Protein AF-A0A5J4U8P9-F1 (afdb_monomer_lite)

Radius of gyration: 32.83 Å; chains: 1; bounding box: 71×59×120 Å

InterPro domains:
  IPR011050 Pectin lyase fold/virulence factor [SSF51126] (7-212)

Sequence (439 aa):
KSKLNIPVIYIQDENTNLELDSVTFSDINLSPADEPKGIIHIDVDYNELIISDCIFEDITIEGEGGSAIRIENDQENSFDATIEGTQFNNISSTGSESGQGGSAIYAEIREDCSLIIDDNCEFNDCVIESGNGGALYVDIDFTTQFEFKIKDATFRRCKALKHNSKDVPPSGFGGGILLIGTGDYDADSEQIDISGMKSDSNSADNGGNNIYIVMPQLEQFCQKDNGALIKGDYDDKESDMNDMEGISTDVASFNQLNPQEIQEEQKSLQYYWAVFASLKTAKVVIDFRNVDEPFIYQLVGNNMIAGINEFIWPPLDGTSEQIDVENVPGSDQIAAFSMKDKQILNYKQKQYGALISNDRRFFTGIDGIEGNVVQLEVEVIFDSEEEEGEDPGKETDQEQEQIIDEQQHSDSPIKSKFPWWIILVIVLIVVAVIITIGT

Structure (mmCIF, N/CA/C/O backbone):
data_AF-A0A5J4U8P9-F1
#
_entry.id   AF-A0A5J4U8P9-F1
#
loop_
_atom_site.group_PDB
_atom_site.id
_atom_site.type_symbol
_atom_site.label_atom_id
_atom_site.label_alt_id
_atom_site.label_comp_id
_atom_site.label_asym_id
_atom_site.label_entity_id
_atom_site.label_seq_id
_atom_site.pdbx_PDB_ins_code
_atom_site.Cartn_x
_atom_site.Cartn_y
_atom_site.Cartn_z
_atom_site.occupancy
_atom_site.B_iso_or_equiv
_atom_site.auth_seq_id
_atom_site.auth_comp_id
_atom_site.auth_asym_id
_atom_site.auth_atom_id
_atom_site.pdbx_PDB_model_num
ATOM 1 N N . LYS A 1 1 ? 30.895 -6.177 -10.860 1.00 63.16 1 LYS A N 1
ATOM 2 C CA . LYS A 1 1 ? 30.079 -6.261 -12.092 1.00 63.16 1 LYS A CA 1
ATOM 3 C C . LYS A 1 1 ? 30.299 -4.975 -12.895 1.00 63.16 1 LYS A C 1
ATOM 5 O O . LYS A 1 1 ? 30.850 -4.036 -12.323 1.00 63.16 1 LYS A O 1
ATOM 10 N N . SER A 1 2 ? 29.981 -4.939 -14.189 1.00 79.06 2 SER A N 1
ATOM 11 C CA . SER A 1 2 ? 29.911 -3.663 -14.925 1.00 79.06 2 SER A CA 1
ATOM 12 C C . SER A 1 2 ? 28.691 -2.880 -14.437 1.00 79.06 2 SER A C 1
ATOM 14 O O . SER A 1 2 ? 27.712 -3.518 -14.064 1.00 79.06 2 SER A O 1
ATOM 16 N N . LYS A 1 3 ? 28.743 -1.545 -14.437 1.00 90.44 3 LYS A N 1
ATOM 17 C CA . LYS A 1 3 ? 27.568 -0.700 -14.185 1.00 90.44 3 LYS A CA 1
ATOM 18 C C . LYS A 1 3 ? 27.050 -0.146 -15.511 1.00 90.44 3 LYS A C 1
ATOM 20 O O . LYS A 1 3 ? 27.858 0.251 -16.353 1.00 90.44 3 LYS A O 1
ATOM 25 N N . LEU A 1 4 ? 25.736 -0.153 -15.692 1.00 94.50 4 LEU A N 1
ATOM 26 C CA . LEU A 1 4 ? 25.037 0.608 -16.722 1.00 94.50 4 LEU A CA 1
ATOM 27 C C . LEU A 1 4 ? 24.681 1.978 -16.138 1.00 94.50 4 LEU A C 1
ATOM 29 O O . LEU A 1 4 ? 24.318 2.057 -14.972 1.00 94.50 4 LEU A O 1
ATOM 33 N N . ASN A 1 5 ? 24.746 3.038 -16.940 1.00 94.12 5 ASN A N 1
ATOM 34 C CA . ASN A 1 5 ? 24.317 4.384 -16.527 1.00 94.12 5 ASN A CA 1
ATOM 35 C C . ASN A 1 5 ? 23.062 4.846 -17.294 1.00 94.12 5 ASN A C 1
ATOM 37 O O . ASN A 1 5 ? 22.630 5.984 -17.150 1.00 94.12 5 ASN A O 1
ATOM 41 N N . ILE A 1 6 ? 22.528 3.979 -18.156 1.00 94.69 6 ILE A N 1
ATOM 42 C CA . ILE A 1 6 ? 21.370 4.209 -19.021 1.00 94.69 6 ILE A CA 1
ATOM 43 C C . ILE A 1 6 ? 20.465 2.967 -18.979 1.00 94.69 6 ILE A C 1
ATOM 45 O O . ILE A 1 6 ? 20.985 1.879 -18.701 1.00 94.69 6 ILE A O 1
ATOM 49 N N . PRO A 1 7 ? 19.160 3.105 -19.273 1.00 96.44 7 PRO A N 1
ATOM 50 C CA . PRO A 1 7 ? 18.234 1.979 -19.359 1.00 96.44 7 PRO A CA 1
ATOM 51 C C . PRO A 1 7 ? 18.669 0.918 -20.377 1.00 96.44 7 PRO A C 1
ATOM 53 O O . PRO A 1 7 ? 19.413 1.197 -21.322 1.00 96.44 7 PRO A O 1
ATOM 56 N N . VAL A 1 8 ? 18.166 -0.304 -20.200 1.00 96.88 8 VAL A N 1
ATOM 57 C CA . VAL A 1 8 ? 18.275 -1.383 -21.196 1.00 96.88 8 VAL A CA 1
ATOM 58 C C . VAL A 1 8 ? 17.236 -1.181 -22.301 1.00 96.88 8 VAL A C 1
ATOM 60 O O . VAL A 1 8 ? 17.541 -1.401 -23.472 1.00 96.88 8 VAL A O 1
ATOM 63 N N . ILE A 1 9 ? 16.039 -0.718 -21.929 1.00 96.06 9 ILE A N 1
ATOM 64 C CA . ILE A 1 9 ? 14.975 -0.278 -22.835 1.00 96.06 9 ILE A CA 1
ATOM 65 C C . ILE A 1 9 ? 14.564 1.139 -22.419 1.00 96.06 9 ILE A C 1
ATOM 67 O O . ILE A 1 9 ? 14.307 1.383 -21.241 1.00 96.06 9 ILE A O 1
ATOM 71 N N . TYR A 1 10 ? 14.523 2.062 -23.379 1.00 94.69 10 TYR A N 1
ATOM 72 C CA . TYR A 1 10 ? 14.059 3.440 -23.202 1.00 94.69 10 TYR A CA 1
ATOM 73 C C . TYR A 1 10 ? 13.025 3.751 -24.286 1.00 94.69 10 TYR A C 1
ATOM 75 O O . TYR A 1 10 ? 13.296 3.491 -25.461 1.00 94.69 10 TYR A O 1
ATOM 83 N N . ILE A 1 11 ? 11.864 4.273 -23.892 1.00 91.38 11 ILE A N 1
ATOM 84 C CA . ILE A 1 11 ? 10.749 4.644 -24.774 1.00 91.38 11 ILE A CA 1
ATOM 85 C C . ILE A 1 11 ? 10.358 6.092 -24.481 1.00 91.38 11 ILE A C 1
ATOM 87 O O . ILE A 1 11 ? 10.273 6.470 -23.317 1.00 91.38 11 ILE A O 1
ATOM 91 N N . GLN A 1 12 ? 10.154 6.867 -25.548 1.00 89.12 12 GLN A N 1
ATOM 92 C CA . GLN A 1 12 ? 9.750 8.282 -25.529 1.00 89.12 12 GLN A CA 1
ATOM 93 C C . GLN A 1 12 ? 8.957 8.688 -26.799 1.00 89.12 12 GLN A C 1
ATOM 95 O O . GLN A 1 12 ? 8.484 9.812 -26.895 1.00 89.12 12 GLN A O 1
ATOM 100 N N . ASP A 1 13 ? 8.836 7.813 -27.808 1.00 78.12 13 ASP A N 1
ATOM 101 C CA . ASP A 1 13 ? 8.159 8.146 -29.072 1.00 78.12 13 ASP A CA 1
ATOM 102 C C . ASP A 1 13 ? 6.634 7.931 -28.961 1.00 78.12 13 ASP A C 1
ATOM 104 O O . ASP A 1 13 ? 6.203 6.875 -28.491 1.00 78.12 13 ASP A O 1
ATOM 108 N N . GLU A 1 14 ? 5.844 8.880 -29.485 1.00 80.94 14 GLU A N 1
ATOM 109 C CA . GLU A 1 14 ? 4.375 8.808 -29.595 1.00 80.94 14 GLU A CA 1
ATOM 110 C C . GLU A 1 14 ? 3.859 7.443 -30.111 1.00 80.94 14 GLU A C 1
ATOM 112 O O . GLU A 1 14 ? 4.289 6.974 -31.171 1.00 80.94 14 GLU A O 1
ATOM 117 N N . ASN A 1 15 ? 2.815 6.889 -29.478 1.00 81.31 15 ASN A N 1
ATOM 118 C CA . ASN A 1 15 ? 2.110 5.671 -29.925 1.00 81.31 15 ASN A CA 1
ATOM 119 C C . ASN A 1 15 ? 3.004 4.411 -29.954 1.00 81.31 15 ASN A C 1
ATOM 121 O O . ASN A 1 15 ? 2.969 3.641 -30.924 1.00 81.31 15 ASN A O 1
ATOM 125 N N . THR A 1 16 ? 3.822 4.194 -28.915 1.00 84.31 16 THR A N 1
ATOM 126 C CA . THR A 1 16 ? 4.679 3.003 -28.807 1.00 84.31 16 THR A CA 1
ATOM 127 C C . THR A 1 16 ? 4.005 1.878 -28.019 1.00 84.31 16 THR A C 1
ATOM 129 O O . THR A 1 16 ? 3.640 2.042 -26.857 1.00 84.31 16 THR A O 1
ATOM 132 N N . ASN A 1 17 ? 3.948 0.684 -28.615 1.00 90.31 17 ASN A N 1
ATOM 133 C CA . ASN A 1 17 ? 3.533 -0.545 -27.935 1.00 90.31 17 ASN A CA 1
ATOM 134 C C . ASN A 1 17 ? 4.780 -1.392 -27.622 1.00 90.31 17 ASN A C 1
ATOM 136 O O . ASN A 1 17 ? 5.508 -1.785 -28.542 1.00 90.31 17 ASN A O 1
ATOM 140 N N . LEU A 1 18 ? 5.026 -1.688 -26.343 1.00 93.81 18 LEU A N 1
ATOM 141 C CA . LEU A 1 18 ? 6.058 -2.620 -25.886 1.00 93.81 18 LEU A CA 1
ATOM 142 C C . LEU A 1 18 ? 5.406 -3.875 -25.304 1.00 93.81 18 LEU A C 1
ATOM 144 O O . LEU A 1 18 ? 4.831 -3.834 -24.223 1.00 93.81 18 LEU A O 1
ATOM 148 N N . GLU A 1 19 ? 5.580 -5.000 -25.991 1.00 97.25 19 GLU A N 1
ATOM 149 C CA . GLU A 1 19 ? 5.179 -6.327 -25.521 1.00 97.25 19 GLU A CA 1
ATOM 150 C C . GLU A 1 19 ? 6.435 -7.138 -25.164 1.00 97.25 19 GLU A C 1
ATOM 152 O O . GLU A 1 19 ? 7.342 -7.300 -25.991 1.00 97.25 19 GLU A O 1
ATOM 157 N N . LEU A 1 20 ? 6.502 -7.634 -23.928 1.00 98.12 20 LEU A N 1
ATOM 158 C CA . LEU A 1 20 ? 7.545 -8.528 -23.431 1.00 98.12 20 LEU A CA 1
ATOM 159 C C . LEU A 1 20 ? 6.894 -9.808 -22.899 1.00 98.12 20 LEU A C 1
ATOM 161 O O . LEU A 1 20 ? 6.260 -9.794 -21.851 1.00 98.12 20 LEU A O 1
ATOM 165 N N . ASP A 1 21 ? 7.091 -10.913 -23.616 1.00 98.31 21 ASP A N 1
ATOM 166 C CA . ASP A 1 21 ? 6.661 -12.264 -23.235 1.00 98.31 21 ASP A CA 1
ATOM 167 C C . ASP A 1 21 ? 7.891 -13.100 -22.847 1.00 98.31 21 ASP A C 1
ATOM 169 O O . ASP A 1 21 ? 8.850 -13.211 -23.624 1.00 98.31 21 ASP A O 1
ATOM 173 N N . SER A 1 22 ? 7.865 -13.698 -21.651 1.00 98.31 22 SER A N 1
ATOM 174 C CA . SER A 1 22 ? 8.847 -14.688 -21.190 1.00 98.31 22 SER A CA 1
ATOM 175 C C . SER A 1 22 ? 10.307 -14.187 -21.183 1.00 98.31 22 SER A C 1
ATOM 177 O O . SER A 1 22 ? 11.252 -14.952 -21.417 1.00 98.31 22 SER A O 1
ATOM 179 N N . VAL A 1 23 ? 10.523 -12.888 -20.937 1.00 98.62 23 VAL A N 1
ATOM 180 C CA . VAL A 1 23 ? 11.850 -12.243 -20.949 1.00 98.62 23 VAL A CA 1
ATOM 181 C C . VAL A 1 23 ? 12.474 -12.225 -19.551 1.00 98.62 23 VAL A C 1
ATOM 183 O O . VAL A 1 23 ? 11.821 -11.895 -18.565 1.00 98.62 23 VAL A O 1
ATOM 186 N N . THR A 1 24 ? 13.774 -12.530 -19.459 1.00 98.62 24 THR A N 1
ATOM 187 C CA . THR A 1 24 ? 14.544 -12.434 -18.208 1.00 98.62 24 THR A CA 1
ATOM 188 C C . THR A 1 24 ? 15.542 -11.275 -18.240 1.00 98.62 24 THR A C 1
ATOM 190 O O . THR A 1 24 ? 16.434 -11.237 -19.091 1.00 98.62 24 THR A O 1
ATOM 193 N N . PHE A 1 25 ? 15.438 -10.375 -17.264 1.00 98.50 25 PHE A N 1
ATOM 194 C CA . PHE A 1 25 ? 16.406 -9.329 -16.946 1.00 98.50 25 PHE A CA 1
ATOM 195 C C . PHE A 1 25 ? 17.123 -9.712 -15.650 1.00 98.50 25 PHE A C 1
ATOM 197 O O . PHE A 1 25 ? 16.539 -9.606 -14.573 1.00 98.50 25 PHE A O 1
ATOM 204 N N . SER A 1 26 ? 18.378 -10.165 -15.738 1.00 98.06 26 SER A N 1
ATOM 205 C CA . SER A 1 26 ? 19.116 -10.645 -14.565 1.00 98.06 26 SER A CA 1
ATOM 206 C C . SER A 1 26 ? 20.532 -10.095 -14.416 1.00 98.06 26 SER A C 1
ATOM 208 O O . SER A 1 26 ? 21.174 -9.688 -15.389 1.00 98.06 26 SER A O 1
ATOM 210 N N . ASP A 1 27 ? 21.028 -10.098 -13.172 1.00 97.44 27 ASP A N 1
ATOM 211 C CA . ASP A 1 27 ? 22.415 -9.760 -12.812 1.00 97.44 27 ASP A CA 1
ATOM 212 C C . ASP A 1 27 ? 22.813 -8.283 -13.101 1.00 97.44 27 ASP A C 1
ATOM 214 O O . ASP A 1 27 ? 24.005 -7.959 -13.220 1.00 97.44 27 ASP A O 1
ATOM 218 N N . ILE A 1 28 ? 21.835 -7.369 -13.206 1.00 97.50 28 ILE A N 1
ATOM 219 C CA . ILE A 1 28 ? 22.031 -5.988 -13.689 1.00 97.50 28 ILE A CA 1
ATOM 220 C C . ILE A 1 28 ? 22.369 -5.008 -12.555 1.00 97.50 28 ILE A C 1
ATOM 222 O O . ILE A 1 28 ? 21.651 -4.891 -11.567 1.00 97.50 28 ILE A O 1
ATOM 226 N N . ASN A 1 29 ? 23.428 -4.216 -12.752 1.00 97.62 29 ASN A N 1
ATOM 227 C CA . ASN A 1 29 ? 23.737 -3.041 -11.936 1.00 97.62 29 ASN A CA 1
ATOM 228 C C . ASN A 1 29 ? 23.474 -1.765 -12.750 1.00 97.62 29 ASN A C 1
ATOM 230 O O . ASN A 1 29 ? 24.245 -1.469 -13.669 1.00 97.62 29 ASN A O 1
ATOM 234 N N . LEU A 1 30 ? 22.433 -1.007 -12.404 1.00 97.50 30 LEU A N 1
ATOM 235 C CA . LEU A 1 30 ? 22.136 0.317 -12.955 1.00 97.50 30 LEU A CA 1
ATOM 236 C C . LEU A 1 30 ? 22.618 1.401 -11.977 1.00 97.50 30 LEU A C 1
ATOM 238 O O . LEU A 1 30 ? 22.491 1.263 -10.767 1.00 97.50 30 LEU A O 1
ATOM 242 N N . SER A 1 31 ? 23.211 2.470 -12.495 1.00 96.75 31 SER A N 1
ATOM 243 C CA . SER A 1 31 ? 23.762 3.580 -11.717 1.00 96.75 31 SER A CA 1
ATOM 244 C C . SER A 1 31 ? 23.542 4.894 -12.475 1.00 96.75 31 SER A C 1
ATOM 246 O O . SER A 1 31 ? 24.494 5.402 -13.081 1.00 96.75 31 SER A O 1
ATOM 248 N N . PRO A 1 32 ? 22.306 5.427 -12.521 1.00 94.81 32 PRO A N 1
ATOM 249 C CA . PRO A 1 32 ? 22.012 6.683 -13.201 1.00 94.81 32 PRO A CA 1
ATOM 250 C C . PRO A 1 32 ? 22.781 7.836 -12.547 1.00 94.81 32 PRO A C 1
ATOM 252 O O . PRO A 1 32 ? 23.087 7.792 -11.353 1.00 94.81 32 PRO A O 1
ATOM 255 N N . ALA A 1 33 ? 23.168 8.822 -13.357 1.00 92.88 33 ALA A N 1
ATOM 256 C CA . ALA A 1 33 ? 24.140 9.846 -12.965 1.00 92.88 33 ALA A CA 1
ATOM 257 C C . ALA A 1 33 ? 23.548 11.246 -12.746 1.00 92.88 33 ALA A C 1
ATOM 259 O O . ALA A 1 33 ? 24.212 12.065 -12.117 1.00 92.88 33 ALA A O 1
ATOM 260 N N . ASP A 1 34 ? 22.359 11.511 -13.294 1.00 90.88 34 ASP A N 1
ATOM 261 C CA . ASP A 1 34 ? 21.757 12.850 -13.350 1.00 90.88 34 ASP A CA 1
ATOM 262 C C . ASP A 1 34 ? 20.308 12.875 -12.814 1.00 90.88 34 ASP A C 1
ATOM 264 O O . ASP A 1 34 ? 19.889 13.878 -12.245 1.00 90.88 34 ASP A O 1
ATOM 268 N N . GLU A 1 35 ? 19.555 11.779 -12.974 1.00 93.38 35 GLU A N 1
ATOM 269 C CA . GLU A 1 35 ? 18.159 11.616 -12.531 1.00 93.38 35 GLU A CA 1
ATOM 270 C C . GLU A 1 35 ? 17.809 10.114 -12.380 1.00 93.38 35 GLU A C 1
ATOM 272 O O . GLU A 1 35 ? 18.522 9.280 -12.959 1.00 93.38 35 GLU A O 1
ATOM 277 N N . PRO A 1 36 ? 16.745 9.735 -11.639 1.00 95.38 36 PRO A N 1
ATOM 278 C CA . PRO A 1 36 ? 16.338 8.337 -11.464 1.00 95.38 36 PRO A CA 1
ATOM 279 C C . PRO A 1 36 ? 15.971 7.663 -12.794 1.00 95.38 36 PRO A C 1
ATOM 281 O O . PRO A 1 36 ? 15.317 8.270 -13.639 1.00 95.38 36 PRO A O 1
ATOM 284 N N . LYS A 1 37 ? 16.348 6.391 -13.008 1.00 95.81 37 LYS A N 1
ATOM 285 C CA . LYS A 1 37 ? 16.033 5.674 -14.267 1.00 95.81 37 LYS A CA 1
ATOM 286 C C . LYS A 1 37 ? 15.596 4.227 -14.081 1.00 95.81 37 LYS A C 1
ATOM 288 O O . LYS A 1 37 ? 15.892 3.582 -13.081 1.00 95.81 37 LYS A O 1
ATOM 293 N N . GLY A 1 38 ? 14.871 3.735 -15.084 1.00 96.62 38 GLY A N 1
ATOM 294 C CA . GLY A 1 38 ? 14.418 2.350 -15.169 1.00 96.62 38 GLY A CA 1
ATOM 295 C C . GLY A 1 38 ? 15.450 1.412 -15.806 1.00 96.62 38 GLY A C 1
ATOM 296 O O . GLY A 1 38 ? 16.304 1.861 -16.574 1.00 96.62 38 GLY A O 1
ATOM 297 N N . ILE A 1 39 ? 15.337 0.100 -15.570 1.00 98.00 39 ILE A N 1
ATOM 298 C CA . ILE A 1 39 ? 15.920 -0.910 -16.481 1.00 98.00 39 ILE A CA 1
ATOM 299 C C . ILE A 1 39 ? 15.120 -0.900 -17.788 1.00 98.00 39 ILE A C 1
ATOM 301 O O . ILE A 1 39 ? 15.699 -0.809 -18.873 1.00 98.00 39 ILE A O 1
ATOM 305 N N . ILE A 1 40 ? 13.793 -0.917 -17.650 1.00 97.75 40 ILE A N 1
ATOM 306 C CA . ILE A 1 40 ? 12.825 -0.453 -18.641 1.00 97.75 40 ILE A CA 1
ATOM 307 C C . ILE A 1 40 ? 12.352 0.917 -18.164 1.00 97.75 40 ILE A C 1
ATOM 309 O O . ILE A 1 40 ? 11.869 1.047 -17.039 1.00 97.75 40 ILE A O 1
ATOM 313 N N . HIS A 1 41 ? 12.522 1.941 -18.989 1.00 96.50 41 HIS A N 1
ATOM 314 C CA . HIS A 1 41 ? 12.118 3.304 -18.673 1.00 96.50 41 HIS A CA 1
ATOM 315 C C . HIS A 1 41 ? 11.237 3.852 -19.795 1.00 96.50 41 HIS A C 1
ATOM 317 O O . HIS A 1 41 ? 11.612 3.777 -20.968 1.00 96.50 41 HIS A O 1
ATOM 323 N N . ILE A 1 42 ? 10.077 4.375 -19.422 1.00 94.25 42 ILE A N 1
ATOM 324 C CA . ILE A 1 42 ? 9.051 4.889 -20.322 1.00 94.25 42 ILE A CA 1
ATOM 325 C C . ILE A 1 42 ? 8.761 6.326 -19.903 1.00 94.25 42 ILE A C 1
ATOM 327 O O . ILE A 1 42 ? 8.294 6.555 -18.792 1.00 94.25 42 ILE A O 1
ATOM 331 N N . ASP A 1 43 ? 9.045 7.251 -20.810 1.00 92.12 43 ASP A N 1
ATOM 332 C CA . ASP A 1 43 ? 8.523 8.615 -20.821 1.00 92.12 43 ASP A CA 1
ATOM 333 C C . ASP A 1 43 ? 7.203 8.555 -21.615 1.00 92.12 43 ASP A C 1
ATOM 335 O O . ASP A 1 43 ? 7.182 8.070 -22.755 1.00 92.12 43 ASP A O 1
ATOM 339 N N . VAL A 1 44 ? 6.074 8.860 -20.969 1.00 81.06 44 VAL A N 1
ATOM 340 C CA . VAL A 1 44 ? 4.743 8.528 -21.499 1.00 81.06 44 VAL A CA 1
ATOM 341 C C . VAL A 1 44 ? 4.295 9.498 -22.593 1.00 81.06 44 VAL A C 1
ATOM 343 O O . VAL A 1 44 ? 4.058 10.684 -22.366 1.00 81.06 44 VAL A O 1
ATOM 346 N N . ASP A 1 45 ? 4.066 8.936 -23.781 1.00 80.62 45 ASP A N 1
ATOM 347 C CA . ASP A 1 45 ? 3.502 9.637 -24.934 1.00 80.62 45 ASP A CA 1
ATOM 348 C C . ASP A 1 45 ? 2.549 8.704 -25.708 1.00 80.62 45 ASP A C 1
ATOM 350 O O . ASP A 1 45 ? 2.859 8.192 -26.782 1.00 80.62 45 ASP A O 1
ATOM 354 N N . TYR A 1 46 ? 1.379 8.414 -25.120 1.00 72.50 46 TYR A N 1
ATOM 355 C CA . TYR A 1 46 ? 0.379 7.470 -25.656 1.00 72.50 46 TYR A CA 1
ATOM 356 C C . TYR A 1 46 ? 0.925 6.044 -25.844 1.00 72.50 46 TYR A C 1
ATOM 358 O O . TYR A 1 46 ? 0.977 5.537 -26.962 1.00 72.50 46 TYR A O 1
ATOM 366 N N . ASN A 1 47 ? 1.339 5.384 -24.759 1.00 80.25 47 ASN A N 1
ATOM 367 C CA . ASN A 1 47 ? 2.037 4.092 -24.827 1.00 80.25 47 ASN A CA 1
ATOM 368 C C . ASN A 1 47 ? 1.205 2.910 -24.293 1.00 80.25 47 ASN A C 1
ATOM 370 O O . ASN A 1 47 ? 0.469 3.050 -23.319 1.00 80.25 47 ASN A O 1
ATOM 374 N N . GLU A 1 48 ? 1.382 1.730 -24.895 1.00 92.56 48 GLU A N 1
ATOM 375 C CA . GLU A 1 48 ? 0.881 0.444 -24.376 1.00 92.56 48 GLU A CA 1
ATOM 376 C C . GLU A 1 48 ? 2.074 -0.395 -23.888 1.00 92.56 48 GLU A C 1
ATOM 378 O O . GLU A 1 48 ? 3.033 -0.619 -24.633 1.00 92.56 48 GLU A O 1
ATOM 383 N N . LEU A 1 49 ? 2.031 -0.868 -22.643 1.00 95.62 49 LEU A N 1
ATOM 384 C CA . LEU A 1 49 ? 3.027 -1.755 -22.048 1.00 95.62 49 LEU A CA 1
ATOM 385 C C . LEU A 1 49 ? 2.371 -3.074 -21.636 1.00 95.62 49 LEU A C 1
ATOM 387 O O . LEU A 1 49 ? 1.510 -3.096 -20.761 1.00 95.62 49 LEU A O 1
ATOM 391 N N . ILE A 1 50 ? 2.843 -4.184 -22.195 1.00 97.94 50 ILE A N 1
ATOM 392 C CA . ILE A 1 50 ? 2.437 -5.533 -21.797 1.00 97.94 50 ILE A CA 1
ATOM 393 C C . ILE A 1 50 ? 3.687 -6.301 -21.371 1.00 97.94 50 ILE A C 1
ATOM 395 O O . ILE A 1 50 ? 4.643 -6.427 -22.139 1.00 97.94 50 ILE A O 1
ATOM 399 N N . ILE A 1 51 ? 3.693 -6.804 -20.137 1.00 98.62 51 ILE A N 1
ATOM 400 C CA . ILE A 1 51 ? 4.771 -7.632 -19.586 1.00 98.62 51 ILE A CA 1
ATOM 401 C C . ILE A 1 51 ? 4.152 -8.916 -19.033 1.00 98.62 51 ILE A C 1
ATOM 403 O O . ILE A 1 51 ? 3.528 -8.898 -17.975 1.00 98.62 51 ILE A O 1
ATOM 407 N N . SER A 1 52 ? 4.354 -10.028 -19.734 1.00 98.69 52 SER A N 1
ATOM 408 C CA . SER A 1 52 ? 3.773 -11.334 -19.407 1.00 98.69 52 SER A CA 1
ATOM 409 C C . SER A 1 52 ? 4.872 -12.376 -19.170 1.00 98.69 52 SER A C 1
ATOM 411 O O . SER A 1 52 ? 5.871 -12.411 -19.895 1.00 98.69 52 SER A O 1
ATOM 413 N N . ASP A 1 53 ? 4.711 -13.223 -18.147 1.00 98.69 53 ASP A N 1
ATOM 414 C CA . ASP A 1 53 ? 5.615 -14.342 -17.807 1.00 98.69 53 ASP A CA 1
ATOM 415 C C . ASP A 1 53 ? 7.110 -13.952 -17.643 1.00 98.69 53 ASP A C 1
ATOM 417 O O . ASP A 1 53 ? 8.022 -14.777 -17.779 1.00 98.69 53 ASP A O 1
ATOM 421 N N . CYS A 1 54 ? 7.402 -12.678 -17.362 1.00 98.88 54 CYS A N 1
ATOM 422 C CA . CYS A 1 54 ? 8.767 -12.156 -17.305 1.00 98.88 54 CYS A CA 1
ATOM 423 C C . CYS A 1 54 ? 9.429 -12.360 -15.931 1.00 98.88 54 CYS A C 1
ATOM 425 O O . CYS A 1 54 ? 8.779 -12.576 -14.909 1.00 98.88 54 CYS A O 1
ATOM 427 N N . ILE A 1 55 ? 10.761 -12.257 -15.891 1.00 98.94 55 ILE A N 1
ATOM 428 C CA . ILE A 1 55 ? 11.549 -12.353 -14.654 1.00 98.94 55 ILE A CA 1
ATOM 429 C C . ILE A 1 55 ? 12.548 -11.197 -14.583 1.00 98.94 55 ILE A C 1
ATOM 431 O O . ILE A 1 55 ? 13.395 -11.038 -15.460 1.00 98.94 55 ILE A O 1
ATOM 435 N N . PHE A 1 56 ? 12.495 -10.434 -13.499 1.00 98.88 56 PHE A N 1
ATOM 436 C CA . PHE A 1 56 ? 13.480 -9.432 -13.111 1.00 98.88 56 PHE A CA 1
ATOM 437 C C . PHE A 1 56 ? 14.182 -9.939 -11.849 1.00 98.88 56 PHE A C 1
ATOM 439 O O . PHE A 1 56 ? 13.540 -10.041 -10.805 1.00 98.88 56 PHE A O 1
ATOM 446 N N . GLU A 1 57 ? 15.468 -10.295 -11.921 1.00 98.75 57 GLU A N 1
ATOM 447 C CA . GLU A 1 57 ? 16.177 -10.913 -10.786 1.00 98.75 57 GLU A CA 1
ATOM 448 C C . GLU A 1 57 ? 17.603 -10.386 -10.550 1.00 98.75 57 GLU A C 1
ATOM 450 O O . GLU A 1 57 ? 18.334 -10.061 -11.485 1.00 98.75 57 GLU A O 1
ATOM 455 N N . ASP A 1 58 ? 18.028 -10.316 -9.285 1.00 98.62 58 ASP A N 1
ATOM 456 C CA . ASP A 1 58 ? 19.377 -9.879 -8.886 1.00 98.62 58 ASP A CA 1
ATOM 457 C C . ASP A 1 58 ? 19.768 -8.497 -9.460 1.00 98.62 58 ASP A C 1
ATOM 459 O O . ASP A 1 58 ? 20.864 -8.303 -10.010 1.00 98.62 58 ASP A O 1
ATOM 463 N N . ILE A 1 59 ? 18.854 -7.527 -9.331 1.00 98.69 59 ILE A N 1
ATOM 464 C CA . ILE A 1 59 ? 18.999 -6.160 -9.849 1.00 98.69 59 ILE A CA 1
ATOM 465 C C . ILE A 1 59 ? 19.382 -5.196 -8.716 1.00 98.69 59 ILE A C 1
ATOM 467 O O . ILE A 1 59 ? 18.734 -5.137 -7.670 1.00 98.69 59 ILE A O 1
ATOM 471 N N . THR A 1 60 ? 20.419 -4.389 -8.943 1.00 98.38 60 THR A N 1
ATOM 472 C CA . THR A 1 60 ? 20.802 -3.279 -8.055 1.00 98.38 60 THR A CA 1
ATOM 473 C C . THR A 1 60 ? 20.780 -1.963 -8.816 1.00 98.38 60 THR A C 1
ATOM 475 O O . THR A 1 60 ? 21.435 -1.836 -9.852 1.00 98.38 60 THR A O 1
ATOM 478 N N . ILE A 1 61 ? 20.075 -0.977 -8.268 1.00 97.88 61 ILE A N 1
ATOM 479 C CA . ILE A 1 61 ? 19.967 0.384 -8.786 1.00 97.88 61 ILE A CA 1
ATOM 480 C C . ILE A 1 61 ? 20.531 1.341 -7.729 1.00 97.88 61 ILE A C 1
ATOM 482 O O . ILE A 1 61 ? 20.113 1.340 -6.577 1.00 97.88 61 ILE A O 1
ATOM 486 N N . GLU A 1 62 ? 21.537 2.120 -8.103 1.00 95.00 62 GLU A N 1
ATOM 487 C CA . GLU A 1 62 ? 22.289 3.013 -7.209 1.00 95.00 62 GLU A CA 1
ATOM 488 C C . GLU A 1 62 ? 22.525 4.379 -7.883 1.00 95.00 62 GLU A C 1
ATOM 490 O O . GLU A 1 62 ? 22.087 4.599 -9.008 1.00 95.00 62 GLU A O 1
ATOM 495 N N . GLY A 1 63 ? 23.227 5.310 -7.230 1.00 93.06 63 GLY A N 1
ATOM 496 C CA . GLY A 1 63 ? 23.378 6.677 -7.749 1.00 93.06 63 GLY A CA 1
ATOM 497 C C . GLY A 1 63 ? 22.107 7.483 -7.495 1.00 93.06 63 GLY A C 1
ATOM 498 O O . GLY A 1 63 ? 21.631 7.484 -6.365 1.00 93.06 63 GLY A O 1
ATOM 499 N N . GLU A 1 64 ? 21.545 8.107 -8.531 1.00 93.38 64 GLU A N 1
ATOM 500 C CA . GLU A 1 64 ? 20.280 8.862 -8.431 1.00 93.38 64 GLU A CA 1
ATOM 501 C C . GLU A 1 64 ? 19.030 7.964 -8.289 1.00 93.38 64 GLU A C 1
ATOM 503 O O . GLU A 1 64 ? 17.916 8.459 -8.134 1.00 93.38 64 GLU A O 1
ATOM 508 N N . GLY A 1 65 ? 19.201 6.636 -8.314 1.00 94.56 65 GLY A N 1
ATOM 509 C CA . GLY A 1 65 ? 18.136 5.680 -8.009 1.00 94.56 65 GLY A CA 1
ATOM 510 C C . GLY A 1 65 ? 17.237 5.319 -9.193 1.00 94.56 65 GLY A C 1
ATOM 511 O O . GLY A 1 65 ? 17.624 5.434 -10.359 1.00 94.56 65 GLY A O 1
ATOM 512 N N . GLY A 1 66 ? 16.032 4.833 -8.888 1.00 95.88 66 GLY A N 1
ATOM 513 C CA . GLY A 1 66 ? 15.028 4.419 -9.875 1.00 95.88 66 GLY A CA 1
ATOM 514 C C . GLY A 1 66 ? 14.420 3.044 -9.592 1.00 95.88 66 GLY A C 1
ATOM 515 O O . GLY A 1 66 ? 14.277 2.653 -8.433 1.00 95.88 66 GLY A O 1
ATOM 516 N N . SER A 1 67 ? 14.057 2.311 -10.646 1.00 98.19 67 SER A N 1
ATOM 517 C CA . SER A 1 67 ? 13.185 1.123 -10.560 1.00 98.19 67 SER A CA 1
ATOM 518 C C . SER A 1 67 ? 13.536 0.082 -11.629 1.00 98.19 67 SER A C 1
ATOM 520 O O . SER A 1 67 ? 14.201 0.403 -12.614 1.00 98.19 67 SER A O 1
ATOM 522 N N . ALA A 1 68 ? 13.091 -1.170 -11.503 1.00 98.56 68 ALA A N 1
ATOM 523 C CA . ALA A 1 68 ? 13.220 -2.124 -12.610 1.00 98.56 68 ALA A CA 1
ATOM 524 C C . ALA A 1 68 ? 12.371 -1.675 -13.817 1.00 98.56 68 ALA A C 1
ATOM 526 O O . ALA A 1 68 ? 12.884 -1.579 -14.932 1.00 98.56 68 ALA A O 1
ATOM 527 N N . ILE A 1 69 ? 11.118 -1.290 -13.575 1.00 98.69 69 ILE A N 1
ATOM 528 C CA . ILE A 1 69 ? 10.238 -0.618 -14.535 1.00 98.69 69 ILE A CA 1
ATOM 529 C C . ILE A 1 69 ? 9.934 0.779 -13.992 1.00 98.69 69 ILE A C 1
ATOM 531 O O . ILE A 1 69 ? 9.494 0.920 -12.853 1.00 98.69 69 ILE A O 1
ATOM 535 N N . ARG A 1 70 ? 10.182 1.817 -14.791 1.00 97.69 70 ARG A N 1
ATOM 536 C CA . ARG A 1 70 ? 9.888 3.209 -14.433 1.00 97.69 70 ARG A CA 1
ATOM 537 C C . ARG A 1 70 ? 9.032 3.846 -15.521 1.00 97.69 70 ARG A C 1
ATOM 539 O O . ARG A 1 70 ? 9.485 3.924 -16.660 1.00 97.69 70 ARG A O 1
ATOM 546 N N . ILE A 1 71 ? 7.827 4.268 -15.155 1.00 96.81 71 ILE A N 1
ATOM 547 C CA . ILE A 1 71 ? 6.856 4.946 -16.018 1.00 96.81 71 ILE A CA 1
ATOM 548 C C . ILE A 1 71 ? 6.707 6.378 -15.488 1.00 96.81 71 ILE A C 1
ATOM 550 O O . ILE A 1 71 ? 6.183 6.573 -14.392 1.00 96.81 71 ILE A O 1
ATOM 554 N N . GLU A 1 72 ? 7.230 7.353 -16.228 1.00 94.75 72 GLU A N 1
ATOM 555 C CA . GLU A 1 72 ? 7.145 8.793 -15.937 1.00 94.75 72 GLU A CA 1
ATOM 556 C C . GLU A 1 72 ? 6.128 9.442 -16.878 1.00 94.75 72 GLU A C 1
ATOM 558 O O . GLU A 1 72 ? 6.073 9.104 -18.061 1.00 94.75 72 GLU A O 1
ATOM 563 N N . ASN A 1 73 ? 5.309 10.357 -16.360 1.00 91.56 73 ASN A N 1
ATOM 564 C CA . ASN A 1 73 ? 4.187 10.950 -17.083 1.00 91.56 73 ASN A CA 1
ATOM 565 C C . ASN A 1 73 ? 4.045 12.452 -16.780 1.00 91.56 73 ASN A C 1
ATOM 567 O O . ASN A 1 73 ? 2.961 12.969 -16.495 1.00 91.56 73 ASN A O 1
ATOM 571 N N . ASP A 1 74 ? 5.169 13.164 -16.884 1.00 80.88 74 ASP A N 1
ATOM 572 C CA . ASP A 1 74 ? 5.275 14.622 -16.728 1.00 80.88 74 ASP A CA 1
ATOM 573 C C . ASP A 1 74 ? 4.447 15.417 -17.763 1.00 80.88 74 ASP A C 1
ATOM 575 O O . ASP A 1 74 ? 4.291 16.631 -17.625 1.00 80.88 74 ASP A O 1
ATOM 579 N N . GLN A 1 75 ? 3.974 14.772 -18.839 1.00 79.94 75 GLN A N 1
ATOM 580 C CA . GLN A 1 75 ? 3.192 15.404 -19.912 1.00 79.94 75 GLN A CA 1
ATOM 581 C C . GLN A 1 75 ? 1.672 15.179 -19.799 1.00 79.94 75 GLN A C 1
ATOM 583 O O . GLN A 1 75 ? 0.945 15.670 -20.660 1.00 79.94 75 GLN A O 1
ATOM 588 N N . GLU A 1 76 ? 1.189 14.487 -18.756 1.00 84.44 76 GLU A N 1
ATOM 589 C CA . GLU A 1 76 ? -0.243 14.186 -18.542 1.00 84.44 76 GLU A CA 1
ATOM 590 C C . GLU A 1 76 ? -0.888 13.433 -19.732 1.00 84.44 76 GLU A C 1
ATOM 592 O O . GLU A 1 76 ? -2.030 13.676 -20.116 1.00 84.44 76 GLU A O 1
ATOM 597 N N . ASN A 1 77 ? -0.138 12.504 -20.330 1.00 89.81 77 ASN A N 1
ATOM 598 C CA . ASN A 1 77 ? -0.557 11.680 -21.465 1.00 89.81 77 ASN A CA 1
ATOM 599 C C . ASN A 1 77 ? -1.155 10.337 -20.993 1.00 89.81 77 ASN A C 1
ATOM 601 O O . ASN A 1 77 ? -0.703 9.765 -20.004 1.00 89.81 77 ASN A O 1
ATOM 605 N N . SER A 1 78 ? -2.108 9.767 -21.736 1.00 92.31 78 SER A N 1
ATOM 606 C CA . SER A 1 78 ? -2.673 8.438 -21.434 1.00 92.31 78 SER A CA 1
ATOM 607 C C . SER A 1 78 ? -1.662 7.300 -21.657 1.00 92.31 78 SER A C 1
ATOM 609 O O . SER A 1 78 ? -0.891 7.346 -22.621 1.00 92.31 78 SER A O 1
ATOM 611 N N . PHE A 1 79 ? -1.728 6.229 -20.862 1.00 94.25 79 PHE A N 1
ATOM 612 C CA . PHE A 1 79 ? -1.052 4.953 -21.145 1.00 94.25 79 PHE A CA 1
ATOM 613 C C . PHE A 1 79 ? -1.839 3.759 -20.599 1.00 94.25 79 PHE A C 1
ATOM 615 O O . PHE A 1 79 ? -2.529 3.885 -19.593 1.00 94.25 79 PHE A O 1
ATOM 622 N N . ASP A 1 80 ? -1.653 2.585 -21.198 1.00 95.88 80 ASP A N 1
ATOM 623 C CA . ASP A 1 80 ? -2.163 1.314 -20.672 1.00 95.88 80 ASP A CA 1
ATOM 624 C C . ASP A 1 80 ? -0.983 0.395 -20.326 1.00 95.88 80 ASP A C 1
ATOM 626 O O . ASP A 1 80 ? -0.192 0.042 -21.199 1.00 95.88 80 ASP A O 1
ATOM 630 N N . ALA A 1 81 ? -0.845 -0.005 -19.059 1.00 97.88 81 ALA A N 1
ATOM 631 C CA . ALA A 1 81 ? 0.177 -0.945 -18.601 1.00 97.88 81 ALA A CA 1
ATOM 632 C C . ALA A 1 81 ? -0.452 -2.183 -17.949 1.00 97.88 81 ALA A C 1
ATOM 634 O O . ALA A 1 81 ? -1.160 -2.084 -16.949 1.00 97.88 81 ALA A O 1
ATOM 635 N N . THR A 1 82 ? -0.151 -3.367 -18.481 1.00 98.56 82 THR A N 1
ATOM 636 C CA . THR A 1 82 ? -0.583 -4.662 -17.938 1.00 98.56 82 THR A CA 1
ATOM 637 C C . THR A 1 82 ? 0.628 -5.541 -17.636 1.00 98.56 82 THR A C 1
ATOM 639 O O . THR A 1 82 ? 1.514 -5.712 -18.476 1.00 98.56 82 THR A O 1
ATOM 642 N N . ILE A 1 83 ? 0.672 -6.090 -16.421 1.00 98.88 83 ILE A N 1
ATOM 643 C CA . ILE A 1 83 ? 1.752 -6.951 -15.932 1.00 98.88 83 ILE A CA 1
ATOM 644 C C . ILE A 1 83 ? 1.139 -8.248 -15.391 1.00 98.88 83 ILE A C 1
ATOM 646 O O . ILE A 1 83 ? 0.365 -8.225 -14.435 1.00 98.88 83 ILE A O 1
ATOM 650 N N . GLU A 1 84 ? 1.488 -9.373 -16.010 1.00 98.88 84 GLU A N 1
ATOM 651 C CA . GLU A 1 84 ? 0.888 -10.697 -15.789 1.00 98.88 84 GLU A CA 1
ATOM 652 C C . GLU A 1 84 ? 1.984 -11.759 -15.592 1.00 98.88 84 GLU A C 1
ATOM 654 O O . GLU A 1 84 ? 3.050 -11.676 -16.208 1.00 98.88 84 GLU A O 1
ATOM 659 N N . GLY A 1 85 ? 1.775 -12.749 -14.715 1.00 98.75 85 GLY A N 1
ATOM 660 C CA . GLY A 1 85 ? 2.687 -13.898 -14.531 1.00 98.75 85 GLY A CA 1
ATOM 661 C C . GLY A 1 85 ? 4.129 -13.561 -14.111 1.00 98.75 85 GLY A C 1
ATOM 662 O O . GLY A 1 85 ? 5.004 -14.429 -14.100 1.00 98.75 85 GLY A O 1
ATOM 663 N N . THR A 1 86 ? 4.412 -12.295 -13.796 1.00 98.94 86 THR A N 1
ATOM 664 C CA . THR A 1 86 ? 5.769 -11.737 -13.790 1.00 98.94 86 THR A CA 1
ATOM 665 C C . THR A 1 86 ? 6.369 -11.702 -12.385 1.00 98.94 86 THR A C 1
ATOM 667 O O . THR A 1 86 ? 5.690 -11.420 -11.396 1.00 98.94 86 THR A O 1
ATOM 670 N N . GLN A 1 87 ? 7.670 -11.982 -12.289 1.00 98.94 87 GLN A N 1
ATOM 671 C CA . GLN A 1 87 ? 8.398 -12.061 -11.022 1.00 98.94 87 GLN A CA 1
ATOM 672 C C . GLN A 1 87 ? 9.467 -10.974 -10.901 1.00 98.94 87 GLN A C 1
ATOM 674 O O . GLN A 1 87 ? 10.293 -10.794 -11.794 1.00 98.94 87 GLN A O 1
ATOM 679 N N . PHE A 1 88 ? 9.503 -10.318 -9.745 1.00 98.94 88 PHE A N 1
ATOM 680 C CA . PHE A 1 88 ? 10.493 -9.328 -9.336 1.00 98.94 88 PHE A CA 1
ATOM 681 C C . PHE A 1 88 ? 11.208 -9.856 -8.089 1.00 98.94 88 PHE A C 1
ATOM 683 O O . PHE A 1 88 ? 10.674 -9.793 -6.985 1.00 98.94 88 PHE A O 1
ATOM 690 N N . ASN A 1 89 ? 12.403 -10.419 -8.261 1.00 98.88 89 ASN A N 1
ATOM 691 C CA . ASN A 1 89 ? 13.113 -11.194 -7.244 1.00 98.88 89 ASN A CA 1
ATOM 692 C C . ASN A 1 89 ? 14.441 -10.519 -6.855 1.00 98.88 89 ASN A C 1
ATOM 694 O O . ASN A 1 89 ? 15.306 -10.328 -7.704 1.00 98.88 89 ASN A O 1
ATOM 698 N N . ASN A 1 90 ? 14.658 -10.215 -5.571 1.00 98.81 90 ASN A N 1
ATOM 699 C CA . ASN A 1 90 ? 15.906 -9.616 -5.071 1.00 98.81 90 ASN A CA 1
ATOM 700 C C . ASN A 1 90 ? 16.302 -8.343 -5.853 1.00 98.81 90 ASN A C 1
ATOM 702 O O . ASN A 1 90 ? 17.354 -8.270 -6.498 1.00 98.81 90 ASN A O 1
ATOM 706 N N . ILE A 1 91 ? 15.415 -7.347 -5.819 1.00 98.88 91 ILE A N 1
ATOM 707 C CA . ILE A 1 91 ? 15.623 -6.043 -6.455 1.00 98.88 91 ILE A CA 1
ATOM 708 C C . ILE A 1 91 ? 15.915 -5.017 -5.366 1.00 98.88 91 ILE A C 1
ATOM 710 O O . ILE A 1 91 ? 15.171 -4.893 -4.399 1.00 98.88 91 ILE A O 1
ATOM 714 N N . SER A 1 92 ? 17.010 -4.281 -5.517 1.00 98.50 92 SER A N 1
ATOM 715 C CA . SER A 1 92 ? 17.449 -3.252 -4.572 1.00 98.50 92 SER A CA 1
ATOM 716 C C . SER A 1 92 ? 17.601 -1.926 -5.298 1.00 98.50 92 SER A C 1
ATOM 718 O O . SER A 1 92 ? 18.241 -1.875 -6.348 1.00 98.50 92 SER A O 1
ATOM 720 N N . SER A 1 93 ? 17.031 -0.856 -4.753 1.00 98.06 93 SER A N 1
ATOM 721 C CA . SER A 1 93 ? 17.185 0.490 -5.303 1.00 98.06 93 SER A CA 1
ATOM 722 C C . SER A 1 93 ? 17.450 1.524 -4.208 1.00 98.06 93 SER A C 1
ATOM 724 O O . SER A 1 93 ? 17.093 1.323 -3.048 1.00 98.06 93 SER A O 1
ATOM 726 N N . THR A 1 94 ? 18.083 2.638 -4.570 1.00 95.31 94 THR A N 1
ATOM 727 C CA . THR A 1 94 ? 18.119 3.861 -3.757 1.00 95.31 94 THR A CA 1
ATOM 728 C C . THR A 1 94 ? 16.957 4.773 -4.163 1.00 95.31 94 THR A C 1
ATOM 730 O O . THR A 1 94 ? 16.681 4.932 -5.351 1.00 95.31 94 THR A O 1
ATOM 733 N N . GLY A 1 95 ? 16.263 5.360 -3.190 1.00 89.00 95 GLY A N 1
ATOM 734 C CA . GLY A 1 95 ? 15.226 6.365 -3.425 1.00 89.00 95 GLY A CA 1
ATOM 735 C C . GLY A 1 95 ? 15.800 7.686 -3.936 1.00 89.00 95 GLY A C 1
ATOM 736 O O . GLY A 1 95 ? 16.959 8.008 -3.669 1.00 89.00 95 GLY A O 1
ATOM 737 N N . SER A 1 96 ? 14.991 8.459 -4.661 1.00 84.62 96 SER A N 1
ATOM 738 C CA . SER A 1 96 ? 15.415 9.770 -5.170 1.00 84.62 96 SER A CA 1
ATOM 739 C C . SER A 1 96 ? 15.527 10.804 -4.042 1.00 84.62 96 SER A C 1
ATOM 741 O O . SER A 1 96 ? 14.953 10.635 -2.961 1.00 84.62 96 SER A O 1
ATOM 743 N N . GLU A 1 97 ? 16.192 11.941 -4.288 1.00 82.06 97 GLU A N 1
ATOM 744 C CA . GLU A 1 97 ? 16.211 13.042 -3.311 1.00 82.06 97 GLU A CA 1
ATOM 745 C C . GLU A 1 97 ? 14.801 13.556 -2.941 1.00 82.06 97 GLU A C 1
ATOM 747 O O . GLU A 1 97 ? 14.634 14.137 -1.862 1.00 82.06 97 GLU A O 1
ATOM 752 N N . SER A 1 98 ? 13.805 13.315 -3.800 1.00 81.75 98 SER A N 1
ATOM 753 C CA . SER A 1 98 ? 12.389 13.652 -3.612 1.00 81.75 98 SER A CA 1
ATOM 754 C C . SER A 1 98 ? 11.598 12.607 -2.808 1.00 81.75 98 SER A C 1
ATOM 756 O O . SER A 1 98 ? 10.397 12.771 -2.630 1.00 81.75 98 SER A O 1
ATOM 758 N N . GLY A 1 99 ? 12.234 11.537 -2.313 1.00 82.75 99 GLY A N 1
ATOM 759 C CA . GLY A 1 99 ? 11.568 10.478 -1.540 1.00 82.75 99 GLY A CA 1
ATOM 760 C C . GLY A 1 99 ? 10.783 9.471 -2.392 1.00 82.75 99 GLY A C 1
ATOM 761 O O . GLY A 1 99 ? 10.068 8.626 -1.846 1.00 82.75 99 GLY A O 1
ATOM 762 N N . GLN A 1 100 ? 10.918 9.525 -3.722 1.00 90.94 100 GLN A N 1
ATOM 763 C CA . GLN A 1 100 ? 10.353 8.516 -4.621 1.00 90.94 100 GLN A CA 1
ATOM 764 C C . GLN A 1 100 ? 11.084 7.181 -4.436 1.00 90.94 100 GLN A C 1
ATOM 766 O O . GLN A 1 100 ? 12.263 7.148 -4.071 1.00 90.94 100 GLN A O 1
ATOM 771 N N . GLY A 1 101 ? 10.396 6.075 -4.708 1.00 93.62 101 GLY A N 1
ATOM 772 C CA . GLY A 1 101 ? 10.974 4.737 -4.620 1.00 93.62 101 GLY A CA 1
ATOM 773 C C . GLY A 1 101 ? 10.313 3.754 -5.574 1.00 93.62 101 GLY A C 1
ATOM 774 O O . GLY A 1 101 ? 10.253 4.029 -6.769 1.00 93.62 101 GLY A O 1
ATOM 775 N N . GLY A 1 102 ? 9.852 2.608 -5.068 1.00 95.06 102 GLY A N 1
ATOM 776 C CA . GLY A 1 102 ? 9.349 1.519 -5.903 1.00 95.06 102 GLY A CA 1
ATOM 777 C C . GLY A 1 102 ? 10.496 0.799 -6.602 1.00 95.06 102 GLY A C 1
ATOM 778 O O . GLY A 1 102 ? 10.737 1.013 -7.789 1.00 95.06 102 GLY A O 1
ATOM 779 N N . SER A 1 103 ? 11.255 -0.028 -5.869 1.00 98.62 103 SER A N 1
ATOM 780 C CA . SER A 1 103 ? 12.470 -0.649 -6.430 1.00 98.62 103 SER A CA 1
ATOM 781 C C . SER A 1 103 ? 12.178 -1.562 -7.627 1.00 98.62 103 SER A C 1
ATOM 783 O O . SER A 1 103 ? 12.980 -1.627 -8.560 1.00 98.62 103 SER A O 1
ATOM 785 N N . ALA A 1 104 ? 11.010 -2.212 -7.642 1.00 98.81 104 ALA A N 1
ATOM 786 C CA . ALA A 1 104 ? 10.520 -2.960 -8.789 1.00 98.81 104 ALA A CA 1
ATOM 787 C C . ALA A 1 104 ? 9.803 -2.033 -9.781 1.00 98.81 104 ALA A C 1
ATOM 789 O O . ALA A 1 104 ? 10.219 -1.966 -10.937 1.00 98.81 104 ALA A O 1
ATOM 790 N N . ILE A 1 105 ? 8.773 -1.301 -9.341 1.00 98.88 105 ILE A N 1
ATOM 791 C CA . ILE A 1 105 ? 7.943 -0.466 -10.221 1.00 98.88 105 ILE A CA 1
ATOM 792 C C . ILE A 1 105 ? 7.718 0.924 -9.627 1.00 98.88 105 ILE A C 1
ATOM 794 O O . ILE A 1 105 ? 7.260 1.060 -8.492 1.00 98.88 105 ILE A O 1
ATOM 798 N N . TYR A 1 106 ? 7.971 1.939 -10.448 1.00 98.62 106 TYR A N 1
ATOM 799 C CA . TYR A 1 106 ? 7.497 3.307 -10.259 1.00 98.62 106 TYR A CA 1
ATOM 800 C C . TYR A 1 106 ? 6.535 3.668 -11.391 1.00 98.62 106 TYR A C 1
ATOM 802 O O . TYR A 1 106 ? 6.878 3.441 -12.556 1.00 98.62 106 TYR A O 1
ATOM 810 N N . ALA A 1 107 ? 5.377 4.244 -11.064 1.00 98.06 107 ALA A N 1
ATOM 811 C CA . ALA A 1 107 ? 4.405 4.701 -12.052 1.00 98.06 107 ALA A CA 1
ATOM 812 C C . ALA A 1 107 ? 3.709 6.010 -11.652 1.00 98.06 107 ALA A C 1
ATOM 814 O O . ALA A 1 107 ? 3.262 6.167 -10.515 1.00 98.06 107 ALA A O 1
ATOM 815 N N . GLU A 1 108 ? 3.570 6.908 -12.625 1.00 97.38 108 GLU A N 1
ATOM 816 C CA . GLU A 1 108 ? 2.780 8.138 -12.544 1.00 97.38 108 GLU A CA 1
ATOM 817 C C . GLU A 1 108 ? 1.495 7.999 -13.362 1.00 97.38 108 GLU A C 1
ATOM 819 O O . GLU A 1 108 ? 1.516 8.007 -14.591 1.00 97.38 108 GLU A O 1
ATOM 824 N N . ILE A 1 109 ? 0.366 7.865 -12.673 1.00 97.25 109 ILE A N 1
ATOM 825 C CA . ILE A 1 109 ? -0.959 7.674 -13.264 1.00 97.25 109 ILE A CA 1
ATOM 826 C C . ILE A 1 109 ? -1.646 9.046 -13.354 1.00 97.25 109 ILE A C 1
ATOM 828 O O . ILE A 1 109 ? -1.704 9.798 -12.375 1.00 97.25 109 ILE A O 1
ATOM 832 N N . ARG A 1 110 ? -2.119 9.394 -14.553 1.00 95.38 110 ARG A N 1
ATOM 833 C CA . ARG A 1 110 ? -2.760 10.674 -14.907 1.00 95.38 110 ARG A CA 1
ATOM 834 C C . ARG A 1 110 ? -4.076 10.389 -15.654 1.00 95.38 110 ARG A C 1
ATOM 836 O O . ARG A 1 110 ? -4.586 9.273 -15.573 1.00 95.38 110 ARG A O 1
ATOM 843 N N . GLU A 1 111 ? -4.612 11.372 -16.380 1.00 95.00 111 GLU A N 1
ATOM 844 C CA . GLU A 1 111 ? -5.841 11.205 -17.168 1.00 95.00 111 GLU A CA 1
ATOM 845 C C . GLU A 1 111 ? -5.726 10.061 -18.193 1.00 95.00 111 GLU A C 1
ATOM 847 O O . GLU A 1 111 ? -4.711 9.899 -18.873 1.00 95.00 111 GLU A O 1
ATOM 852 N N . ASP A 1 112 ? -6.777 9.241 -18.256 1.00 95.06 112 ASP A N 1
ATOM 853 C CA . ASP A 1 112 ? -6.926 8.056 -19.103 1.00 95.06 112 ASP A CA 1
ATOM 854 C C . ASP A 1 112 ? -5.741 7.067 -19.019 1.00 95.06 112 ASP A C 1
ATOM 856 O O . ASP A 1 112 ? -5.378 6.421 -20.001 1.00 95.06 112 ASP A O 1
ATOM 860 N N . CYS A 1 113 ? -5.133 6.931 -17.834 1.00 96.69 113 CYS A N 1
ATOM 861 C CA . CYS A 1 113 ? -4.050 5.978 -17.572 1.00 96.69 113 CYS A CA 1
ATOM 862 C C . CYS A 1 113 ? -4.532 4.710 -16.845 1.00 96.69 113 CYS A C 1
ATOM 864 O O . CYS A 1 113 ? -5.302 4.805 -15.888 1.00 96.69 113 CYS A O 1
ATOM 866 N N . SER A 1 114 ? -4.007 3.538 -17.217 1.00 97.81 114 SER A N 1
ATOM 867 C CA . SER A 1 114 ? -4.251 2.259 -16.536 1.00 97.81 114 SER A CA 1
ATOM 868 C C . SER A 1 114 ? -2.955 1.546 -16.132 1.00 97.81 114 SER A C 1
ATOM 870 O O . SER A 1 114 ? -2.027 1.418 -16.931 1.00 97.81 114 SER A O 1
ATOM 872 N N . LEU A 1 115 ? -2.901 1.032 -14.900 1.00 98.69 115 LEU A N 1
ATOM 873 C CA . LEU A 1 115 ? -1.895 0.072 -14.437 1.00 98.69 115 LEU A CA 1
ATOM 874 C C . LEU A 1 115 ? -2.579 -1.133 -13.779 1.00 98.69 115 LEU A C 1
ATOM 876 O O . LEU A 1 115 ? -3.148 -1.028 -12.690 1.00 98.69 115 LEU A O 1
ATOM 880 N N . ILE A 1 116 ? -2.468 -2.295 -14.421 1.00 98.88 116 ILE A N 1
ATOM 881 C CA . ILE A 1 116 ? -3.048 -3.567 -13.983 1.00 98.88 116 ILE A CA 1
ATOM 882 C C . ILE A 1 116 ? -1.929 -4.568 -13.681 1.00 98.88 116 ILE A C 1
ATOM 884 O O . ILE A 1 116 ? -1.064 -4.820 -14.518 1.00 98.88 116 ILE A O 1
ATOM 888 N N . ILE A 1 117 ? -1.986 -5.185 -12.501 1.00 98.94 117 ILE A N 1
ATOM 889 C CA . ILE A 1 117 ? -1.110 -6.282 -12.079 1.00 98.94 117 ILE A CA 1
ATOM 890 C C . ILE A 1 117 ? -1.983 -7.505 -11.758 1.00 98.94 117 ILE A C 1
ATOM 892 O O . ILE A 1 117 ? -2.870 -7.434 -10.901 1.00 98.94 117 ILE A O 1
ATOM 896 N N . ASP A 1 118 ? -1.763 -8.614 -12.462 1.00 98.81 118 ASP A N 1
ATOM 897 C CA . ASP A 1 118 ? -2.643 -9.794 -12.456 1.00 98.81 118 ASP A CA 1
ATOM 898 C C . ASP A 1 118 ? -1.853 -11.115 -12.634 1.00 98.81 118 ASP A C 1
ATOM 900 O O . ASP A 1 118 ? -0.621 -11.129 -12.691 1.00 98.81 118 ASP A O 1
ATOM 904 N N . ASP A 1 119 ? -2.572 -12.237 -12.695 1.00 98.44 119 ASP A N 1
ATOM 905 C CA . ASP A 1 119 ? -2.077 -13.598 -12.960 1.00 98.44 119 ASP A CA 1
ATOM 906 C C . ASP A 1 119 ? -0.893 -14.035 -12.072 1.00 98.44 119 ASP A C 1
ATOM 908 O O . ASP A 1 119 ? 0.139 -14.515 -12.539 1.00 98.44 119 ASP A O 1
ATOM 912 N N . ASN A 1 120 ? -1.047 -13.860 -10.753 1.00 98.38 120 ASN A N 1
ATOM 913 C CA . ASN A 1 120 ? -0.085 -14.274 -9.725 1.00 98.38 120 ASN A CA 1
ATOM 914 C C . ASN A 1 120 ? 1.320 -13.669 -9.952 1.00 98.38 120 ASN A C 1
ATOM 916 O O . ASN A 1 120 ? 2.340 -14.363 -9.894 1.00 98.38 120 ASN A O 1
ATOM 920 N N . CYS A 1 121 ? 1.390 -12.354 -10.171 1.00 98.94 121 CYS A N 1
ATOM 921 C CA . CYS A 1 121 ? 2.664 -11.636 -10.118 1.00 98.94 121 CYS A CA 1
ATOM 922 C C . CYS A 1 121 ? 3.311 -11.755 -8.725 1.00 98.94 121 CYS A C 1
ATOM 924 O O . CYS A 1 121 ? 2.629 -11.772 -7.695 1.00 98.94 121 CYS A O 1
ATOM 926 N N . GLU A 1 122 ? 4.642 -11.800 -8.664 1.00 98.94 122 GLU A N 1
ATOM 927 C CA . GLU A 1 122 ? 5.368 -11.916 -7.396 1.00 98.94 122 GLU A CA 1
ATOM 928 C C . GLU A 1 122 ? 6.432 -10.835 -7.225 1.00 98.94 122 GLU A C 1
ATOM 930 O O . GLU A 1 122 ? 7.302 -10.660 -8.073 1.00 98.94 122 GLU A O 1
ATOM 935 N N . PHE A 1 123 ? 6.412 -10.169 -6.073 1.00 98.94 123 PHE A N 1
ATOM 936 C CA . PHE A 1 123 ? 7.419 -9.206 -5.641 1.00 98.94 123 PHE A CA 1
ATOM 937 C C . PHE A 1 123 ? 8.121 -9.791 -4.415 1.00 98.94 123 PHE A C 1
ATOM 939 O O . PHE A 1 123 ? 7.578 -9.778 -3.313 1.00 98.94 123 PHE A O 1
ATOM 946 N N . ASN A 1 124 ? 9.304 -10.372 -4.605 1.00 98.94 124 ASN A N 1
ATOM 947 C CA . ASN A 1 124 ? 10.061 -11.072 -3.571 1.00 98.94 124 ASN A CA 1
ATOM 948 C C . ASN A 1 124 ? 11.361 -10.314 -3.256 1.00 98.94 124 ASN A C 1
ATOM 950 O O . ASN A 1 124 ? 12.199 -10.110 -4.132 1.00 98.94 124 ASN A O 1
ATOM 954 N N . ASP A 1 125 ? 11.568 -9.955 -1.987 1.00 98.88 125 ASP A N 1
ATOM 955 C CA . ASP A 1 125 ? 12.783 -9.284 -1.498 1.00 98.88 125 ASP A CA 1
ATOM 956 C C . ASP A 1 125 ? 13.100 -7.959 -2.240 1.00 98.88 125 ASP A C 1
ATOM 958 O O . ASP A 1 125 ? 14.260 -7.631 -2.487 1.00 98.88 125 ASP A O 1
ATOM 962 N N . CYS A 1 126 ? 12.066 -7.189 -2.606 1.00 98.94 126 CYS A N 1
ATOM 963 C CA . CYS A 1 126 ? 12.205 -5.853 -3.203 1.00 98.94 126 CYS A CA 1
ATOM 964 C C . CYS A 1 126 ? 12.479 -4.791 -2.121 1.00 98.94 126 CYS A C 1
ATOM 966 O O . CYS A 1 126 ? 11.681 -4.630 -1.197 1.00 98.94 126 CYS A O 1
ATOM 968 N N . VAL A 1 127 ? 13.588 -4.058 -2.214 1.00 98.88 127 VAL A N 1
ATOM 969 C CA . VAL A 1 127 ? 14.056 -3.133 -1.168 1.00 98.88 127 VAL A CA 1
ATOM 970 C C . VAL A 1 127 ? 14.345 -1.752 -1.747 1.00 98.88 127 VAL A C 1
ATOM 972 O O . VAL A 1 127 ? 15.159 -1.618 -2.661 1.00 98.88 127 VAL A O 1
ATOM 975 N N . ILE A 1 128 ? 13.749 -0.716 -1.151 1.00 98.44 128 ILE A N 1
ATOM 976 C CA . ILE A 1 128 ? 14.137 0.679 -1.375 1.00 98.44 128 ILE A CA 1
ATOM 977 C C . ILE A 1 128 ? 14.916 1.214 -0.163 1.00 98.44 128 ILE A C 1
ATOM 979 O O . ILE A 1 128 ? 14.433 1.207 0.972 1.00 98.44 128 ILE A O 1
ATOM 983 N N . GLU A 1 129 ? 16.142 1.679 -0.398 1.00 97.31 129 GLU A N 1
ATOM 984 C CA . GLU A 1 129 ? 16.948 2.407 0.582 1.00 97.31 129 GLU A CA 1
ATOM 985 C C . GLU A 1 129 ? 16.691 3.910 0.452 1.00 97.31 129 GLU A C 1
ATOM 987 O O . GLU A 1 129 ? 16.887 4.480 -0.615 1.00 97.31 129 GLU A O 1
ATOM 992 N N . SER A 1 130 ? 16.323 4.583 1.543 1.00 95.75 130 SER A N 1
ATOM 993 C CA . SER A 1 130 ? 16.087 6.037 1.580 1.00 95.75 130 SER A CA 1
ATOM 994 C C . SER A 1 130 ? 14.926 6.552 0.711 1.00 95.75 130 SER A C 1
ATOM 996 O O . SER A 1 130 ? 14.867 7.742 0.417 1.00 95.75 130 SER A O 1
ATOM 998 N N . GLY A 1 131 ? 13.984 5.681 0.340 1.00 96.25 131 GLY A N 1
ATOM 999 C CA . GLY A 1 131 ? 12.767 6.022 -0.407 1.00 96.25 131 GLY A CA 1
ATOM 1000 C C . GLY A 1 131 ? 11.517 5.393 0.210 1.00 96.25 131 GLY A C 1
ATOM 1001 O O . GLY A 1 131 ? 11.545 4.937 1.353 1.00 96.25 131 GLY A O 1
ATOM 1002 N N . ASN A 1 132 ? 10.423 5.357 -0.547 1.00 98.19 132 ASN A N 1
ATOM 1003 C CA . ASN A 1 132 ? 9.133 4.787 -0.135 1.00 98.19 132 ASN A CA 1
ATOM 1004 C C . ASN A 1 132 ? 8.649 3.740 -1.142 1.00 98.19 132 ASN A C 1
ATOM 1006 O O . ASN A 1 132 ? 9.038 3.802 -2.307 1.00 98.19 132 ASN A O 1
ATOM 1010 N N . GLY A 1 133 ? 7.797 2.804 -0.724 1.00 98.19 133 GLY A N 1
ATOM 1011 C CA . GLY A 1 133 ? 7.328 1.735 -1.606 1.00 98.19 133 GLY A CA 1
ATOM 1012 C C . GLY A 1 133 ? 8.437 0.724 -1.891 1.00 98.19 133 GLY A C 1
ATOM 1013 O O . GLY A 1 133 ? 9.217 0.897 -2.827 1.00 98.19 133 GLY A O 1
ATOM 1014 N N . GLY A 1 134 ? 8.561 -0.328 -1.078 1.00 98.50 134 GLY A N 1
ATOM 1015 C CA . GLY A 1 134 ? 9.663 -1.288 -1.227 1.00 98.50 134 GLY A CA 1
ATOM 1016 C C . GLY A 1 134 ? 9.673 -1.985 -2.585 1.00 98.50 134 GLY A C 1
ATOM 1017 O O . GLY A 1 134 ? 10.720 -2.054 -3.231 1.00 98.50 134 GLY A O 1
ATOM 1018 N N . ALA A 1 135 ? 8.508 -2.426 -3.060 1.00 98.88 135 ALA A N 1
ATOM 1019 C CA . ALA A 1 135 ? 8.316 -2.936 -4.414 1.00 98.88 135 ALA A CA 1
ATOM 1020 C C . ALA A 1 135 ? 7.719 -1.876 -5.349 1.00 98.88 135 ALA A C 1
ATOM 1022 O O . ALA A 1 135 ? 8.287 -1.626 -6.414 1.00 98.88 135 ALA A O 1
ATOM 1023 N N . LEU A 1 136 ? 6.607 -1.253 -4.941 1.00 98.88 136 LEU A N 1
ATOM 1024 C CA . LEU A 1 136 ? 5.798 -0.358 -5.770 1.00 98.88 136 LEU A CA 1
ATOM 1025 C C . LEU A 1 136 ? 5.717 1.057 -5.191 1.00 98.88 136 LEU A C 1
ATOM 1027 O O . LEU A 1 136 ? 5.412 1.227 -4.012 1.00 98.88 136 LEU A O 1
ATOM 1031 N N . TYR A 1 137 ? 5.895 2.058 -6.048 1.00 98.75 137 TYR A N 1
ATOM 1032 C CA . TYR A 1 137 ? 5.554 3.454 -5.779 1.00 98.75 137 TYR A CA 1
ATOM 1033 C C . TYR A 1 137 ? 4.619 3.935 -6.889 1.00 98.75 137 TYR A C 1
ATOM 1035 O O . TYR A 1 137 ? 4.993 3.903 -8.063 1.00 98.75 137 TYR A O 1
ATOM 1043 N N . VAL A 1 138 ? 3.411 4.355 -6.521 1.00 98.62 138 VAL A N 1
ATOM 1044 C CA . VAL A 1 138 ? 2.383 4.799 -7.469 1.00 98.62 138 VAL A CA 1
ATOM 1045 C C . VAL A 1 138 ? 1.892 6.182 -7.062 1.00 98.62 138 VAL A C 1
ATOM 1047 O O . VAL A 1 138 ? 1.392 6.351 -5.950 1.00 98.62 138 VAL A O 1
ATOM 1050 N N . ASP A 1 139 ? 2.052 7.151 -7.961 1.00 97.50 139 ASP A N 1
ATOM 1051 C CA . ASP A 1 139 ? 1.605 8.538 -7.804 1.00 97.50 139 ASP A CA 1
ATOM 1052 C C . ASP A 1 139 ? 0.450 8.832 -8.771 1.00 97.50 139 ASP A C 1
ATOM 1054 O O . ASP A 1 139 ? 0.594 8.613 -9.973 1.00 97.50 139 ASP A O 1
ATOM 1058 N N . ILE A 1 140 ? -0.695 9.299 -8.267 1.00 97.62 140 ILE A N 1
ATOM 1059 C CA . ILE A 1 140 ? -1.950 9.405 -9.034 1.00 97.62 140 ILE A CA 1
ATOM 1060 C C . ILE A 1 140 ? -2.543 10.822 -8.973 1.00 97.62 140 ILE A C 1
ATOM 1062 O O . ILE A 1 140 ? -2.638 11.407 -7.896 1.00 97.62 140 ILE A O 1
ATOM 1066 N N . ASP A 1 141 ? -3.041 11.350 -10.098 1.00 96.44 141 ASP A N 1
ATOM 1067 C CA . ASP A 1 141 ? -4.022 12.448 -10.055 1.00 96.44 141 ASP A CA 1
ATOM 1068 C C . ASP A 1 141 ? -5.434 11.888 -9.830 1.00 96.44 141 ASP A C 1
ATOM 1070 O O . ASP A 1 141 ? -6.111 11.433 -10.758 1.00 96.44 141 ASP A O 1
ATOM 1074 N N . PHE A 1 142 ? -5.896 11.943 -8.580 1.00 97.12 142 PHE A N 1
ATOM 1075 C CA . PHE A 1 142 ? -7.186 11.402 -8.165 1.00 97.12 142 PHE A CA 1
ATOM 1076 C C . PHE A 1 142 ? -8.403 12.140 -8.758 1.00 97.12 142 PHE A C 1
ATOM 1078 O O . PHE A 1 142 ? -9.521 11.645 -8.614 1.00 97.12 142 PHE A O 1
ATOM 1085 N N . THR A 1 143 ? -8.221 13.301 -9.403 1.00 95.75 143 THR A N 1
ATOM 1086 C CA . THR A 1 143 ? -9.315 14.077 -10.024 1.00 95.75 143 THR A CA 1
ATOM 1087 C C . THR A 1 143 ? -9.687 13.605 -11.430 1.00 95.75 143 THR A C 1
ATOM 1089 O O . THR A 1 143 ? -10.710 14.035 -11.971 1.00 95.75 143 THR A O 1
ATOM 1092 N N . THR A 1 144 ? -8.855 12.749 -12.023 1.00 94.75 144 THR A N 1
ATOM 1093 C CA . THR A 1 144 ? -8.962 12.309 -13.417 1.00 94.75 144 THR A CA 1
ATOM 1094 C C . THR A 1 144 ? -9.666 10.954 -13.552 1.00 94.75 144 THR A C 1
ATOM 1096 O O . THR A 1 144 ? -9.983 10.291 -12.559 1.00 94.75 144 THR A O 1
ATOM 1099 N N . GLN A 1 145 ? -9.941 10.541 -14.794 1.00 96.38 145 GLN A N 1
ATOM 1100 C CA . GLN A 1 145 ? -10.298 9.153 -15.082 1.00 96.38 145 GLN A CA 1
ATOM 1101 C C . GLN A 1 145 ? -9.013 8.318 -15.149 1.00 96.38 145 GLN A C 1
ATOM 1103 O O . GLN A 1 145 ? -8.114 8.674 -15.902 1.00 96.38 145 GLN A O 1
ATOM 1108 N N . PHE A 1 146 ? -8.925 7.224 -14.396 1.00 97.69 146 PHE A N 1
ATOM 1109 C CA . PHE A 1 146 ? -7.766 6.326 -14.382 1.00 97.69 146 PHE A CA 1
ATOM 1110 C C . PHE A 1 146 ? -8.146 4.920 -13.887 1.00 97.69 146 PHE A C 1
ATOM 1112 O O . PHE A 1 146 ? -9.255 4.691 -13.406 1.00 97.69 146 PHE A O 1
ATOM 1119 N N . GLU A 1 147 ? -7.219 3.966 -13.956 1.00 98.44 147 GLU A N 1
ATOM 1120 C CA . GLU A 1 147 ? -7.363 2.648 -13.334 1.00 98.44 147 GLU A CA 1
ATOM 1121 C C . GLU A 1 147 ? -6.041 2.195 -12.686 1.00 98.44 147 GLU A C 1
ATOM 1123 O O . GLU A 1 147 ? -4.990 2.181 -13.318 1.00 98.44 147 GLU A O 1
ATOM 1128 N N . PHE A 1 148 ? -6.076 1.802 -11.410 1.00 98.75 148 PHE A N 1
ATOM 1129 C CA . PHE A 1 148 ? -4.948 1.153 -10.735 1.00 98.75 148 PHE A CA 1
ATOM 1130 C C . PHE A 1 148 ? -5.429 -0.106 -10.018 1.00 98.75 148 PHE A C 1
ATOM 1132 O O . PHE A 1 148 ? -6.180 -0.022 -9.041 1.00 98.75 148 PHE A O 1
ATOM 1139 N N . LYS A 1 149 ? -5.026 -1.283 -10.515 1.00 98.81 149 LYS A N 1
ATOM 1140 C CA . LYS A 1 149 ? -5.557 -2.563 -10.029 1.00 98.81 149 LYS A CA 1
ATOM 1141 C C . LYS A 1 149 ? -4.496 -3.619 -9.760 1.00 98.81 149 LYS A C 1
ATOM 1143 O O . LYS A 1 149 ? -3.640 -3.886 -10.597 1.00 98.81 149 LYS A O 1
ATOM 1148 N N . ILE A 1 150 ? -4.621 -4.280 -8.610 1.00 98.88 150 ILE A N 1
ATOM 1149 C CA . ILE A 1 150 ? -3.861 -5.477 -8.234 1.00 98.88 150 ILE A CA 1
ATOM 1150 C C . ILE A 1 150 ? -4.873 -6.599 -7.993 1.00 98.88 150 ILE A C 1
ATOM 1152 O O . ILE A 1 150 ? -5.532 -6.644 -6.954 1.00 98.88 150 ILE A O 1
ATOM 1156 N N . LYS A 1 151 ? -5.008 -7.486 -8.982 1.00 98.69 151 LYS A N 1
ATOM 1157 C CA . LYS A 1 151 ? -6.045 -8.531 -9.051 1.00 98.69 151 LYS A CA 1
ATOM 1158 C C . LYS A 1 151 ? -5.570 -9.895 -8.547 1.00 98.69 151 LYS A C 1
ATOM 1160 O O . LYS A 1 151 ? -6.338 -10.603 -7.901 1.00 98.69 151 LYS A O 1
ATOM 1165 N N . ASP A 1 152 ? -4.306 -10.234 -8.789 1.00 98.75 152 ASP A N 1
ATOM 1166 C CA . ASP A 1 152 ? -3.603 -11.314 -8.093 1.00 98.75 152 ASP A CA 1
ATOM 1167 C C . ASP A 1 152 ? -2.091 -11.037 -8.094 1.00 98.75 152 ASP A C 1
ATOM 1169 O O . ASP A 1 152 ? -1.407 -11.241 -9.098 1.00 98.75 152 ASP A O 1
ATOM 1173 N N . ALA A 1 153 ? -1.565 -10.571 -6.958 1.00 98.88 153 ALA A N 1
ATOM 1174 C CA . ALA A 1 153 ? -0.126 -10.438 -6.756 1.00 98.88 153 ALA A CA 1
ATOM 1175 C C . ALA A 1 153 ? 0.273 -10.705 -5.302 1.00 98.88 153 ALA A C 1
ATOM 1177 O O . ALA A 1 153 ? -0.485 -10.415 -4.377 1.00 98.88 153 ALA A O 1
ATOM 1178 N N . THR A 1 154 ? 1.489 -11.216 -5.085 1.00 98.94 154 THR A N 1
ATOM 1179 C CA . THR A 1 154 ? 2.034 -11.439 -3.735 1.00 98.94 154 THR A CA 1
ATOM 1180 C C . THR A 1 154 ? 3.309 -10.635 -3.484 1.00 98.94 154 THR A C 1
ATOM 1182 O O . THR A 1 154 ? 4.277 -10.759 -4.233 1.00 98.94 154 THR A O 1
ATOM 1185 N N . PHE A 1 155 ? 3.339 -9.884 -2.382 1.00 98.94 155 PHE A N 1
ATOM 1186 C CA . PHE A 1 155 ? 4.482 -9.097 -1.913 1.00 98.94 155 PHE A CA 1
ATOM 1187 C C . PHE A 1 155 ? 5.121 -9.783 -0.705 1.00 98.94 155 PHE A C 1
ATOM 1189 O O . PHE A 1 155 ? 4.467 -9.951 0.328 1.00 98.94 155 PHE A O 1
ATOM 1196 N N . ARG A 1 156 ? 6.383 -10.211 -0.826 1.00 98.88 156 ARG A N 1
ATOM 1197 C CA . ARG A 1 156 ? 7.086 -10.987 0.205 1.00 98.88 156 ARG A CA 1
ATOM 1198 C C . ARG A 1 156 ? 8.421 -10.365 0.578 1.00 98.88 156 ARG A C 1
ATOM 1200 O O . ARG A 1 156 ? 9.321 -10.266 -0.257 1.00 98.88 156 ARG A O 1
ATOM 1207 N N . ARG A 1 157 ? 8.599 -10.061 1.865 1.00 98.88 157 ARG A N 1
ATOM 1208 C CA . ARG A 1 157 ? 9.830 -9.490 2.449 1.00 98.88 157 ARG A CA 1
ATOM 1209 C C . ARG A 1 157 ? 10.279 -8.182 1.787 1.00 98.88 157 ARG A C 1
ATOM 1211 O O . ARG A 1 157 ? 11.459 -7.834 1.874 1.00 98.88 157 ARG A O 1
ATOM 1218 N N . CYS A 1 158 ? 9.353 -7.461 1.158 1.00 98.94 158 CYS A N 1
ATOM 1219 C CA . CYS A 1 158 ? 9.586 -6.145 0.581 1.00 98.94 158 CYS A CA 1
ATOM 1220 C C . CYS A 1 158 ? 9.822 -5.110 1.692 1.00 98.94 158 CYS A C 1
ATOM 1222 O O . CYS A 1 158 ? 9.261 -5.237 2.788 1.00 98.94 158 CYS A O 1
ATOM 1224 N N . LYS A 1 159 ? 10.693 -4.118 1.449 1.00 98.88 159 LYS A N 1
ATOM 1225 C CA . LYS A 1 159 ? 11.104 -3.155 2.486 1.00 98.88 159 LYS A CA 1
ATOM 1226 C C . LYS A 1 159 ? 11.252 -1.724 2.005 1.00 98.88 159 LYS A C 1
ATOM 1228 O O . LYS A 1 159 ? 11.924 -1.475 1.006 1.00 98.88 159 LYS A O 1
ATOM 1233 N N . ALA A 1 160 ? 10.748 -0.798 2.816 1.00 98.62 160 ALA A N 1
ATOM 1234 C CA . ALA A 1 160 ? 11.031 0.628 2.716 1.00 98.62 160 ALA A CA 1
ATOM 1235 C C . ALA A 1 160 ? 11.889 1.074 3.903 1.00 98.62 160 ALA A C 1
ATOM 1237 O O . ALA A 1 160 ? 11.423 1.095 5.044 1.00 98.62 160 ALA A O 1
ATOM 1238 N N . LEU A 1 161 ? 13.152 1.413 3.632 1.00 98.06 161 LEU A N 1
ATOM 1239 C CA . LEU A 1 161 ? 14.116 1.856 4.639 1.00 98.06 161 LEU A CA 1
ATOM 1240 C C . LEU A 1 161 ? 14.273 3.376 4.587 1.00 98.06 161 LEU A C 1
ATOM 1242 O O . LEU A 1 161 ? 14.394 3.953 3.505 1.00 98.06 161 LEU A O 1
ATOM 1246 N N . LYS A 1 162 ? 14.304 4.039 5.743 1.00 95.50 162 LYS A N 1
ATOM 1247 C CA . LYS A 1 162 ? 14.347 5.507 5.799 1.00 95.50 162 LYS A CA 1
ATOM 1248 C C . LYS A 1 162 ? 15.738 6.084 5.571 1.00 95.50 162 LYS A C 1
ATOM 1250 O O . LYS A 1 162 ? 16.765 5.466 5.864 1.00 95.50 162 LYS A O 1
ATOM 1255 N N . HIS A 1 163 ? 15.772 7.329 5.115 1.00 93.00 163 HIS A N 1
ATOM 1256 C CA . HIS A 1 163 ? 17.006 8.076 4.938 1.00 93.00 163 HIS A CA 1
ATOM 1257 C C . HIS A 1 163 ? 17.599 8.475 6.304 1.00 93.00 163 HIS A C 1
ATOM 1259 O O . HIS A 1 163 ? 17.103 9.360 6.995 1.00 93.00 163 HIS A O 1
ATOM 1265 N N . ASN A 1 164 ? 18.728 7.869 6.685 1.00 88.69 164 ASN A N 1
ATOM 1266 C CA . ASN A 1 164 ? 19.333 7.993 8.027 1.00 88.69 164 ASN A CA 1
ATOM 1267 C C . ASN A 1 164 ? 19.749 9.417 8.474 1.00 88.69 164 ASN A C 1
ATOM 1269 O O . ASN A 1 164 ? 20.129 9.610 9.630 1.00 88.69 164 ASN A O 1
ATOM 1273 N N . SER A 1 165 ? 19.751 10.402 7.573 1.00 88.81 165 SER A N 1
ATOM 1274 C CA . SER A 1 165 ? 20.125 11.795 7.875 1.00 88.81 165 SER A CA 1
ATOM 1275 C C . SER A 1 165 ? 19.273 12.866 7.173 1.00 88.81 165 SER A C 1
ATOM 1277 O O . SER A 1 165 ? 19.760 13.981 6.976 1.00 88.81 165 SER A O 1
ATOM 1279 N N . LYS A 1 166 ? 18.057 12.528 6.724 1.00 90.25 166 LYS A N 1
ATOM 1280 C CA . LYS A 1 166 ? 17.142 13.449 6.027 1.00 90.25 166 LYS A CA 1
ATOM 1281 C C . LYS A 1 166 ? 15.712 13.028 6.346 1.00 90.25 166 LYS A C 1
ATOM 1283 O O . LYS A 1 166 ? 15.306 11.938 5.969 1.00 90.25 166 LYS A O 1
ATOM 1288 N N . ASP A 1 167 ? 14.986 13.896 7.035 1.00 91.56 167 ASP A N 1
ATOM 1289 C CA . ASP A 1 167 ? 13.619 13.611 7.484 1.00 91.56 167 ASP A CA 1
ATOM 1290 C C . ASP A 1 167 ? 12.545 14.155 6.523 1.00 91.56 167 ASP A C 1
ATOM 1292 O O . ASP A 1 167 ? 11.398 13.726 6.585 1.00 91.56 167 ASP A O 1
ATOM 1296 N N . VAL A 1 168 ? 12.918 15.100 5.646 1.00 92.94 168 VAL A N 1
ATOM 1297 C CA . VAL A 1 168 ? 12.032 15.776 4.682 1.00 92.94 168 VAL A CA 1
ATOM 1298 C C . VAL A 1 168 ? 12.712 15.810 3.298 1.00 92.94 168 VAL A C 1
ATOM 1300 O O . VAL A 1 168 ? 13.839 16.319 3.212 1.00 92.94 168 VAL A O 1
ATOM 1303 N N . PRO A 1 169 ? 12.081 15.310 2.216 1.00 94.88 169 PRO A N 1
ATOM 1304 C CA . PRO A 1 169 ? 10.774 14.652 2.212 1.00 94.88 169 PRO A CA 1
ATOM 1305 C C . PRO A 1 169 ? 10.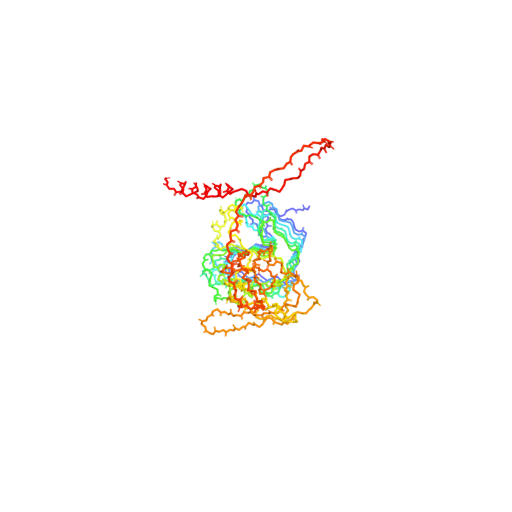805 13.307 2.965 1.00 94.88 169 PRO A C 1
ATOM 1307 O O . PRO A 1 169 ? 11.889 12.740 3.154 1.00 94.88 169 PRO A O 1
ATOM 1310 N N . PRO A 1 170 ? 9.645 12.801 3.417 1.00 96.62 170 PRO A N 1
ATOM 1311 C CA . PRO A 1 170 ? 9.578 11.579 4.208 1.00 96.62 170 PRO A CA 1
ATOM 1312 C C . PRO A 1 170 ? 10.030 10.350 3.409 1.00 96.62 170 PRO A C 1
ATOM 1314 O O . PRO A 1 170 ? 9.835 10.259 2.198 1.00 96.62 170 PRO A O 1
ATOM 1317 N N . SER A 1 171 ? 10.624 9.375 4.095 1.00 97.25 171 SER A N 1
ATOM 1318 C CA . SER A 1 171 ? 11.090 8.102 3.522 1.00 97.25 171 SER A CA 1
ATOM 1319 C C . SER A 1 171 ? 10.836 6.944 4.492 1.00 97.25 171 SER A C 1
ATOM 1321 O O . SER A 1 171 ? 10.618 7.178 5.681 1.00 97.25 171 SER A O 1
ATOM 1323 N N . GLY A 1 172 ? 10.892 5.698 4.021 1.00 97.81 172 GLY A N 1
ATOM 1324 C CA . GLY A 1 172 ? 10.688 4.505 4.847 1.00 97.81 172 GLY A CA 1
ATOM 1325 C C . GLY A 1 172 ? 9.225 4.137 5.114 1.00 97.81 172 GLY A C 1
ATOM 1326 O O . GLY A 1 172 ? 8.953 3.500 6.130 1.00 97.81 172 GLY A O 1
ATOM 1327 N N . PHE A 1 173 ? 8.300 4.534 4.236 1.00 98.56 173 PHE A N 1
ATOM 1328 C CA . PHE A 1 173 ? 6.878 4.173 4.280 1.00 98.56 173 PHE A CA 1
ATOM 1329 C C . PHE A 1 173 ? 6.507 3.186 3.165 1.00 98.56 173 PHE A C 1
ATOM 1331 O O . PHE A 1 173 ? 7.077 3.242 2.071 1.00 98.56 173 PHE A O 1
ATOM 1338 N N . GLY A 1 174 ? 5.535 2.308 3.423 1.00 98.50 174 GLY A N 1
ATOM 1339 C CA . GLY A 1 174 ? 4.997 1.382 2.422 1.00 98.50 174 GLY A CA 1
ATOM 1340 C C . GLY A 1 174 ? 5.976 0.261 2.076 1.00 98.50 174 GLY A C 1
ATOM 1341 O O . GLY A 1 174 ? 6.637 0.293 1.039 1.00 98.50 174 GLY A O 1
ATOM 1342 N N . GLY A 1 175 ? 6.118 -0.734 2.953 1.00 98.56 175 GLY A N 1
ATOM 1343 C CA . GLY A 1 175 ? 7.129 -1.785 2.793 1.00 98.56 175 GLY A CA 1
ATOM 1344 C C . GLY A 1 175 ? 6.922 -2.637 1.536 1.00 98.56 175 GLY A C 1
ATOM 1345 O O . GLY A 1 175 ? 7.898 -2.957 0.865 1.00 98.56 175 GLY A O 1
ATOM 1346 N N . GLY A 1 176 ? 5.676 -2.921 1.150 1.00 98.56 176 GLY A N 1
ATOM 1347 C CA . GLY A 1 176 ? 5.327 -3.391 -0.195 1.00 98.56 176 GLY A CA 1
ATOM 1348 C C . GLY A 1 176 ? 5.063 -2.229 -1.155 1.00 98.56 176 GLY A C 1
ATOM 1349 O O . GLY A 1 176 ? 5.777 -2.066 -2.148 1.00 98.56 176 GLY A O 1
ATOM 1350 N N . ILE A 1 177 ? 4.050 -1.418 -0.839 1.00 98.88 177 ILE A N 1
ATOM 1351 C CA . ILE A 1 177 ? 3.464 -0.398 -1.719 1.00 98.88 177 ILE A CA 1
ATOM 1352 C C . ILE A 1 177 ? 3.405 0.963 -1.011 1.00 98.88 177 ILE A C 1
ATOM 1354 O O . ILE A 1 177 ? 2.895 1.056 0.107 1.00 98.88 177 ILE A O 1
ATOM 1358 N N . LEU A 1 178 ? 3.839 2.032 -1.688 1.00 98.81 178 LEU A N 1
ATOM 1359 C CA . LEU A 1 178 ? 3.334 3.384 -1.431 1.00 98.81 178 LEU A CA 1
ATOM 1360 C C . LEU A 1 178 ? 2.327 3.755 -2.525 1.00 98.81 178 LEU A C 1
ATOM 1362 O O . LEU A 1 178 ? 2.658 3.698 -3.710 1.00 98.81 178 LEU A O 1
ATOM 1366 N N . LEU A 1 179 ? 1.136 4.177 -2.107 1.00 98.62 179 LEU A N 1
ATOM 1367 C CA . LEU A 1 179 ? 0.145 4.830 -2.957 1.00 98.62 179 LEU A CA 1
ATOM 1368 C C . LEU A 1 179 ? 0.010 6.291 -2.512 1.00 98.62 179 LEU A C 1
ATOM 1370 O O . LEU A 1 179 ? -0.287 6.563 -1.350 1.00 98.62 179 LEU A O 1
ATOM 1374 N N . ILE A 1 180 ? 0.248 7.228 -3.421 1.00 97.88 180 ILE A N 1
ATOM 1375 C CA . ILE A 1 180 ? 0.265 8.669 -3.154 1.00 97.88 180 ILE A CA 1
ATOM 1376 C C . ILE A 1 180 ? -0.401 9.424 -4.312 1.00 97.88 180 ILE A C 1
ATOM 1378 O O . ILE A 1 180 ? -0.656 8.837 -5.363 1.00 97.88 180 ILE A O 1
ATOM 1382 N N . GLY A 1 181 ? -0.743 10.699 -4.123 1.00 95.75 181 GLY A N 1
ATOM 1383 C CA . GLY A 1 181 ? -1.311 11.484 -5.211 1.00 95.75 181 GLY A CA 1
ATOM 1384 C C . GLY A 1 181 ? -1.755 12.901 -4.867 1.00 95.75 181 GLY A C 1
ATOM 1385 O O . GLY A 1 181 ? -1.579 13.402 -3.748 1.00 95.75 181 GLY A O 1
ATOM 1386 N N . THR A 1 182 ? -2.366 13.536 -5.863 1.00 94.81 182 THR A N 1
ATOM 1387 C CA . THR A 1 182 ? -3.003 14.857 -5.806 1.00 94.81 182 THR A CA 1
ATOM 1388 C C . THR A 1 182 ? -4.516 14.748 -5.969 1.00 94.81 182 THR A C 1
ATOM 1390 O O . THR A 1 182 ? -5.022 13.851 -6.633 1.00 94.81 182 THR A O 1
ATOM 1393 N N . GLY A 1 183 ? -5.251 15.715 -5.413 1.00 95.62 183 GLY A N 1
ATOM 1394 C CA . GLY A 1 183 ? -6.688 15.852 -5.657 1.00 95.62 183 GLY A CA 1
ATOM 1395 C C . GLY A 1 183 ? -7.603 15.018 -4.759 1.00 95.62 183 GLY A C 1
ATOM 1396 O O . GLY A 1 183 ? -7.160 14.248 -3.909 1.00 95.62 183 GLY A O 1
ATOM 1397 N N . ASP A 1 184 ? -8.908 15.211 -4.938 1.00 95.69 184 ASP A N 1
ATOM 1398 C CA . ASP A 1 184 ? -9.947 14.518 -4.176 1.00 95.69 184 ASP A CA 1
ATOM 1399 C C . ASP A 1 184 ? -10.412 13.262 -4.925 1.00 95.69 184 ASP A C 1
ATOM 1401 O O . ASP A 1 184 ? -11.013 13.366 -5.992 1.00 95.69 184 ASP A O 1
ATOM 1405 N N . TYR A 1 185 ? -10.163 12.083 -4.348 1.00 96.12 185 TYR A N 1
ATOM 1406 C CA . TYR A 1 185 ? -10.606 10.803 -4.908 1.00 96.12 185 TYR A CA 1
ATOM 1407 C C . TYR A 1 185 ? -12.117 10.582 -4.740 1.00 96.12 185 TYR A C 1
ATOM 1409 O O . TYR A 1 185 ? -12.655 10.713 -3.637 1.00 96.12 185 TYR A O 1
ATOM 1417 N N . ASP A 1 186 ? -12.792 10.176 -5.817 1.00 95.44 186 ASP A N 1
ATOM 1418 C CA . ASP A 1 186 ? -14.186 9.728 -5.770 1.00 95.44 186 ASP A CA 1
ATOM 1419 C C . ASP A 1 186 ? -14.268 8.247 -5.360 1.00 95.44 186 ASP A C 1
ATOM 1421 O O . ASP A 1 186 ? -13.977 7.340 -6.145 1.00 95.44 186 ASP A O 1
ATOM 1425 N N . ALA A 1 187 ? -14.706 7.992 -4.125 1.00 91.56 187 ALA A N 1
ATOM 1426 C CA . ALA A 1 187 ? -14.862 6.646 -3.574 1.00 91.56 187 ALA A CA 1
ATOM 1427 C C . ALA A 1 187 ? -15.967 5.802 -4.252 1.00 91.56 187 ALA A C 1
ATOM 1429 O O . ALA A 1 187 ? -15.988 4.584 -4.068 1.00 91.56 187 ALA A O 1
ATOM 1430 N N . ASP A 1 188 ? -16.860 6.406 -5.045 1.00 92.56 188 ASP A N 1
ATOM 1431 C CA . ASP A 1 188 ? -17.837 5.683 -5.872 1.00 92.56 188 ASP A CA 1
ATOM 1432 C C . ASP A 1 188 ? -17.307 5.349 -7.283 1.00 92.56 188 ASP A C 1
ATOM 1434 O O . ASP A 1 188 ? -18.000 4.671 -8.043 1.00 92.56 188 ASP A O 1
ATOM 1438 N N . SER A 1 189 ? -16.08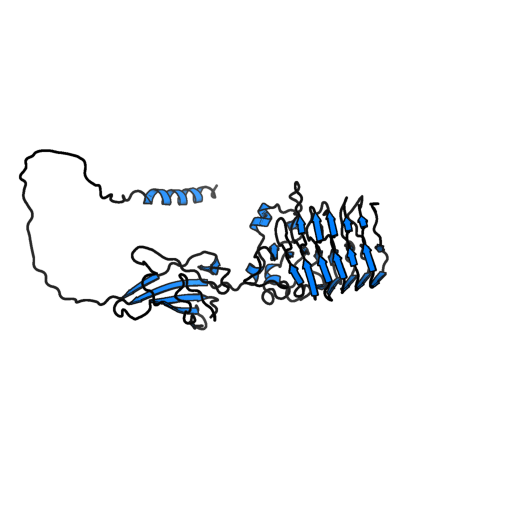3 5.770 -7.633 1.00 94.19 189 SER A N 1
ATOM 1439 C CA . SER A 1 189 ? -15.487 5.519 -8.955 1.00 94.19 189 SER A CA 1
ATOM 1440 C C . SER A 1 189 ? -14.921 4.104 -9.144 1.00 94.19 189 SER A C 1
ATOM 1442 O O . SER A 1 189 ? -14.826 3.640 -10.278 1.00 94.19 189 SER A O 1
ATOM 1444 N N . GLU A 1 190 ? -14.547 3.415 -8.056 1.00 93.50 190 GLU A N 1
ATOM 1445 C CA . GLU A 1 190 ? -13.938 2.064 -8.064 1.00 93.50 190 GLU A CA 1
ATOM 1446 C C . GLU A 1 190 ? -12.684 1.945 -8.976 1.00 93.50 190 GLU A C 1
ATOM 1448 O O . GLU A 1 190 ? -12.327 0.865 -9.458 1.00 93.50 190 GLU A O 1
ATOM 1453 N N . GLN A 1 191 ? -11.994 3.072 -9.203 1.00 97.50 191 GLN A N 1
ATOM 1454 C CA . GLN A 1 191 ? -10.798 3.176 -10.054 1.00 97.50 191 GLN A CA 1
ATOM 1455 C C . GLN A 1 191 ? -9.546 2.564 -9.409 1.00 97.50 191 GLN A C 1
ATOM 1457 O O . GLN A 1 191 ? -8.630 2.148 -10.118 1.00 97.50 191 GLN A O 1
ATOM 1462 N N . ILE A 1 192 ? -9.523 2.458 -8.076 1.00 98.50 192 ILE A N 1
ATOM 1463 C CA . ILE A 1 192 ? -8.479 1.774 -7.305 1.00 98.50 192 ILE A CA 1
ATOM 1464 C C . ILE A 1 192 ? -9.057 0.479 -6.725 1.00 98.50 192 ILE A C 1
ATOM 1466 O O . ILE A 1 192 ? -9.986 0.528 -5.919 1.00 98.50 192 ILE A O 1
ATOM 1470 N N . ASP A 1 193 ? -8.484 -0.667 -7.101 1.00 98.19 193 ASP A N 1
ATOM 1471 C CA . ASP A 1 193 ? -8.822 -1.982 -6.536 1.00 98.19 193 ASP A CA 1
ATOM 1472 C C . ASP A 1 193 ? -7.565 -2.847 -6.382 1.00 98.19 193 ASP A C 1
ATOM 1474 O O . ASP A 1 193 ? -7.042 -3.406 -7.345 1.00 98.19 193 ASP A O 1
ATOM 1478 N N . ILE A 1 194 ? -7.082 -2.965 -5.148 1.00 98.00 194 ILE A N 1
ATOM 1479 C CA . ILE A 1 194 ? -5.942 -3.808 -4.769 1.00 98.00 194 ILE A CA 1
ATOM 1480 C C . ILE A 1 194 ? -6.378 -5.006 -3.908 1.00 98.00 194 ILE A C 1
ATOM 1482 O O . ILE A 1 194 ? -5.565 -5.602 -3.198 1.00 98.00 194 ILE A O 1
ATOM 1486 N N . SER A 1 195 ? -7.661 -5.385 -3.966 1.00 97.75 195 SER A N 1
ATOM 1487 C CA . SER A 1 195 ? -8.238 -6.499 -3.197 1.00 97.75 195 SER A CA 1
ATOM 1488 C C . SER A 1 195 ? -7.628 -7.873 -3.518 1.00 97.75 195 SER A C 1
ATOM 1490 O O . SER A 1 195 ? -7.777 -8.811 -2.736 1.00 97.75 195 SER A O 1
ATOM 1492 N N . GLY A 1 196 ? -6.895 -7.990 -4.629 1.00 98.38 196 GLY A N 1
ATOM 1493 C CA . GLY A 1 196 ? -6.113 -9.167 -5.004 1.00 98.38 196 GLY A CA 1
ATOM 1494 C C . GLY A 1 196 ? -4.707 -9.250 -4.398 1.00 98.38 196 GLY A C 1
ATOM 1495 O O . GLY A 1 196 ? -3.996 -10.226 -4.650 1.00 98.38 196 GLY A O 1
ATOM 1496 N N . MET A 1 197 ? -4.276 -8.245 -3.626 1.00 98.19 197 MET A N 1
ATOM 1497 C CA . MET A 1 197 ? -2.960 -8.228 -2.985 1.00 98.19 197 MET A CA 1
ATOM 1498 C C . MET A 1 197 ? -2.850 -9.280 -1.872 1.00 98.19 197 MET A C 1
ATOM 1500 O O . MET A 1 197 ? -3.719 -9.383 -1.008 1.00 98.19 197 MET A O 1
ATOM 1504 N N . LYS A 1 198 ? -1.728 -10.003 -1.848 1.00 98.75 198 LYS A N 1
ATOM 1505 C CA . LYS A 1 198 ? -1.313 -10.898 -0.757 1.00 98.75 198 LYS A CA 1
ATOM 1506 C C . LYS A 1 198 ? 0.022 -10.445 -0.166 1.00 98.75 198 LYS A C 1
ATOM 1508 O O . LYS A 1 198 ? 0.887 -9.983 -0.915 1.00 98.75 198 LYS A O 1
ATOM 1513 N N . SER A 1 199 ? 0.231 -10.617 1.137 1.00 98.31 199 SER A N 1
ATOM 1514 C CA . SER A 1 199 ? 1.409 -10.094 1.843 1.00 98.31 199 SER A CA 1
ATOM 1515 C C . SER A 1 199 ? 2.078 -11.105 2.779 1.00 98.31 199 SER A C 1
ATOM 1517 O O . SER A 1 199 ? 1.426 -11.770 3.576 1.00 98.31 199 SER A O 1
ATOM 1519 N N . ASP A 1 200 ? 3.413 -11.184 2.745 1.00 98.38 200 ASP A N 1
ATOM 1520 C CA . ASP A 1 200 ? 4.207 -12.006 3.670 1.00 98.38 200 ASP A CA 1
ATOM 1521 C C . ASP A 1 200 ? 5.463 -11.268 4.155 1.00 98.38 200 ASP A C 1
ATOM 1523 O O . ASP A 1 200 ? 6.412 -11.047 3.402 1.00 98.38 200 ASP A O 1
ATOM 1527 N N . SER A 1 201 ? 5.516 -10.965 5.454 1.00 98.44 201 SER A N 1
ATOM 1528 C CA . SER A 1 201 ? 6.740 -10.526 6.142 1.00 98.44 201 SER A CA 1
ATOM 1529 C C . SER A 1 201 ? 7.407 -9.261 5.561 1.00 98.44 201 SER A C 1
ATOM 1531 O O . SER A 1 201 ? 8.633 -9.125 5.632 1.00 98.44 201 SER A O 1
ATOM 1533 N N . ASN A 1 202 ? 6.625 -8.348 4.975 1.00 98.88 202 ASN A N 1
ATOM 1534 C CA . ASN A 1 202 ? 7.100 -7.030 4.536 1.00 98.88 202 ASN A CA 1
ATOM 1535 C C . ASN A 1 202 ? 7.380 -6.119 5.750 1.00 98.88 202 ASN A C 1
ATOM 1537 O O . ASN A 1 202 ? 6.982 -6.431 6.873 1.00 98.88 202 ASN A O 1
ATOM 1541 N N . SER A 1 203 ? 8.093 -5.005 5.559 1.00 98.88 203 SER A N 1
ATOM 1542 C CA . SER A 1 203 ? 8.395 -4.073 6.660 1.00 98.88 203 SER A CA 1
ATOM 1543 C C . SER A 1 203 ? 8.702 -2.653 6.193 1.00 98.88 203 SER A C 1
ATOM 1545 O O . SER A 1 203 ? 9.468 -2.475 5.243 1.00 98.88 203 SER A O 1
ATOM 1547 N N . ALA A 1 204 ? 8.217 -1.652 6.923 1.00 98.62 204 ALA A N 1
ATOM 1548 C CA . ALA A 1 204 ? 8.546 -0.243 6.712 1.00 98.62 204 ALA A CA 1
ATOM 1549 C C . ALA A 1 204 ? 9.207 0.362 7.966 1.00 98.62 204 ALA A C 1
ATOM 1551 O O . ALA A 1 204 ? 8.819 0.047 9.088 1.00 98.62 204 ALA A O 1
ATOM 1552 N N . ASP A 1 205 ? 10.207 1.231 7.792 1.00 98.31 205 ASP A N 1
ATOM 1553 C CA . ASP A 1 205 ? 10.942 1.853 8.908 1.00 98.31 205 ASP A CA 1
ATOM 1554 C C . ASP A 1 205 ? 10.140 2.920 9.681 1.00 98.31 205 ASP A C 1
ATOM 1556 O O . ASP A 1 205 ? 10.536 3.277 10.801 1.00 98.31 205 ASP A O 1
ATOM 1560 N N . ASN A 1 206 ? 9.088 3.478 9.069 1.00 97.38 206 ASN A N 1
ATOM 1561 C CA . ASN A 1 206 ? 8.265 4.556 9.629 1.00 97.38 206 ASN A CA 1
ATOM 1562 C C . ASN A 1 206 ? 6.741 4.299 9.585 1.00 97.38 206 ASN A C 1
ATOM 1564 O O . ASN A 1 206 ? 6.039 4.871 10.415 1.00 97.38 206 ASN A O 1
ATOM 1568 N N . GLY A 1 207 ? 6.224 3.447 8.689 1.00 97.56 207 GLY A N 1
ATOM 1569 C CA . GLY A 1 207 ? 4.806 3.054 8.711 1.00 97.56 207 GLY A CA 1
ATOM 1570 C C . GLY A 1 207 ? 4.321 2.295 7.471 1.00 97.56 207 GLY A C 1
ATOM 1571 O O . GLY A 1 207 ? 4.866 2.458 6.377 1.00 97.56 207 GLY A O 1
ATOM 1572 N N . GLY A 1 208 ? 3.285 1.473 7.647 1.00 98.50 208 GLY A N 1
ATOM 1573 C CA . GLY A 1 208 ? 2.647 0.670 6.600 1.00 98.50 208 GLY A CA 1
ATOM 1574 C C . GLY A 1 208 ? 3.547 -0.446 6.066 1.00 98.50 208 GLY A C 1
ATOM 1575 O O . GLY A 1 208 ? 4.150 -0.304 5.001 1.00 98.50 208 GLY A O 1
ATOM 1576 N N . ASN A 1 209 ? 3.658 -1.569 6.786 1.00 98.69 209 ASN A N 1
ATOM 1577 C CA . ASN A 1 209 ? 4.533 -2.685 6.393 1.00 98.69 209 ASN A CA 1
ATOM 1578 C C . ASN A 1 209 ? 4.182 -3.247 5.012 1.00 98.69 209 ASN A C 1
ATOM 1580 O O . ASN A 1 209 ? 5.087 -3.527 4.231 1.00 98.69 209 ASN A O 1
ATOM 1584 N N . ASN A 1 210 ? 2.892 -3.400 4.703 1.00 98.62 210 ASN A N 1
ATOM 1585 C CA . ASN A 1 210 ? 2.430 -3.870 3.400 1.00 98.62 210 ASN A CA 1
ATOM 1586 C C . ASN A 1 210 ? 2.099 -2.678 2.504 1.00 98.62 210 ASN A C 1
ATOM 1588 O O . ASN A 1 210 ? 2.688 -2.547 1.432 1.00 98.62 210 ASN A O 1
ATOM 1592 N N . ILE A 1 211 ? 1.231 -1.776 2.971 1.00 98.69 211 ILE A N 1
ATOM 1593 C CA . ILE A 1 211 ? 0.848 -0.566 2.240 1.00 98.69 211 ILE A CA 1
ATOM 1594 C C . ILE A 1 211 ? 0.851 0.674 3.134 1.00 98.69 211 ILE A C 1
ATOM 1596 O O . ILE A 1 211 ? 0.425 0.627 4.291 1.00 98.69 211 ILE A O 1
ATOM 1600 N N . TYR A 1 212 ? 1.289 1.792 2.558 1.00 98.81 212 TYR A N 1
ATOM 1601 C CA . TYR A 1 212 ? 1.057 3.125 3.100 1.00 98.81 212 TYR A CA 1
ATOM 1602 C C . TYR A 1 212 ? 0.350 4.005 2.059 1.00 98.81 212 TYR A C 1
ATOM 1604 O O . TYR A 1 212 ? 0.781 4.046 0.903 1.00 98.81 212 TYR A O 1
ATOM 1612 N N . ILE A 1 213 ? -0.736 4.683 2.452 1.00 98.69 213 ILE A N 1
ATOM 1613 C CA . ILE A 1 213 ? -1.553 5.519 1.552 1.00 98.69 213 ILE A CA 1
ATOM 1614 C C . ILE A 1 213 ? -1.513 6.996 1.968 1.00 98.69 213 ILE A C 1
ATOM 1616 O O . ILE A 1 213 ? -1.767 7.339 3.122 1.00 98.69 213 ILE A O 1
ATOM 1620 N N . VAL A 1 214 ? -1.253 7.881 1.007 1.00 98.56 214 VAL A N 1
ATOM 1621 C CA . VAL A 1 214 ? -1.326 9.343 1.148 1.00 98.56 214 VAL A CA 1
ATOM 1622 C C . VAL A 1 214 ? -2.397 9.860 0.187 1.00 98.56 214 VAL A C 1
ATOM 1624 O O . VAL A 1 214 ? -2.191 9.879 -1.025 1.00 98.56 214 VAL A O 1
ATOM 1627 N N . MET A 1 215 ? -3.569 10.216 0.716 1.00 97.50 215 MET A N 1
ATOM 1628 C CA . MET A 1 215 ? -4.737 10.597 -0.090 1.00 97.50 215 MET A CA 1
ATOM 1629 C C . MET A 1 215 ? -5.656 11.550 0.694 1.00 97.50 215 MET A C 1
ATOM 1631 O O . MET A 1 215 ? -6.039 11.210 1.812 1.00 97.50 215 MET A O 1
ATOM 1635 N N . PRO A 1 216 ? -6.117 12.687 0.136 1.00 95.81 216 PRO A N 1
ATOM 1636 C CA . PRO A 1 216 ? -7.022 13.600 0.845 1.00 95.81 216 PRO A CA 1
ATOM 1637 C C . PRO A 1 216 ? -8.333 12.957 1.332 1.00 95.81 216 PRO A C 1
ATOM 1639 O O . PRO A 1 216 ? -8.737 13.194 2.469 1.00 95.81 216 PRO A O 1
ATOM 1642 N N . GLN A 1 217 ? -8.952 12.094 0.514 1.00 96.56 217 GLN A N 1
ATOM 1643 C CA . GLN A 1 217 ? -10.210 11.379 0.807 1.00 96.56 217 GLN A CA 1
ATOM 1644 C C . GLN A 1 217 ? -9.991 9.956 1.376 1.00 96.56 217 GLN A C 1
ATOM 1646 O O . GLN A 1 217 ? -10.802 9.053 1.152 1.00 96.56 217 GLN A O 1
ATOM 1651 N N . LEU A 1 218 ? -8.877 9.727 2.089 1.00 97.38 218 LEU A N 1
ATOM 1652 C CA . LEU A 1 218 ? -8.485 8.402 2.593 1.00 97.38 218 LEU A CA 1
ATOM 1653 C C . LEU A 1 218 ? -9.563 7.746 3.470 1.00 97.38 218 LEU A C 1
ATOM 1655 O O . LEU A 1 218 ? -9.824 6.552 3.329 1.00 97.38 218 LEU A O 1
ATOM 1659 N N . GLU A 1 219 ? -10.200 8.512 4.359 1.00 96.38 219 GLU A N 1
ATOM 1660 C CA . GLU A 1 219 ? -11.250 8.002 5.248 1.00 96.38 219 GLU A CA 1
ATOM 1661 C C . GLU A 1 219 ? -12.457 7.475 4.456 1.00 96.38 219 GLU A C 1
ATOM 1663 O O . GLU A 1 219 ? -12.913 6.358 4.697 1.00 96.38 219 GLU A O 1
ATOM 1668 N N . GLN A 1 220 ? -12.937 8.241 3.474 1.00 95.69 220 GLN A N 1
ATOM 1669 C CA . GLN A 1 220 ? -14.073 7.887 2.623 1.00 95.69 220 GLN A CA 1
ATOM 1670 C C . GLN A 1 220 ? -13.756 6.661 1.760 1.00 95.69 220 GLN A C 1
ATOM 1672 O O . GLN A 1 220 ? -14.579 5.749 1.652 1.00 95.69 220 GLN A O 1
ATOM 1677 N N . PHE A 1 221 ? -12.548 6.613 1.190 1.00 96.12 221 PHE A N 1
ATOM 1678 C CA . PHE A 1 221 ? -12.071 5.469 0.417 1.00 96.12 221 PHE A CA 1
ATOM 1679 C C . PHE A 1 221 ? -11.999 4.195 1.271 1.00 96.12 221 PHE A C 1
ATOM 1681 O O . PHE A 1 221 ? -12.456 3.139 0.844 1.00 96.12 221 PHE A O 1
ATOM 1688 N N . CYS A 1 222 ? -11.510 4.296 2.509 1.00 96.94 222 CYS A N 1
ATOM 1689 C CA . CYS A 1 222 ? -11.450 3.165 3.433 1.00 96.94 222 CYS A CA 1
ATOM 1690 C C . CYS A 1 222 ? -12.834 2.741 3.964 1.00 96.94 222 CYS A C 1
ATOM 1692 O O . CYS A 1 222 ? -13.046 1.562 4.244 1.00 96.94 222 CYS A O 1
ATOM 1694 N N . GLN A 1 223 ? -13.786 3.670 4.104 1.00 94.81 223 GLN A N 1
ATOM 1695 C CA . GLN A 1 223 ? -15.162 3.381 4.536 1.00 94.81 223 GLN A CA 1
ATOM 1696 C C . GLN A 1 223 ? -15.978 2.628 3.474 1.00 94.81 223 GLN A C 1
ATOM 1698 O O . GLN A 1 223 ? -16.853 1.831 3.830 1.00 94.81 223 GLN A O 1
ATOM 1703 N N . LYS A 1 224 ? -15.690 2.844 2.182 1.00 93.12 224 LYS A N 1
ATOM 1704 C CA . LYS A 1 224 ? -16.336 2.154 1.056 1.00 93.12 224 LYS A CA 1
ATOM 1705 C C . LYS A 1 224 ? -16.242 0.633 1.231 1.00 93.12 224 LYS A C 1
ATOM 1707 O O . LYS A 1 224 ? -15.160 0.066 1.376 1.00 93.12 224 LYS A O 1
ATOM 1712 N N . ASP A 1 225 ? -17.407 -0.012 1.285 1.00 91.88 225 ASP A N 1
ATOM 1713 C CA . ASP A 1 225 ? -17.587 -1.463 1.443 1.00 91.88 225 ASP A CA 1
ATOM 1714 C C . ASP A 1 225 ? -16.734 -2.112 2.558 1.00 91.88 225 ASP A C 1
ATOM 1716 O O . ASP A 1 225 ? -16.366 -3.285 2.496 1.00 91.88 225 ASP A O 1
ATOM 1720 N N . ASN A 1 226 ? -16.472 -1.359 3.635 1.00 92.94 226 ASN A N 1
ATOM 1721 C CA . ASN A 1 226 ? -15.618 -1.738 4.770 1.00 92.94 226 ASN A CA 1
ATOM 1722 C C . ASN A 1 226 ? -14.162 -2.075 4.375 1.00 92.94 226 ASN A C 1
ATOM 1724 O O . ASN A 1 226 ? -13.577 -3.034 4.896 1.00 92.94 226 ASN A O 1
ATOM 1728 N N . GLY A 1 227 ? -13.589 -1.309 3.442 1.00 94.31 227 GLY A N 1
ATOM 1729 C CA . GLY A 1 227 ? -12.204 -1.439 2.986 1.00 94.31 227 GLY A CA 1
ATOM 1730 C C . GLY A 1 227 ? -11.975 -2.577 1.988 1.00 94.31 227 GLY A C 1
ATOM 1731 O O . GLY A 1 227 ? -10.830 -2.971 1.769 1.00 94.31 227 GLY A O 1
ATOM 1732 N N . ALA A 1 228 ? -13.034 -3.134 1.388 1.00 95.19 228 ALA A N 1
ATOM 1733 C CA . ALA A 1 228 ? -12.944 -4.312 0.519 1.00 95.19 228 ALA A CA 1
ATOM 1734 C C . ALA A 1 228 ? -11.937 -4.154 -0.638 1.00 95.19 228 ALA A C 1
ATOM 1736 O O . ALA A 1 228 ? -11.201 -5.094 -0.922 1.00 95.19 228 ALA A O 1
ATOM 1737 N N . LEU A 1 229 ? -11.859 -2.962 -1.242 1.00 95.94 229 LEU A N 1
ATOM 1738 C CA . LEU A 1 229 ? -10.964 -2.646 -2.366 1.00 95.94 229 LEU A CA 1
ATOM 1739 C C . LEU A 1 229 ? -9.484 -2.492 -1.973 1.00 95.94 229 LEU A C 1
ATOM 1741 O O . LEU A 1 229 ? -8.634 -2.410 -2.853 1.00 95.94 229 LEU A O 1
ATOM 1745 N N . ILE A 1 230 ? -9.162 -2.429 -0.675 1.00 95.75 230 ILE A N 1
ATOM 1746 C CA . ILE A 1 230 ? -7.792 -2.180 -0.189 1.00 95.75 230 ILE A CA 1
ATOM 1747 C C . ILE A 1 230 ? -7.230 -3.259 0.731 1.00 95.75 230 ILE A C 1
ATOM 1749 O O . ILE A 1 230 ? -6.014 -3.348 0.854 1.00 95.75 230 ILE A O 1
ATOM 1753 N N . LYS A 1 231 ? -8.075 -4.086 1.360 1.00 95.12 231 LYS A N 1
ATOM 1754 C CA . LYS A 1 231 ? -7.647 -5.074 2.365 1.00 95.12 231 LYS A CA 1
ATOM 1755 C C . LYS A 1 231 ? -6.703 -6.156 1.846 1.00 95.12 231 LYS A C 1
ATOM 1757 O O . LYS A 1 231 ? -5.852 -6.603 2.608 1.00 95.12 231 LYS A O 1
ATOM 1762 N N . GLY A 1 232 ? -6.850 -6.610 0.602 1.00 96.75 232 GLY A N 1
ATOM 1763 C CA . GLY A 1 232 ? -6.118 -7.792 0.141 1.00 96.75 232 GLY A CA 1
ATOM 1764 C C . GLY A 1 232 ? -6.383 -8.998 1.055 1.00 96.75 232 GLY A C 1
ATOM 1765 O O . GLY A 1 232 ? -7.536 -9.333 1.336 1.00 96.75 232 GLY A O 1
ATOM 1766 N N . ASP A 1 233 ? -5.318 -9.600 1.585 1.00 97.31 233 ASP A N 1
ATOM 1767 C CA . ASP A 1 233 ? -5.356 -10.676 2.584 1.00 97.31 233 ASP A CA 1
ATOM 1768 C C . ASP A 1 233 ? -5.342 -10.220 4.061 1.00 97.31 233 ASP A C 1
ATOM 1770 O O . ASP A 1 233 ? -5.198 -11.057 4.955 1.00 97.31 233 ASP A O 1
ATOM 1774 N N . TYR A 1 234 ? -5.537 -8.926 4.346 1.00 97.81 234 TYR A N 1
ATOM 1775 C CA . TYR A 1 234 ? -5.615 -8.393 5.712 1.00 97.81 234 TYR A CA 1
ATOM 1776 C C . TYR A 1 234 ? -6.815 -8.951 6.495 1.00 97.81 234 TYR A C 1
ATOM 1778 O O . TYR A 1 234 ? -7.977 -8.726 6.139 1.00 97.81 234 TYR A O 1
ATOM 1786 N N . ASP A 1 235 ? -6.543 -9.617 7.619 1.00 95.50 235 ASP A N 1
ATOM 1787 C CA . ASP A 1 235 ? -7.558 -10.080 8.562 1.00 95.50 235 ASP A CA 1
ATOM 1788 C C . ASP A 1 235 ? -7.721 -9.075 9.713 1.00 95.50 235 ASP A C 1
ATOM 1790 O O . ASP A 1 235 ? -6.788 -8.798 10.472 1.00 95.50 235 ASP A O 1
ATOM 1794 N N . ASP A 1 236 ? -8.948 -8.571 9.882 1.00 93.31 236 ASP A N 1
ATOM 1795 C CA . ASP A 1 236 ? -9.312 -7.569 10.892 1.00 93.31 236 ASP A CA 1
ATOM 1796 C C . ASP A 1 236 ? -8.988 -7.985 12.348 1.00 93.31 236 ASP A C 1
ATOM 1798 O O . ASP A 1 236 ? -9.008 -7.135 13.242 1.00 93.31 236 ASP A O 1
ATOM 1802 N N . LYS A 1 237 ? -8.677 -9.257 12.632 1.00 89.94 237 LYS A N 1
ATOM 1803 C CA . LYS A 1 237 ? -8.335 -9.780 13.968 1.00 89.94 237 LYS A CA 1
ATOM 1804 C C . LYS A 1 237 ? -6.888 -10.246 14.086 1.00 89.94 237 LYS A C 1
ATOM 1806 O O . LYS A 1 237 ? -6.302 -10.048 15.146 1.00 89.94 237 LYS A O 1
ATOM 1811 N N . GLU A 1 238 ? -6.338 -10.861 13.041 1.00 92.62 238 GLU A N 1
ATOM 1812 C CA . GLU A 1 238 ? -5.039 -11.547 13.107 1.00 92.62 238 GLU A CA 1
ATOM 1813 C C . GLU A 1 238 ? -3.868 -10.751 12.483 1.00 92.62 238 GLU A C 1
ATOM 1815 O O . GLU A 1 238 ? -2.730 -10.944 12.912 1.00 92.62 238 GLU A O 1
ATOM 1820 N N . SER A 1 239 ? -4.108 -9.851 11.515 1.00 96.69 239 SER A N 1
ATOM 1821 C CA . SER A 1 239 ? -3.056 -9.015 10.888 1.00 96.69 239 SER A CA 1
ATOM 1822 C C . SER A 1 239 ? -2.593 -7.868 11.798 1.00 96.69 239 SER A C 1
ATOM 1824 O O . SER A 1 239 ? -3.351 -7.433 12.668 1.00 96.69 239 SER A O 1
ATOM 1826 N N . ASP A 1 240 ? -1.375 -7.341 11.613 1.00 97.06 240 ASP A N 1
ATOM 1827 C CA . ASP A 1 240 ? -0.825 -6.262 12.453 1.00 97.06 240 ASP A CA 1
ATOM 1828 C C . ASP A 1 240 ? -1.475 -4.905 12.105 1.00 97.06 240 ASP A C 1
ATOM 1830 O O . ASP A 1 240 ? -1.740 -4.606 10.947 1.00 97.06 240 ASP A O 1
ATOM 1834 N N . MET A 1 241 ? -1.720 -4.043 13.098 1.00 96.25 241 MET A N 1
ATOM 1835 C CA . MET A 1 241 ? -2.229 -2.679 12.864 1.00 96.25 241 MET A CA 1
ATOM 1836 C C . MET A 1 241 ? -1.290 -1.831 11.996 1.00 96.25 241 MET A C 1
ATOM 1838 O O . MET A 1 241 ? -1.743 -0.903 11.331 1.00 96.25 241 MET A O 1
ATOM 1842 N N . ASN A 1 242 ? 0.007 -2.135 12.009 1.00 97.69 242 ASN A N 1
ATOM 1843 C CA . ASN A 1 242 ? 1.023 -1.406 11.254 1.00 97.69 242 ASN A CA 1
ATOM 1844 C C . ASN A 1 242 ? 1.167 -1.918 9.806 1.00 97.69 242 ASN A C 1
ATOM 1846 O O . ASN A 1 242 ? 1.964 -1.382 9.041 1.00 97.69 242 ASN A O 1
ATOM 1850 N N . ASP A 1 243 ? 0.425 -2.958 9.404 1.00 98.56 243 ASP A N 1
ATOM 1851 C CA . ASP A 1 243 ? 0.513 -3.513 8.048 1.00 98.56 243 ASP A CA 1
ATOM 1852 C C . ASP A 1 243 ? -0.128 -2.607 6.992 1.00 98.56 243 ASP A C 1
ATOM 1854 O O . ASP A 1 243 ? 0.337 -2.565 5.850 1.00 98.56 243 ASP A O 1
ATOM 1858 N N . MET A 1 244 ? -1.165 -1.863 7.383 1.00 98.44 244 MET A N 1
ATOM 1859 C CA . MET A 1 244 ? -1.901 -0.937 6.528 1.00 98.44 244 MET A CA 1
ATOM 1860 C C . MET A 1 244 ? -2.079 0.387 7.257 1.00 98.44 244 MET A C 1
ATOM 1862 O O . MET A 1 244 ? -2.905 0.490 8.165 1.00 98.44 244 MET A O 1
ATOM 1866 N N . GLU A 1 245 ? -1.331 1.407 6.850 1.00 98.75 245 GLU A N 1
ATOM 1867 C CA . GLU A 1 245 ? -1.401 2.750 7.433 1.00 98.75 245 GLU A CA 1
ATOM 1868 C C . GLU A 1 245 ? -1.582 3.820 6.352 1.00 98.75 245 GLU A C 1
ATOM 1870 O O . GLU A 1 245 ? -1.465 3.560 5.154 1.00 98.75 245 GLU A O 1
ATOM 1875 N N . GLY A 1 246 ? -1.893 5.044 6.762 1.00 98.50 246 GLY A N 1
ATOM 1876 C CA . GLY A 1 246 ? -1.955 6.173 5.850 1.00 98.50 246 GLY A CA 1
ATOM 1877 C C . GLY A 1 246 ? -2.298 7.486 6.534 1.00 98.50 246 GLY A C 1
ATOM 1878 O O . GLY A 1 246 ? -2.551 7.536 7.738 1.00 98.50 246 GLY A O 1
ATOM 1879 N N . ILE A 1 247 ? -2.297 8.554 5.742 1.00 98.38 247 ILE A N 1
ATOM 1880 C CA . ILE A 1 247 ? -2.507 9.935 6.180 1.00 98.38 247 ILE A CA 1
ATOM 1881 C C . ILE A 1 247 ? -3.401 10.683 5.179 1.00 98.38 247 ILE A C 1
ATOM 1883 O O . ILE A 1 247 ? -3.255 10.549 3.961 1.00 98.38 247 ILE A O 1
ATOM 1887 N N . SER A 1 248 ? -4.353 11.461 5.702 1.00 97.56 248 SER A N 1
ATOM 1888 C CA . SER A 1 248 ? -5.414 12.102 4.910 1.00 97.56 248 SER A CA 1
ATOM 1889 C C . SER A 1 248 ? -4.965 13.462 4.356 1.00 97.56 248 SER A C 1
ATOM 1891 O O . SER A 1 248 ? -5.427 14.511 4.800 1.00 97.56 248 SER A O 1
ATOM 1893 N N . THR A 1 249 ? -4.000 13.455 3.434 1.00 97.00 249 THR A N 1
ATOM 1894 C CA . THR A 1 249 ? -3.374 14.668 2.878 1.00 97.00 249 THR A CA 1
ATOM 1895 C C . THR A 1 249 ? -2.893 14.450 1.438 1.00 97.00 249 THR A C 1
ATOM 1897 O O . THR A 1 249 ? -2.911 13.323 0.947 1.00 97.00 249 THR A O 1
ATOM 1900 N N . ASP A 1 250 ? -2.487 15.517 0.749 1.00 94.75 250 ASP A N 1
ATOM 1901 C CA . ASP A 1 250 ? -1.933 15.460 -0.611 1.00 94.75 250 ASP A CA 1
ATOM 1902 C C . ASP A 1 250 ? -0.401 15.259 -0.623 1.00 94.75 250 ASP A C 1
ATOM 1904 O O . ASP A 1 250 ? 0.291 15.526 0.364 1.00 94.75 250 ASP A O 1
ATOM 1908 N N . VAL A 1 251 ? 0.147 14.823 -1.763 1.00 94.25 251 VAL A N 1
ATOM 1909 C CA . VAL A 1 251 ? 1.593 14.600 -1.964 1.00 94.25 251 VAL A CA 1
ATOM 1910 C C . VAL A 1 251 ? 2.468 15.826 -1.675 1.00 94.25 251 VAL A C 1
ATOM 1912 O O . VAL A 1 251 ? 3.556 15.689 -1.112 1.00 94.25 251 VAL A O 1
ATOM 1915 N N . ALA A 1 252 ? 2.023 17.037 -2.022 1.00 94.31 252 ALA A N 1
ATOM 1916 C CA . ALA A 1 252 ? 2.815 18.254 -1.852 1.00 94.31 252 ALA A CA 1
ATOM 1917 C C . ALA A 1 252 ? 2.903 18.666 -0.376 1.00 94.31 252 ALA A C 1
ATOM 1919 O O . ALA A 1 252 ? 3.940 19.171 0.064 1.00 94.31 252 ALA A O 1
ATOM 1920 N N . SER A 1 253 ? 1.836 18.415 0.379 1.00 96.12 253 SER A N 1
ATOM 1921 C CA . SER A 1 253 ? 1.755 18.564 1.828 1.00 96.12 253 SER A CA 1
ATOM 1922 C C . SER A 1 253 ? 2.580 17.484 2.538 1.00 96.12 253 SER A C 1
ATOM 1924 O O . SER A 1 253 ? 3.473 17.822 3.314 1.00 96.12 253 SER A O 1
ATOM 1926 N N . PHE A 1 254 ? 2.375 16.200 2.211 1.00 97.12 254 PHE A N 1
ATOM 1927 C CA . PHE A 1 254 ? 3.124 15.071 2.784 1.00 97.12 254 PHE A CA 1
ATOM 1928 C C . PHE A 1 254 ? 4.641 15.231 2.628 1.00 97.12 254 PHE A C 1
ATOM 1930 O O . PHE A 1 254 ? 5.379 15.086 3.600 1.00 97.12 254 PHE A O 1
ATOM 1937 N N . ASN A 1 255 ? 5.109 15.634 1.443 1.00 95.69 255 ASN A N 1
ATOM 1938 C CA . ASN A 1 255 ? 6.532 15.850 1.157 1.00 95.69 255 ASN A CA 1
ATOM 1939 C C . ASN A 1 255 ? 7.186 16.991 1.966 1.00 95.69 255 ASN A C 1
ATOM 1941 O O . ASN A 1 255 ? 8.401 17.174 1.879 1.00 95.69 255 ASN A O 1
ATOM 1945 N N . GLN A 1 256 ? 6.414 17.753 2.747 1.00 96.44 256 GLN A N 1
ATOM 1946 C CA . GLN A 1 256 ? 6.901 18.801 3.650 1.00 96.44 256 GLN A CA 1
ATOM 1947 C C . GLN A 1 256 ? 6.789 18.433 5.138 1.00 96.44 256 GLN A C 1
ATOM 1949 O O . GLN A 1 256 ? 7.415 19.109 5.957 1.00 96.44 256 GLN A O 1
ATOM 1954 N N . LEU A 1 257 ? 6.028 17.390 5.493 1.00 96.75 257 LEU A N 1
ATOM 1955 C CA . LEU A 1 257 ? 5.829 16.976 6.883 1.00 96.75 257 LEU A CA 1
ATOM 1956 C C . LEU A 1 257 ? 7.103 16.372 7.476 1.00 96.75 257 LEU A C 1
ATOM 1958 O O . LEU A 1 257 ? 7.842 15.645 6.812 1.00 96.75 257 LEU A O 1
ATOM 1962 N N . ASN A 1 258 ? 7.331 16.631 8.761 1.00 94.94 258 ASN A N 1
ATOM 1963 C CA . ASN A 1 258 ? 8.373 15.965 9.534 1.00 94.94 258 ASN A CA 1
ATOM 1964 C C . ASN A 1 258 ? 7.828 14.714 10.269 1.00 94.94 258 ASN A C 1
ATOM 1966 O O . ASN A 1 258 ? 6.618 14.591 10.464 1.00 94.94 258 ASN A O 1
ATOM 1970 N N . PRO A 1 259 ? 8.693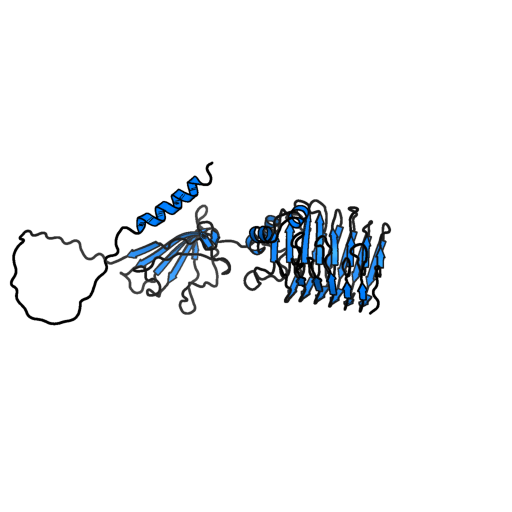 13.793 10.742 1.00 93.94 259 PRO A N 1
ATOM 1971 C CA . PRO A 1 259 ? 8.265 12.528 11.342 1.00 93.94 259 PRO A CA 1
ATOM 1972 C C . PRO A 1 259 ? 7.335 12.652 12.556 1.00 93.94 259 PRO A C 1
ATOM 1974 O O . PRO A 1 259 ? 6.553 11.737 12.797 1.00 93.94 259 PRO A O 1
ATOM 1977 N N . GLN A 1 260 ? 7.394 13.751 13.320 1.00 95.50 260 GLN A N 1
ATOM 1978 C CA . GLN A 1 260 ? 6.466 13.970 14.433 1.00 95.50 260 GLN A CA 1
ATOM 1979 C C . GLN A 1 260 ? 5.064 14.342 13.928 1.00 95.50 260 GLN A C 1
ATOM 1981 O O . GLN A 1 260 ? 4.087 13.808 14.436 1.00 95.50 260 GLN A O 1
ATOM 1986 N N . GLU A 1 261 ? 4.963 15.212 12.919 1.00 97.44 261 GLU A N 1
ATOM 1987 C CA . GLU A 1 261 ? 3.677 15.595 12.310 1.00 97.44 261 GLU A CA 1
ATOM 1988 C C . GLU A 1 261 ? 2.999 14.368 11.688 1.00 97.44 261 GLU A C 1
ATOM 1990 O O . GLU A 1 261 ? 1.831 14.100 11.955 1.00 97.44 261 GLU A O 1
ATOM 1995 N N . ILE A 1 262 ? 3.764 13.545 10.961 1.00 97.62 262 ILE A N 1
ATOM 1996 C CA . ILE A 1 262 ? 3.255 12.288 10.396 1.00 97.62 262 ILE A CA 1
ATOM 1997 C C . ILE A 1 262 ? 2.798 11.331 11.506 1.00 97.62 262 ILE A C 1
ATOM 1999 O O . ILE A 1 262 ? 1.721 10.758 11.399 1.00 97.62 262 ILE A O 1
ATOM 2003 N N . GLN A 1 263 ? 3.550 11.190 12.604 1.00 96.19 263 GLN A N 1
ATOM 2004 C CA . GLN A 1 263 ? 3.148 10.332 13.726 1.00 96.19 263 GLN A CA 1
ATOM 2005 C C . GLN A 1 263 ? 1.887 10.831 14.463 1.00 96.19 263 GLN A C 1
ATOM 2007 O O . GLN A 1 263 ? 1.180 10.026 15.070 1.00 96.19 263 GLN A O 1
ATOM 2012 N N . GLU A 1 264 ? 1.604 12.136 14.441 1.00 96.31 264 GLU A N 1
ATOM 2013 C CA . GLU A 1 264 ? 0.393 12.722 15.033 1.00 96.31 264 GLU A CA 1
ATOM 2014 C C . GLU A 1 264 ? -0.843 12.594 14.116 1.00 96.31 264 GLU A C 1
ATOM 2016 O O . GLU A 1 264 ? -1.969 12.561 14.620 1.00 96.31 264 GLU A O 1
ATOM 2021 N N . GLU A 1 265 ? -0.650 12.483 12.796 1.00 96.56 265 GLU A N 1
ATOM 2022 C CA . GLU A 1 265 ? -1.727 12.447 11.793 1.00 96.56 265 GLU A CA 1
ATOM 2023 C C . GLU A 1 265 ? -2.000 11.062 11.172 1.00 96.56 265 GLU A C 1
ATOM 2025 O O . GLU A 1 265 ? -3.149 10.784 10.810 1.00 96.56 265 GLU A O 1
ATOM 2030 N N . GLN A 1 266 ? -0.991 10.188 11.042 1.00 97.81 266 GLN A N 1
ATOM 2031 C CA . GLN A 1 266 ? -1.147 8.868 10.418 1.00 97.81 266 GLN A CA 1
ATOM 2032 C C . GLN A 1 266 ? -2.025 7.936 11.258 1.00 97.81 266 GLN A C 1
ATOM 2034 O O . GLN A 1 266 ? -2.050 7.999 12.491 1.00 97.81 266 GLN A O 1
ATOM 2039 N N . LYS A 1 267 ? -2.720 7.015 10.589 1.00 97.12 267 LYS A N 1
ATOM 2040 C CA . LYS A 1 267 ? -3.523 5.974 11.239 1.00 97.12 267 LYS A CA 1
ATOM 2041 C C . LYS A 1 267 ? -3.414 4.649 10.510 1.00 97.12 267 LYS A C 1
ATOM 2043 O O . LYS A 1 267 ? -3.374 4.606 9.283 1.00 97.12 267 LYS A O 1
ATOM 2048 N N . SER A 1 268 ? -3.512 3.564 11.272 1.00 97.94 268 SER A N 1
ATOM 2049 C CA . SER A 1 268 ? -3.886 2.257 10.737 1.00 97.94 268 SER A CA 1
ATOM 2050 C C . SER A 1 268 ? -5.243 2.344 10.046 1.00 97.94 268 SER A C 1
ATOM 2052 O O . SER A 1 268 ? -6.220 2.797 10.651 1.00 97.94 268 SER A O 1
ATOM 2054 N N . LEU A 1 269 ? -5.333 1.877 8.802 1.00 98.12 269 LEU A N 1
ATOM 2055 C CA . LEU A 1 269 ? -6.522 2.088 7.970 1.00 98.12 269 LEU A CA 1
ATOM 2056 C C . LEU A 1 269 ? -7.776 1.398 8.536 1.00 98.12 269 LEU A C 1
ATOM 2058 O O . LEU A 1 269 ? -8.893 1.869 8.326 1.00 98.12 269 LEU A O 1
ATOM 2062 N N . GLN A 1 270 ? -7.595 0.361 9.363 1.00 96.81 270 GLN A N 1
ATOM 2063 C CA . GLN A 1 270 ? -8.683 -0.311 10.072 1.00 96.81 270 GLN A CA 1
ATOM 2064 C C . GLN A 1 270 ? -9.531 0.620 10.952 1.00 96.81 270 GLN A C 1
ATOM 2066 O O . GLN A 1 270 ? -10.722 0.359 11.114 1.00 96.81 270 GLN A O 1
ATOM 2071 N N . TYR A 1 271 ? -8.988 1.737 11.452 1.00 95.56 271 TYR A N 1
ATOM 2072 C CA . TYR A 1 271 ? -9.793 2.721 12.188 1.00 95.56 271 TYR A CA 1
ATOM 2073 C C . TYR A 1 271 ? -10.903 3.369 11.342 1.00 95.56 271 TYR A C 1
ATOM 2075 O O . TYR A 1 271 ? -11.855 3.891 11.918 1.00 95.56 271 TYR A O 1
ATOM 2083 N N . TYR A 1 272 ? -10.808 3.341 10.009 1.00 95.75 272 TYR A N 1
ATOM 2084 C CA . TYR A 1 272 ? -11.807 3.939 9.123 1.00 95.75 272 TYR A CA 1
ATOM 2085 C C . TYR A 1 272 ? -12.969 2.992 8.788 1.00 95.75 272 TYR A C 1
ATOM 2087 O O . TYR A 1 272 ? -14.084 3.470 8.598 1.00 95.75 272 TYR A O 1
ATOM 2095 N N . TRP A 1 273 ? -12.750 1.670 8.754 1.00 94.62 273 TRP A N 1
ATOM 2096 C CA . TRP A 1 273 ? -13.803 0.678 8.468 1.00 94.62 273 TRP A CA 1
ATOM 2097 C C . TRP A 1 273 ? -14.291 -0.122 9.687 1.00 94.62 273 TRP A C 1
ATOM 2099 O O . TRP A 1 273 ? -15.261 -0.875 9.578 1.00 94.62 273 TRP A O 1
ATOM 2109 N N . ALA A 1 274 ? -13.639 -0.007 10.846 1.00 92.50 274 ALA A N 1
ATOM 2110 C CA . ALA A 1 274 ? -14.084 -0.677 12.064 1.00 92.50 274 ALA A CA 1
ATOM 2111 C C . ALA A 1 274 ? -15.383 -0.059 12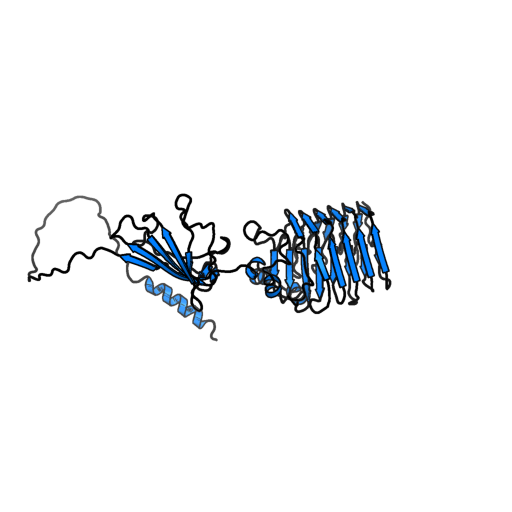.615 1.00 92.50 274 ALA A C 1
ATOM 2113 O O . ALA A 1 274 ? -15.511 1.153 12.791 1.00 92.50 274 ALA A O 1
ATOM 2114 N N . VAL A 1 275 ? -16.356 -0.912 12.947 1.00 88.75 275 VAL A N 1
ATOM 2115 C CA . VAL A 1 275 ? -17.627 -0.482 13.549 1.00 88.75 275 VAL A CA 1
ATOM 2116 C C . VAL A 1 275 ? -17.486 -0.452 15.068 1.00 88.75 275 VAL A C 1
ATOM 2118 O O . VAL A 1 275 ? -17.702 -1.455 15.755 1.00 88.75 275 VAL A O 1
ATOM 2121 N N . PHE A 1 276 ? -17.145 0.719 15.605 1.00 90.94 276 PHE A N 1
ATOM 2122 C CA . PHE A 1 276 ? -17.034 0.934 17.046 1.00 90.94 276 PHE A CA 1
ATOM 2123 C C . PHE A 1 276 ? -18.405 0.930 17.729 1.00 90.94 276 PHE A C 1
ATOM 2125 O O . PHE A 1 276 ? -19.258 1.786 17.468 1.00 90.94 276 PHE A O 1
ATOM 2132 N N . ALA A 1 277 ? -18.595 -0.014 18.652 1.00 91.38 277 ALA A N 1
ATOM 2133 C CA . ALA A 1 277 ? -19.657 0.057 19.646 1.00 91.38 277 ALA A CA 1
ATOM 2134 C C . ALA A 1 277 ? -19.391 1.218 20.621 1.00 91.38 277 ALA A C 1
ATOM 2136 O O . ALA A 1 277 ? -18.243 1.563 20.896 1.00 91.38 277 ALA A O 1
ATOM 2137 N N . SER A 1 278 ? -20.442 1.812 21.178 1.00 92.56 278 SER A N 1
ATOM 2138 C CA . SER A 1 278 ? -20.336 2.820 22.237 1.00 92.56 278 SER A CA 1
ATOM 2139 C C . SER A 1 278 ? -21.186 2.429 23.436 1.00 92.56 278 SER A C 1
ATOM 2141 O O . SER A 1 278 ? -22.290 1.910 23.279 1.00 92.56 278 SER A O 1
ATOM 2143 N N . LEU A 1 279 ? -20.682 2.685 24.643 1.00 92.94 279 LEU A N 1
ATOM 2144 C CA . LEU A 1 279 ? -21.422 2.510 25.890 1.00 92.94 279 LEU A CA 1
ATOM 2145 C C . LEU A 1 279 ? -21.844 3.867 26.445 1.00 92.94 279 LEU A C 1
ATOM 2147 O O . LEU A 1 279 ? -21.061 4.811 26.513 1.00 92.94 279 LEU A O 1
ATOM 2151 N N . LYS A 1 280 ? -23.085 3.922 26.919 1.00 93.12 280 LYS A N 1
ATOM 2152 C CA . LYS A 1 280 ? -23.687 5.072 27.597 1.00 93.12 280 LYS A CA 1
ATOM 2153 C C . LYS A 1 280 ? -23.852 4.809 29.089 1.00 93.12 280 LYS A C 1
ATOM 2155 O O . LYS A 1 280 ? -23.519 5.657 29.909 1.00 93.12 280 LYS A O 1
ATOM 2160 N N . THR A 1 281 ? -24.326 3.614 29.441 1.00 93.50 281 THR A N 1
ATOM 2161 C CA . THR A 1 281 ? -24.382 3.126 30.825 1.00 93.50 281 THR A CA 1
ATOM 2162 C C . THR A 1 281 ? -24.033 1.648 30.870 1.00 93.50 281 THR A C 1
ATOM 2164 O O . THR A 1 281 ? -24.481 0.879 30.020 1.00 93.50 281 THR A O 1
ATOM 2167 N N . ALA A 1 282 ? -23.304 1.241 31.904 1.00 92.88 282 ALA A N 1
ATOM 2168 C CA . ALA A 1 282 ? -23.112 -0.154 32.260 1.00 92.88 282 ALA A CA 1
ATOM 2169 C C . ALA A 1 282 ? -23.604 -0.346 33.692 1.00 92.88 282 ALA A C 1
ATOM 2171 O O . ALA A 1 282 ? -23.212 0.404 34.586 1.00 92.88 282 ALA A O 1
ATOM 2172 N N . LYS A 1 283 ? -24.452 -1.346 33.915 1.00 93.69 283 LYS A N 1
ATOM 2173 C CA . LYS A 1 283 ? -25.063 -1.630 35.210 1.00 93.69 283 LYS A CA 1
ATOM 2174 C C . LYS A 1 283 ? -24.983 -3.118 35.519 1.00 93.69 283 LYS A C 1
ATOM 2176 O O . LYS A 1 283 ? -25.131 -3.946 34.627 1.00 93.69 283 LYS A O 1
ATOM 2181 N N . VAL A 1 284 ? -24.802 -3.457 36.789 1.00 89.81 284 VAL A N 1
ATOM 2182 C CA . VAL A 1 284 ? -24.974 -4.814 37.311 1.00 89.81 284 VAL A CA 1
ATOM 2183 C C . VAL A 1 284 ? -25.970 -4.807 38.465 1.00 89.81 284 VAL A C 1
ATOM 2185 O O . VAL A 1 284 ? -25.879 -3.981 39.375 1.00 89.81 284 VAL A O 1
ATOM 2188 N N . VAL A 1 285 ? -26.927 -5.732 38.417 1.00 88.06 285 VAL A N 1
ATOM 2189 C CA . VAL A 1 285 ? -27.891 -5.984 39.492 1.00 88.06 285 VAL A CA 1
ATOM 2190 C C . VAL A 1 285 ? -27.452 -7.223 40.263 1.00 88.06 285 VAL A C 1
ATOM 2192 O O . VAL A 1 285 ? -27.269 -8.303 39.697 1.00 88.06 285 VAL A O 1
ATOM 2195 N N . ILE A 1 286 ? -27.278 -7.047 41.570 1.00 84.94 286 ILE A N 1
ATOM 2196 C CA . ILE A 1 286 ? -26.865 -8.075 42.519 1.00 84.94 286 ILE A CA 1
ATOM 2197 C C . ILE A 1 286 ? -28.029 -8.355 43.465 1.00 84.94 286 ILE A C 1
ATOM 2199 O O . ILE A 1 286 ? -28.299 -7.562 44.368 1.00 84.94 286 ILE A O 1
ATOM 2203 N N . ASP A 1 287 ? -28.691 -9.498 43.297 1.00 84.31 287 ASP A N 1
ATOM 2204 C CA . ASP A 1 287 ? -29.689 -9.971 44.254 1.00 84.31 287 ASP A CA 1
ATOM 2205 C C . ASP A 1 287 ? -29.052 -10.933 45.274 1.00 84.31 287 ASP A C 1
ATOM 2207 O O . ASP A 1 287 ? -28.471 -11.964 44.914 1.00 84.31 287 ASP A O 1
ATOM 2211 N N . PHE A 1 288 ? -29.122 -10.577 46.561 1.00 78.44 288 PHE A N 1
ATOM 2212 C CA . PHE A 1 288 ? -28.682 -11.434 47.668 1.00 78.44 288 PHE A CA 1
ATOM 2213 C C . PHE A 1 288 ? -29.815 -12.245 48.309 1.00 78.44 288 PHE A C 1
ATOM 2215 O O . PHE A 1 288 ? -29.520 -13.134 49.106 1.00 78.44 288 PHE A O 1
ATOM 2222 N N . ARG A 1 289 ? -31.078 -11.985 47.949 1.00 80.75 289 ARG A N 1
ATOM 2223 C CA . ARG A 1 289 ? -32.257 -12.725 48.435 1.00 80.75 289 ARG A CA 1
ATOM 2224 C C . ARG A 1 289 ? -32.310 -14.127 47.830 1.00 80.75 289 ARG A C 1
ATOM 2226 O O . ARG A 1 289 ? -32.702 -15.087 48.487 1.00 80.75 289 ARG A O 1
ATOM 2233 N N . ASN A 1 290 ? -31.860 -14.254 46.579 1.00 75.50 290 ASN A N 1
ATOM 2234 C CA . ASN A 1 290 ? -31.686 -15.533 45.901 1.00 75.50 290 ASN A CA 1
ATOM 2235 C C . ASN A 1 290 ? -30.197 -15.825 45.651 1.00 75.50 290 ASN A C 1
ATOM 2237 O O . ASN A 1 290 ? -29.558 -15.281 44.747 1.00 75.50 290 ASN A O 1
ATOM 2241 N N . VAL A 1 291 ? -29.624 -16.718 46.463 1.00 69.44 291 VAL A N 1
ATOM 2242 C CA . VAL A 1 291 ? -28.208 -17.102 46.350 1.00 69.44 291 VAL A CA 1
ATOM 2243 C C . VAL A 1 291 ? -27.874 -17.785 45.022 1.00 69.44 291 VAL A C 1
ATOM 2245 O O . VAL A 1 291 ? -26.749 -17.603 44.553 1.00 69.44 291 VAL A O 1
ATOM 2248 N N . ASP A 1 292 ? -28.840 -18.457 44.389 1.00 75.31 292 ASP A N 1
ATOM 2249 C CA . ASP A 1 292 ? -28.656 -19.214 43.143 1.00 75.31 292 ASP A CA 1
ATOM 2250 C C . ASP A 1 292 ? -28.842 -18.363 41.869 1.00 75.31 292 ASP A C 1
ATOM 2252 O O . ASP A 1 292 ? -28.444 -18.790 40.784 1.00 75.31 292 ASP A O 1
ATOM 2256 N N . GLU A 1 293 ? -29.415 -17.156 41.968 1.00 76.75 293 GLU A N 1
ATOM 2257 C CA . GLU A 1 293 ? -29.571 -16.261 40.812 1.00 76.75 293 GLU A CA 1
ATOM 2258 C C . GLU A 1 293 ? -28.231 -15.627 40.391 1.00 76.75 293 GLU A C 1
ATOM 2260 O O . GLU A 1 293 ? -27.463 -15.187 41.254 1.00 76.75 293 GLU A O 1
ATOM 2265 N N . PRO A 1 294 ? -27.922 -15.560 39.082 1.00 78.44 294 PRO A N 1
ATOM 2266 C CA . PRO A 1 294 ? -26.712 -14.915 38.584 1.00 78.44 294 PRO A CA 1
ATOM 2267 C C . PRO A 1 294 ? -26.788 -13.387 38.716 1.00 78.44 294 PRO A C 1
ATOM 2269 O O . PRO A 1 294 ? -27.863 -12.800 38.807 1.00 78.44 294 PRO A O 1
ATOM 2272 N N . PHE A 1 295 ? -25.634 -12.724 38.678 1.00 80.50 295 PHE A N 1
ATOM 2273 C CA . PHE A 1 295 ? -25.571 -11.274 38.513 1.00 80.50 295 PHE A CA 1
ATOM 2274 C C . PHE A 1 295 ? -25.958 -10.913 37.083 1.00 80.50 295 PHE A C 1
ATOM 2276 O O . PHE A 1 295 ? -25.342 -11.411 36.138 1.00 80.50 295 PHE A O 1
ATOM 2283 N N . ILE A 1 296 ? -26.956 -10.043 36.935 1.00 83.31 296 ILE A N 1
ATOM 2284 C CA . ILE A 1 296 ? -27.445 -9.593 35.631 1.00 83.31 296 ILE A CA 1
ATOM 2285 C C . ILE A 1 296 ? -26.735 -8.291 35.282 1.00 83.31 296 ILE A C 1
ATOM 2287 O O . ILE A 1 296 ? -26.863 -7.294 35.996 1.00 83.31 296 ILE A O 1
ATOM 2291 N N . TYR A 1 297 ? -26.000 -8.307 34.178 1.00 86.75 297 TYR A N 1
ATOM 2292 C CA . TYR A 1 297 ? -25.367 -7.139 33.590 1.00 86.75 297 TYR A CA 1
ATOM 2293 C C . TYR A 1 297 ? -26.273 -6.576 32.497 1.00 86.75 297 TYR A C 1
ATOM 2295 O O . TYR A 1 297 ? -26.829 -7.321 31.690 1.00 86.75 297 TYR A O 1
ATOM 2303 N N . GLN A 1 298 ? -26.424 -5.256 32.490 1.00 90.19 298 GLN A N 1
ATOM 2304 C CA . GLN A 1 298 ? -27.194 -4.495 31.515 1.00 90.19 298 GLN A CA 1
ATOM 2305 C C . GLN A 1 298 ? -26.312 -3.371 30.979 1.00 90.19 298 GLN A C 1
ATOM 2307 O O . GLN A 1 298 ? -25.846 -2.508 31.727 1.00 90.19 298 GLN A O 1
ATOM 2312 N N . LEU A 1 299 ? -26.075 -3.397 29.676 1.00 91.50 299 LEU A N 1
ATOM 2313 C CA . LEU A 1 299 ? -25.353 -2.381 28.929 1.00 91.50 299 LEU A CA 1
ATOM 2314 C C . LEU A 1 299 ? -26.359 -1.624 28.063 1.00 91.50 299 LEU A C 1
ATOM 2316 O O . LEU A 1 299 ? -27.236 -2.230 27.450 1.00 91.50 299 LEU A O 1
ATOM 2320 N N . VAL A 1 300 ? -26.226 -0.303 28.003 1.00 92.75 300 VAL A N 1
ATOM 2321 C CA . VAL A 1 300 ? -26.996 0.552 27.092 1.00 92.75 300 VAL A CA 1
ATOM 2322 C C . VAL A 1 300 ? -26.002 1.314 26.236 1.00 92.75 300 VAL A C 1
ATOM 2324 O O . VAL A 1 300 ? -25.055 1.900 26.769 1.00 92.75 300 VAL A O 1
ATOM 2327 N N . GLY A 1 301 ? -26.197 1.287 24.922 1.00 92.56 301 GLY A N 1
ATOM 2328 C CA . GLY A 1 301 ? -25.179 1.710 23.971 1.00 92.56 301 GLY A CA 1
ATOM 2329 C C . GLY A 1 301 ? -25.669 1.760 22.531 1.00 92.56 301 GLY A C 1
ATOM 2330 O O . GLY A 1 301 ? -26.854 1.584 22.263 1.00 92.56 301 GLY A O 1
ATOM 2331 N N . ASN A 1 302 ? -24.752 1.996 21.600 1.00 91.25 302 ASN A N 1
ATOM 2332 C CA . ASN A 1 302 ? -25.032 2.013 20.163 1.00 91.25 302 ASN A CA 1
ATOM 2333 C C . ASN A 1 302 ? -23.966 1.212 19.402 1.00 91.25 302 ASN A C 1
ATOM 2335 O O . ASN A 1 302 ? -22.880 0.967 19.927 1.00 91.25 302 ASN A O 1
ATOM 2339 N N . ASN A 1 303 ? -24.278 0.811 18.167 1.00 89.94 303 ASN A N 1
ATOM 2340 C CA . ASN A 1 303 ? -23.444 -0.034 17.300 1.00 89.94 303 ASN A CA 1
ATOM 2341 C C . ASN A 1 303 ? -22.984 -1.362 17.943 1.00 89.94 303 ASN A C 1
ATOM 2343 O O . ASN A 1 303 ? -21.964 -1.922 17.551 1.00 89.94 303 ASN A O 1
ATOM 2347 N N . MET A 1 304 ? -23.720 -1.880 18.927 1.00 88.94 304 MET A N 1
ATOM 2348 C CA . MET A 1 304 ? -23.465 -3.180 19.546 1.00 88.94 304 MET A CA 1
ATOM 2349 C C . MET A 1 304 ? -23.919 -4.298 18.601 1.00 88.94 304 MET A C 1
ATOM 2351 O O . MET A 1 304 ? -25.060 -4.287 18.127 1.00 88.94 304 MET A O 1
ATOM 2355 N N . ILE A 1 305 ? -23.042 -5.268 18.333 1.00 85.19 305 ILE A N 1
ATOM 2356 C CA . ILE A 1 305 ? -23.314 -6.403 17.443 1.00 85.19 305 ILE A CA 1
ATOM 2357 C C . ILE A 1 305 ? -23.408 -7.686 18.279 1.00 85.19 305 ILE A C 1
ATOM 2359 O O . ILE A 1 305 ? -22.481 -8.022 19.012 1.00 85.19 305 ILE A O 1
ATOM 2363 N N . ALA A 1 306 ? -24.518 -8.422 18.162 1.00 77.44 306 ALA A N 1
ATOM 2364 C CA . ALA A 1 306 ? -24.682 -9.711 18.839 1.00 77.44 306 ALA A CA 1
ATOM 2365 C C . ALA A 1 306 ? -23.707 -10.754 18.259 1.00 77.44 306 ALA A C 1
ATOM 2367 O O . ALA A 1 306 ? -23.747 -11.054 17.062 1.00 77.44 306 ALA A O 1
ATOM 2368 N N . GLY A 1 307 ? -22.831 -11.307 19.101 1.00 66.38 307 GLY A N 1
ATOM 2369 C CA . GLY A 1 307 ? -21.782 -12.245 18.699 1.00 66.38 307 GLY A CA 1
ATOM 2370 C C . GLY A 1 307 ? -22.149 -13.708 18.950 1.00 66.38 307 GLY A C 1
ATOM 2371 O O . GLY A 1 307 ? -23.032 -14.012 19.735 1.00 66.38 307 GLY A O 1
ATOM 2372 N N . ILE A 1 308 ? -21.448 -14.640 18.297 1.00 51.75 308 ILE A N 1
ATOM 2373 C CA . ILE A 1 308 ? -21.547 -16.092 18.581 1.00 51.75 308 ILE A CA 1
ATOM 2374 C C . ILE A 1 308 ? -20.443 -16.608 19.517 1.00 51.75 308 ILE A C 1
ATOM 2376 O O . ILE A 1 308 ? -20.468 -17.764 19.923 1.00 51.75 308 ILE A O 1
ATOM 2380 N N . ASN A 1 309 ? -19.450 -15.769 19.819 1.00 50.97 309 ASN A N 1
ATOM 2381 C CA . ASN A 1 309 ? -18.306 -16.091 20.665 1.00 50.97 309 ASN A CA 1
ATOM 2382 C C . ASN A 1 309 ? -17.964 -14.861 21.502 1.00 50.97 309 ASN A C 1
ATOM 2384 O O . ASN A 1 309 ? -17.338 -13.920 21.010 1.00 50.97 309 ASN A O 1
ATOM 2388 N N . GLU A 1 310 ? -18.289 -14.891 22.784 1.00 57.62 310 GLU A N 1
ATOM 2389 C CA . GLU A 1 310 ? -18.009 -13.798 23.715 1.00 57.62 310 GLU A CA 1
ATOM 2390 C C . GLU A 1 310 ? -16.909 -14.179 24.698 1.00 57.62 310 GLU A C 1
ATOM 2392 O O . GLU A 1 310 ? -16.594 -15.351 24.909 1.00 57.62 310 GLU A O 1
ATOM 2397 N N . PHE A 1 311 ? -16.260 -13.162 25.252 1.00 53.12 311 PHE A N 1
ATOM 2398 C CA . PHE A 1 311 ? -15.251 -13.331 26.283 1.00 53.12 311 PHE A CA 1
ATOM 2399 C C . PHE A 1 311 ? -15.491 -12.281 27.357 1.00 53.12 311 PHE A C 1
ATOM 2401 O O . PHE A 1 311 ? -14.986 -11.163 27.296 1.00 53.12 311 PHE A O 1
ATOM 2408 N N . ILE A 1 312 ? -16.311 -12.653 28.334 1.00 58.81 312 ILE A N 1
ATOM 2409 C CA . ILE A 1 312 ? -16.511 -11.861 29.541 1.00 58.81 312 ILE A CA 1
ATOM 2410 C C . ILE A 1 312 ? -15.251 -12.051 30.394 1.00 58.81 312 ILE A C 1
ATOM 2412 O O . ILE A 1 312 ? -14.934 -13.176 30.783 1.00 58.81 312 ILE A O 1
ATOM 2416 N N . TRP A 1 313 ? -14.505 -10.974 30.655 1.00 53.69 313 TRP A N 1
ATOM 2417 C CA . TRP A 1 313 ? -13.326 -11.023 31.524 1.00 53.69 313 TRP A CA 1
ATOM 2418 C C . TRP A 1 313 ? -13.687 -10.625 32.966 1.00 53.69 313 TRP A C 1
ATOM 2420 O O . TRP A 1 313 ? -14.308 -9.578 33.164 1.00 53.69 313 TRP A O 1
ATOM 2430 N N . PRO A 1 314 ? -13.247 -11.380 33.993 1.00 52.66 314 PRO A N 1
ATOM 2431 C CA . PRO A 1 314 ? -12.421 -12.588 33.930 1.00 52.66 314 PRO A CA 1
ATOM 2432 C C . PRO A 1 314 ? -13.198 -13.844 33.492 1.00 52.66 314 PRO A C 1
ATOM 2434 O O . PRO A 1 314 ? -14.412 -13.904 33.677 1.00 52.66 314 PRO A O 1
ATOM 2437 N N . PRO A 1 315 ? -12.508 -14.856 32.926 1.00 53.50 315 PRO A N 1
ATOM 2438 C CA . PRO A 1 315 ? -13.141 -15.914 32.155 1.00 53.50 315 PRO A CA 1
ATOM 2439 C C . PRO A 1 315 ? -13.862 -16.892 33.073 1.00 53.50 315 PRO A C 1
ATOM 2441 O O . PRO A 1 315 ? -13.246 -17.509 33.946 1.00 53.50 315 PRO A O 1
ATOM 2444 N N . LEU A 1 316 ? -15.151 -17.080 32.817 1.00 53.59 316 LEU A N 1
ATOM 2445 C CA . LEU A 1 316 ? -15.966 -18.098 33.463 1.00 53.59 316 LEU A CA 1
ATOM 2446 C C . LEU A 1 316 ? -16.011 -19.349 32.589 1.00 53.59 316 LEU A C 1
ATOM 2448 O O . LEU A 1 316 ? -16.584 -19.322 31.503 1.00 53.59 316 LEU A O 1
ATOM 2452 N N . ASP A 1 317 ? -15.304 -20.385 33.060 1.00 52.66 317 ASP A N 1
ATOM 2453 C CA . ASP A 1 317 ? -15.428 -21.829 32.772 1.00 52.66 317 ASP A CA 1
ATOM 2454 C C . ASP A 1 317 ? -15.658 -22.340 31.326 1.00 52.66 317 ASP A C 1
ATOM 2456 O O . ASP A 1 317 ? -15.796 -23.543 31.112 1.00 52.66 317 ASP A O 1
ATOM 2460 N N . GLY A 1 318 ? -15.533 -21.478 30.316 1.00 49.19 318 GLY A N 1
ATOM 2461 C CA . GLY A 1 318 ? -15.439 -21.820 28.894 1.00 49.19 318 GLY A CA 1
ATOM 2462 C C . GLY A 1 318 ? -16.719 -21.644 28.073 1.00 49.19 318 GLY A C 1
ATOM 2463 O O . GLY A 1 318 ? -16.652 -21.819 26.859 1.00 49.19 318 GLY A O 1
ATOM 2464 N N . THR A 1 319 ? -17.853 -21.280 28.681 1.00 50.03 319 THR A N 1
ATOM 2465 C CA . THR A 1 319 ? -19.111 -21.004 27.958 1.00 50.03 319 THR A CA 1
ATOM 2466 C C . THR A 1 319 ? -19.956 -19.949 28.673 1.00 50.03 319 THR A C 1
ATOM 2468 O O . THR A 1 319 ? -20.547 -20.243 29.714 1.00 50.03 319 THR A O 1
ATOM 2471 N N . SER A 1 320 ? -20.082 -18.754 28.092 1.00 55.28 320 SER A N 1
ATOM 2472 C CA . SER A 1 320 ? -21.202 -17.855 28.387 1.00 55.28 320 SER A CA 1
ATOM 2473 C C . SER A 1 320 ? -22.406 -18.202 27.507 1.00 55.28 320 SER A C 1
ATOM 2475 O O . SER A 1 320 ? -22.259 -18.776 26.426 1.00 55.28 320 SER A O 1
ATOM 2477 N N . GLU A 1 321 ? -23.605 -17.853 27.971 1.00 60.53 321 GLU A N 1
ATOM 2478 C CA . GLU A 1 321 ? -24.738 -17.642 27.064 1.00 60.53 321 GLU A CA 1
ATOM 2479 C C . GLU A 1 321 ? -24.439 -16.416 26.183 1.00 60.53 321 GLU A C 1
ATOM 2481 O O . GLU A 1 321 ? -23.619 -15.578 26.562 1.00 60.53 321 GLU A O 1
ATOM 2486 N N . GLN A 1 322 ? -25.061 -16.348 25.006 1.00 65.88 322 GLN A N 1
ATOM 2487 C CA . GLN A 1 322 ? -24.922 -15.227 24.072 1.00 65.88 322 GLN A CA 1
ATOM 2488 C C . GLN A 1 322 ? -25.471 -13.933 24.699 1.00 65.88 322 GLN A C 1
ATOM 2490 O O . GLN A 1 322 ? -26.533 -13.963 25.322 1.00 65.88 322 GLN A O 1
ATOM 2495 N N . ILE A 1 323 ? -24.785 -12.802 24.513 1.00 74.38 323 ILE A N 1
ATOM 2496 C CA . ILE A 1 323 ? -25.306 -11.474 24.842 1.00 74.38 323 ILE A CA 1
ATOM 2497 C C . ILE A 1 323 ? -26.467 -11.184 23.891 1.00 74.38 323 ILE A C 1
ATOM 2499 O O . ILE A 1 323 ? -26.285 -10.921 22.698 1.00 74.38 323 ILE A O 1
ATOM 2503 N N . ASP A 1 324 ? -27.676 -11.192 24.443 1.00 76.56 324 ASP A N 1
ATOM 2504 C CA . ASP A 1 324 ? -28.863 -10.727 23.741 1.00 76.56 324 ASP A CA 1
ATOM 2505 C C . ASP A 1 324 ? -28.767 -9.204 23.566 1.00 76.56 324 ASP A C 1
ATOM 2507 O O . ASP A 1 324 ? -28.749 -8.457 24.549 1.00 76.56 324 ASP A O 1
ATOM 2511 N N . VAL A 1 325 ? -28.709 -8.746 22.309 1.00 82.75 325 VAL A N 1
ATOM 2512 C CA . VAL A 1 325 ? -28.752 -7.322 21.938 1.00 82.75 325 VAL A CA 1
ATOM 2513 C C . VAL A 1 325 ? -30.146 -6.976 21.413 1.00 82.75 325 VAL A C 1
ATOM 2515 O O . VAL A 1 325 ? -30.515 -7.321 20.288 1.00 82.75 325 VAL A O 1
ATOM 2518 N N . GLU A 1 326 ? -30.929 -6.268 22.222 1.00 85.50 326 GLU A N 1
ATOM 2519 C CA . GLU A 1 326 ? -32.243 -5.756 21.850 1.00 85.50 326 GLU A CA 1
ATOM 2520 C C . GLU A 1 326 ? -32.111 -4.451 21.048 1.00 85.50 326 GLU A C 1
ATOM 2522 O O . GLU A 1 326 ? -31.648 -3.418 21.541 1.00 85.50 326 GLU A O 1
ATOM 2527 N N . ASN A 1 327 ? -32.561 -4.500 19.792 1.00 82.56 327 ASN A N 1
ATOM 2528 C CA . ASN A 1 327 ? -32.646 -3.344 18.904 1.00 82.56 327 ASN A CA 1
ATOM 2529 C C . ASN A 1 327 ? -34.016 -2.671 19.044 1.00 82.56 327 ASN A C 1
ATOM 2531 O O . ASN A 1 327 ? -34.992 -3.109 18.429 1.00 82.56 327 ASN A O 1
ATOM 2535 N N . VAL A 1 328 ? -34.087 -1.585 19.814 1.00 76.00 328 VAL A N 1
ATOM 2536 C CA . VAL A 1 328 ? -35.305 -0.776 19.963 1.00 76.00 328 VAL A CA 1
ATOM 2537 C C . VAL A 1 328 ? -35.280 0.381 18.946 1.00 76.00 328 VAL A C 1
ATOM 2539 O O . VAL A 1 328 ? -34.406 1.245 19.026 1.00 76.00 328 VAL A O 1
ATOM 2542 N N . PRO A 1 329 ? -36.206 0.442 17.964 1.00 72.12 329 PRO A N 1
ATOM 2543 C CA . PRO A 1 329 ? -36.151 1.455 16.910 1.00 72.12 329 PRO A CA 1
ATOM 2544 C C . PRO A 1 329 ? -36.268 2.889 17.446 1.00 72.12 329 PRO A C 1
ATOM 2546 O O . PRO A 1 329 ? -37.298 3.274 17.998 1.00 72.12 329 PRO A O 1
ATOM 2549 N N . GLY A 1 330 ? -35.232 3.700 17.215 1.00 71.50 330 GLY A N 1
ATOM 2550 C CA . GLY A 1 330 ? -35.195 5.108 17.622 1.00 71.50 330 GLY A CA 1
ATOM 2551 C C . GLY A 1 330 ? -34.701 5.366 19.051 1.00 71.50 330 GLY A C 1
ATOM 2552 O O . GLY A 1 330 ? -34.877 6.479 19.544 1.00 71.50 330 GLY A O 1
ATOM 2553 N N . SER A 1 331 ? -34.081 4.384 19.710 1.00 81.31 331 SER A N 1
ATOM 2554 C CA . SER A 1 331 ? -33.357 4.570 20.974 1.00 81.31 331 SER A CA 1
ATOM 2555 C C . SER A 1 331 ? -32.026 3.817 20.978 1.00 81.31 331 SER A C 1
ATOM 2557 O O . SER A 1 331 ? -31.721 3.089 20.036 1.00 81.31 331 SER A O 1
ATOM 2559 N N . ASP A 1 332 ? -31.256 3.980 22.058 1.00 86.38 332 ASP A N 1
ATOM 2560 C CA . ASP A 1 332 ? -30.077 3.153 22.324 1.00 86.38 332 ASP A CA 1
ATOM 2561 C C . ASP A 1 332 ? -30.459 1.656 22.334 1.00 86.38 332 ASP A C 1
ATOM 2563 O O . ASP A 1 332 ? -31.573 1.285 22.728 1.00 86.38 332 ASP A O 1
ATOM 2567 N N . GLN A 1 333 ? -29.522 0.802 21.927 1.00 91.56 333 GLN A N 1
ATOM 2568 C CA . GLN A 1 333 ? -29.617 -0.651 22.053 1.00 91.56 333 GLN A CA 1
ATOM 2569 C C . GLN A 1 333 ? -29.390 -1.070 23.512 1.00 91.56 333 GLN A C 1
ATOM 2571 O O . GLN A 1 333 ? -28.642 -0.420 24.251 1.00 91.56 333 GLN A O 1
ATOM 2576 N N . ILE A 1 334 ? -29.983 -2.195 23.911 1.00 89.50 334 ILE A N 1
ATOM 2577 C CA . ILE A 1 334 ? -29.782 -2.798 25.234 1.00 89.50 334 ILE A CA 1
ATOM 2578 C C . ILE A 1 334 ? -29.117 -4.156 25.043 1.00 89.50 334 ILE A C 1
ATOM 2580 O O . ILE A 1 334 ? -29.629 -4.989 24.306 1.00 89.50 334 ILE A O 1
ATOM 2584 N N . ALA A 1 335 ? -27.994 -4.388 25.713 1.00 88.31 335 ALA A N 1
ATOM 2585 C CA . ALA A 1 335 ? -27.297 -5.668 25.715 1.00 88.31 335 ALA A CA 1
ATOM 2586 C C . ALA A 1 335 ? -27.285 -6.249 27.135 1.00 88.31 335 ALA A C 1
ATOM 2588 O O . ALA A 1 335 ? -26.935 -5.547 28.087 1.00 88.31 335 ALA A O 1
ATOM 2589 N N . ALA A 1 336 ? -27.680 -7.513 27.297 1.00 85.62 336 ALA A N 1
ATOM 2590 C CA . ALA A 1 336 ? -27.788 -8.150 28.610 1.00 85.62 336 ALA A CA 1
ATOM 2591 C C . ALA A 1 336 ? -27.080 -9.508 28.667 1.00 85.62 336 ALA A C 1
ATOM 2593 O O . ALA A 1 336 ? -27.125 -10.285 27.718 1.00 85.62 336 ALA A O 1
ATOM 2594 N N . PHE A 1 337 ? -26.447 -9.804 29.806 1.00 82.44 337 PHE A N 1
ATOM 2595 C CA . PHE A 1 337 ? -25.845 -11.111 30.085 1.00 82.44 337 PHE A CA 1
ATOM 2596 C C . PHE A 1 337 ? -25.824 -11.425 31.582 1.00 82.44 337 PHE A C 1
ATOM 2598 O O . PHE A 1 337 ? -25.978 -10.544 32.429 1.00 82.44 337 PHE A O 1
ATOM 2605 N N . SER A 1 338 ? -25.621 -12.700 31.914 1.00 79.94 338 SER A N 1
ATOM 2606 C CA . SER A 1 338 ? -25.651 -13.207 33.288 1.00 79.94 338 SER A CA 1
ATOM 2607 C C . SER A 1 338 ? -24.326 -13.856 33.693 1.00 79.94 338 SER A C 1
ATOM 2609 O O . SER A 1 338 ? -23.794 -14.696 32.971 1.00 79.94 338 SER A O 1
ATOM 2611 N N . MET A 1 339 ? -23.816 -13.532 34.885 1.00 75.50 339 MET A N 1
ATOM 2612 C CA . MET A 1 339 ? -22.619 -14.155 35.472 1.00 75.50 339 MET A CA 1
ATOM 2613 C C . MET A 1 339 ? -22.948 -14.891 36.773 1.00 75.50 339 MET A C 1
ATOM 2615 O O . MET A 1 339 ? -23.520 -14.317 37.697 1.00 75.50 339 MET A O 1
ATOM 2619 N N . LYS A 1 340 ? -22.542 -16.161 36.883 1.00 71.81 340 LYS A N 1
ATOM 2620 C CA . LYS A 1 340 ? -22.804 -16.993 38.075 1.00 71.81 340 LYS A CA 1
ATOM 2621 C C . LYS A 1 340 ? -21.811 -16.771 39.221 1.00 71.81 340 LYS A C 1
ATOM 2623 O O . LYS A 1 340 ? -22.181 -16.957 40.378 1.00 71.81 340 LYS A O 1
ATOM 2628 N N . ASP A 1 341 ? -20.566 -16.385 38.934 1.00 68.50 341 ASP A N 1
ATOM 2629 C CA . ASP A 1 341 ? -19.553 -16.204 39.981 1.00 68.50 341 ASP A CA 1
ATOM 2630 C C . ASP A 1 341 ? -19.642 -14.825 40.647 1.00 68.50 341 ASP A C 1
ATOM 2632 O O . ASP A 1 341 ? -19.215 -13.794 40.118 1.00 68.50 341 ASP A O 1
ATOM 2636 N N . LYS A 1 342 ? -20.160 -14.845 41.875 1.00 65.88 342 LYS A N 1
ATOM 2637 C CA . LYS A 1 342 ? -20.345 -13.675 42.735 1.00 65.88 342 LYS A CA 1
ATOM 2638 C C . LYS A 1 342 ? -19.032 -13.148 43.348 1.00 65.88 342 LYS A C 1
ATOM 2640 O O . LYS A 1 342 ? -19.048 -12.081 43.958 1.00 65.88 342 LYS A O 1
ATOM 2645 N N . GLN A 1 343 ? -17.899 -13.852 43.214 1.00 61.69 343 GLN A N 1
ATOM 2646 C CA . GLN A 1 343 ? -16.608 -13.463 43.814 1.00 61.69 343 GLN A CA 1
ATOM 2647 C C . GLN A 1 343 ? -15.789 -12.480 42.964 1.00 61.69 343 GLN A C 1
ATOM 2649 O O . GLN A 1 343 ? -14.932 -11.774 43.499 1.00 61.69 343 GLN A O 1
ATOM 2654 N N . ILE A 1 344 ? -16.059 -12.400 41.658 1.00 66.75 344 ILE A N 1
ATOM 2655 C CA . ILE A 1 344 ? -15.334 -11.541 40.706 1.00 66.75 344 ILE A CA 1
ATOM 2656 C C . ILE A 1 344 ? -15.468 -10.046 41.059 1.00 66.75 344 ILE A C 1
ATOM 2658 O O . ILE A 1 344 ? -14.507 -9.271 40.966 1.00 66.75 344 ILE A O 1
ATOM 2662 N N . LEU A 1 345 ? -16.663 -9.630 41.484 1.00 76.62 345 LEU A N 1
ATOM 2663 C CA . LEU A 1 345 ? -17.026 -8.227 41.663 1.00 76.62 345 LEU A CA 1
ATOM 2664 C C . LEU A 1 345 ? -16.986 -7.804 43.143 1.00 76.62 345 LEU A C 1
ATOM 2666 O O . LEU A 1 345 ? -17.992 -7.807 43.852 1.00 76.62 345 LEU A O 1
ATOM 2670 N N . ASN A 1 346 ? -15.821 -7.357 43.615 1.00 81.56 346 ASN A N 1
ATOM 2671 C CA . ASN A 1 346 ? -15.649 -6.772 44.951 1.00 81.56 346 ASN A CA 1
ATOM 2672 C C . ASN A 1 346 ? -16.139 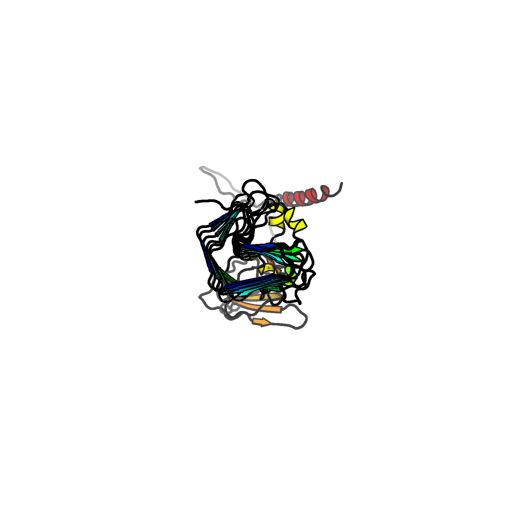-5.307 44.996 1.00 81.56 346 ASN A C 1
ATOM 2674 O O . ASN A 1 346 ? -15.372 -4.370 45.233 1.00 81.56 346 ASN A O 1
ATOM 2678 N N . TYR A 1 347 ? -17.441 -5.115 44.783 1.00 81.50 347 TYR A N 1
ATOM 2679 C CA . TYR A 1 347 ? -18.101 -3.804 44.744 1.00 81.50 347 TYR A CA 1
ATOM 2680 C C . TYR A 1 347 ? -18.009 -3.013 46.065 1.00 81.50 347 TYR A C 1
ATOM 2682 O O . TYR A 1 347 ? -18.168 -1.797 46.078 1.00 81.50 347 TYR A O 1
ATOM 2690 N N . LYS A 1 348 ? -17.728 -3.683 47.195 1.00 84.06 348 LYS A N 1
ATOM 2691 C CA . LYS A 1 348 ? -17.565 -3.038 48.513 1.00 84.06 348 LYS A CA 1
ATOM 2692 C C . LYS A 1 348 ? -16.221 -2.322 48.682 1.00 84.06 348 LYS A C 1
ATOM 2694 O O . LYS A 1 348 ? -16.078 -1.533 49.612 1.00 84.06 348 LYS A O 1
ATOM 2699 N N . GLN A 1 349 ? -15.225 -2.634 47.849 1.00 86.44 349 GLN A N 1
ATOM 2700 C CA . GLN A 1 349 ? -13.857 -2.104 47.973 1.00 86.44 349 GLN A CA 1
ATOM 2701 C C . GLN A 1 349 ? -13.294 -1.533 46.665 1.00 86.44 349 GLN A C 1
ATOM 2703 O O . GLN A 1 349 ? -12.235 -0.908 46.693 1.00 86.44 349 GLN A O 1
ATOM 2708 N N . LYS A 1 350 ? -13.962 -1.753 45.528 1.00 85.88 350 LYS A N 1
ATOM 2709 C CA . LYS A 1 350 ? -13.516 -1.316 44.204 1.00 85.88 350 LYS A CA 1
ATOM 2710 C C . LYS A 1 350 ? -14.661 -0.689 43.416 1.00 85.88 350 LYS A C 1
ATOM 2712 O O . LYS A 1 350 ? -15.780 -1.193 43.431 1.00 85.88 350 LYS A O 1
ATOM 2717 N N . GLN A 1 351 ? -14.332 0.370 42.684 1.00 86.62 351 GLN A N 1
ATOM 2718 C CA . GLN A 1 351 ? -15.108 0.828 41.535 1.00 86.62 351 GLN A CA 1
ATOM 2719 C C . GLN A 1 351 ? -14.585 0.130 40.276 1.00 86.62 351 GLN A C 1
ATOM 2721 O O . GLN A 1 351 ? -13.418 -0.264 40.222 1.00 86.62 351 GLN A O 1
ATOM 2726 N N . TYR A 1 352 ? -15.454 -0.024 39.283 1.00 88.19 352 TYR A N 1
ATOM 2727 C CA . TYR A 1 352 ? -15.158 -0.704 38.027 1.00 88.19 352 TYR A CA 1
ATOM 2728 C C . TYR A 1 352 ? -15.552 0.199 36.858 1.00 88.19 352 TYR A C 1
ATOM 2730 O O . TYR A 1 352 ? -16.538 0.934 36.943 1.00 88.19 352 TYR A O 1
ATOM 2738 N N . GLY A 1 353 ? -14.769 0.142 35.784 1.00 90.12 353 GLY A N 1
ATOM 2739 C CA . GLY A 1 353 ? -15.126 0.697 34.482 1.00 90.12 353 GLY A CA 1
ATOM 2740 C C . GLY A 1 353 ? -15.542 -0.422 33.530 1.00 90.12 353 GLY A C 1
ATOM 2741 O O . GLY A 1 353 ? -15.116 -1.565 33.701 1.00 90.12 353 GLY A O 1
ATOM 2742 N N . ALA A 1 354 ? -16.357 -0.084 32.540 1.00 90.56 354 ALA A N 1
ATOM 2743 C CA . ALA A 1 354 ? -16.783 -0.949 31.455 1.00 90.56 354 ALA A CA 1
ATOM 2744 C C . ALA A 1 354 ? -16.321 -0.374 30.109 1.00 90.56 354 ALA A C 1
ATOM 2746 O O . ALA A 1 354 ? -16.354 0.841 29.890 1.00 90.56 354 ALA A O 1
ATOM 2747 N N . LEU A 1 355 ? -15.913 -1.283 29.229 1.00 92.12 355 LEU A N 1
ATOM 2748 C CA . LEU A 1 355 ? -15.644 -1.078 27.809 1.00 92.12 355 LEU A CA 1
ATOM 2749 C C . LEU A 1 355 ? -16.338 -2.214 27.046 1.00 92.12 355 LEU A C 1
ATOM 2751 O O . LEU A 1 355 ? -16.635 -3.261 27.626 1.00 92.12 355 LEU A O 1
ATOM 2755 N N . ILE A 1 356 ? -16.580 -2.008 25.759 1.00 89.12 356 ILE A N 1
ATOM 2756 C CA . ILE A 1 356 ? -17.169 -2.974 24.832 1.00 89.12 356 ILE A CA 1
ATOM 2757 C C . ILE A 1 356 ? -16.255 -3.138 23.615 1.00 89.12 356 ILE A C 1
ATOM 2759 O O . ILE A 1 356 ? -15.429 -2.276 23.333 1.00 89.12 356 ILE A O 1
ATOM 2763 N N . SER A 1 357 ? -16.382 -4.254 22.903 1.00 88.88 357 SER A N 1
ATOM 2764 C CA . SER A 1 357 ? -15.684 -4.491 21.642 1.00 88.88 357 SER A CA 1
ATOM 2765 C C . SER A 1 357 ? -16.514 -5.426 20.767 1.00 88.88 357 SER A C 1
ATOM 2767 O O . SER A 1 357 ? -16.993 -6.450 21.258 1.00 88.88 357 SER A O 1
ATOM 2769 N N . ASN A 1 358 ? -16.678 -5.085 19.487 1.00 86.62 358 ASN A N 1
ATOM 2770 C CA . ASN A 1 358 ? -17.355 -5.937 18.500 1.00 86.62 358 ASN A CA 1
ATOM 2771 C C . ASN A 1 358 ? -16.396 -6.971 17.873 1.00 86.62 358 ASN A C 1
ATOM 2773 O O . ASN A 1 358 ? -16.819 -8.053 17.470 1.00 86.62 358 ASN A O 1
ATOM 2777 N N . ASP A 1 359 ? -15.103 -6.645 17.797 1.00 81.88 359 ASP A N 1
ATOM 2778 C CA . ASP A 1 359 ? -14.065 -7.405 17.084 1.00 81.88 359 ASP A CA 1
ATOM 2779 C C . ASP A 1 359 ? -13.011 -8.042 18.004 1.00 81.88 359 ASP A C 1
ATOM 2781 O O . ASP A 1 359 ? -12.303 -8.952 17.570 1.00 81.88 359 ASP A O 1
ATOM 2785 N N . ARG A 1 360 ? -12.980 -7.647 19.287 1.00 82.81 360 ARG A N 1
ATOM 2786 C CA . ARG A 1 360 ? -11.965 -7.965 20.316 1.00 82.81 360 ARG A CA 1
ATOM 2787 C C . ARG A 1 360 ? -10.612 -7.274 20.116 1.00 82.81 360 ARG A C 1
ATOM 2789 O O . ARG A 1 360 ? -9.660 -7.625 20.812 1.00 82.81 360 ARG A O 1
ATOM 2796 N N . ARG A 1 361 ? -10.535 -6.303 19.207 1.00 86.75 361 ARG A N 1
ATOM 2797 C CA . ARG A 1 361 ? -9.341 -5.511 18.902 1.00 86.75 361 ARG A CA 1
ATOM 2798 C C . ARG A 1 361 ? -9.442 -4.136 19.549 1.00 86.75 361 ARG A C 1
ATOM 2800 O O . ARG A 1 361 ? -8.583 -3.788 20.352 1.00 86.75 361 ARG A O 1
ATOM 2807 N N . PHE A 1 362 ? -10.539 -3.422 19.299 1.00 90.12 362 PHE A N 1
ATOM 2808 C CA . PHE A 1 362 ? -10.770 -2.083 19.845 1.00 90.12 362 PHE A CA 1
ATOM 2809 C C . PHE A 1 362 ? -11.721 -2.135 21.035 1.00 90.12 362 PHE A C 1
ATOM 2811 O O . PHE A 1 362 ? -12.837 -2.648 20.919 1.00 90.12 362 PHE A O 1
ATOM 2818 N N . PHE A 1 363 ? -11.294 -1.601 22.181 1.00 92.44 363 PHE A N 1
ATOM 2819 C CA . PHE A 1 363 ? -12.087 -1.590 23.414 1.00 92.44 363 PHE A CA 1
ATOM 2820 C C . PHE A 1 363 ? -12.561 -0.175 23.743 1.00 92.44 363 PHE A C 1
ATOM 2822 O O . PHE A 1 363 ? -11.836 0.644 24.311 1.00 92.44 363 PHE A O 1
ATOM 2829 N N . THR A 1 364 ? -13.808 0.103 23.394 1.00 94.38 364 THR A N 1
ATOM 2830 C CA . THR A 1 364 ? -14.413 1.435 23.380 1.00 94.38 364 THR A CA 1
ATOM 2831 C C . THR A 1 364 ? -15.425 1.615 24.509 1.00 94.38 364 THR A C 1
ATOM 2833 O O . THR A 1 364 ? -15.910 0.651 25.103 1.00 94.38 364 THR A O 1
ATOM 2836 N N . GLY A 1 365 ? -15.740 2.863 24.854 1.00 93.25 365 GLY A N 1
ATOM 2837 C CA . GLY A 1 365 ? -16.711 3.171 25.905 1.00 93.25 365 GLY A CA 1
ATOM 2838 C C . GLY A 1 365 ? -17.564 4.382 25.562 1.00 93.25 365 GLY A C 1
ATOM 2839 O O . GLY A 1 365 ? -18.330 4.341 24.596 1.00 93.25 365 GLY A O 1
ATOM 2840 N N . ILE A 1 366 ? -17.449 5.440 26.366 1.00 92.50 366 ILE A N 1
ATOM 2841 C CA . ILE A 1 366 ? -18.163 6.707 26.174 1.00 92.50 366 ILE A CA 1
ATOM 2842 C C . ILE A 1 366 ? -17.887 7.233 24.761 1.00 92.50 366 ILE A C 1
ATOM 2844 O O . ILE A 1 366 ? -16.733 7.320 24.334 1.00 92.50 366 ILE A O 1
ATOM 2848 N N . ASP A 1 367 ? -18.967 7.552 24.046 1.00 89.62 367 ASP A N 1
ATOM 2849 C CA . ASP A 1 367 ? -18.982 8.065 22.670 1.00 89.62 367 ASP A CA 1
ATOM 2850 C C . ASP A 1 367 ? -18.260 7.178 21.631 1.00 89.62 367 ASP A C 1
ATOM 2852 O O . ASP A 1 367 ? -17.966 7.623 20.527 1.00 89.62 367 ASP A O 1
ATOM 2856 N N . GLY A 1 368 ? -17.988 5.907 21.961 1.00 89.81 368 GLY A N 1
ATOM 2857 C CA . GLY A 1 368 ? -17.250 4.985 21.089 1.00 89.81 368 GLY A CA 1
ATOM 2858 C C . GLY A 1 368 ? -15.739 5.221 21.084 1.00 89.81 368 GLY A C 1
ATOM 2859 O O . GLY A 1 368 ? -15.030 4.617 20.289 1.00 89.81 368 GLY A O 1
ATOM 2860 N N . ILE A 1 369 ? -15.231 6.067 21.984 1.00 91.69 369 ILE A N 1
ATOM 2861 C CA . ILE A 1 369 ? -13.804 6.378 22.091 1.00 91.69 369 ILE A CA 1
ATOM 2862 C C . ILE A 1 369 ? -13.080 5.218 22.788 1.00 91.69 369 ILE A C 1
ATOM 2864 O O . ILE A 1 369 ? -13.527 4.717 23.827 1.00 91.69 369 ILE A O 1
ATOM 2868 N N . GLU A 1 370 ? -11.948 4.799 22.222 1.00 93.25 370 GLU A N 1
ATOM 2869 C CA . GLU A 1 370 ? -11.109 3.735 22.773 1.00 93.25 370 GLU A CA 1
ATOM 2870 C C . GLU A 1 370 ? -10.571 4.097 24.168 1.00 93.25 370 GLU A C 1
ATOM 2872 O O . GLU A 1 370 ? -10.150 5.223 24.433 1.00 93.25 370 GLU A O 1
ATOM 2877 N N . GLY A 1 371 ? -10.649 3.149 25.105 1.00 92.75 371 GLY A N 1
ATOM 2878 C CA . GLY A 1 371 ? -10.217 3.325 26.495 1.00 92.75 371 GLY A CA 1
ATOM 2879 C C . GLY A 1 371 ? -11.056 4.290 27.350 1.00 92.75 371 GLY A C 1
ATOM 2880 O O . GLY A 1 371 ? -10.822 4.378 28.558 1.00 92.75 371 GLY A O 1
ATOM 2881 N N . ASN A 1 372 ? -12.049 4.990 26.787 1.00 94.56 372 ASN A N 1
ATOM 2882 C CA . ASN A 1 372 ? -12.858 5.979 27.506 1.00 94.56 372 ASN A CA 1
ATOM 2883 C C . ASN A 1 372 ? -13.958 5.309 28.355 1.00 94.56 372 ASN A C 1
ATOM 2885 O O . ASN A 1 372 ? -15.106 5.174 27.936 1.00 94.56 372 ASN A O 1
ATOM 2889 N N . VAL A 1 373 ? -13.587 4.823 29.541 1.00 94.12 373 VAL A N 1
ATOM 2890 C CA . VAL A 1 373 ? -14.422 3.941 30.377 1.00 94.12 373 VAL A CA 1
ATOM 2891 C C . VAL A 1 373 ? -15.766 4.544 30.813 1.00 94.12 373 VAL A C 1
ATOM 2893 O O . VAL A 1 373 ? -15.832 5.638 31.371 1.00 94.12 373 VAL A O 1
ATOM 2896 N N . VAL A 1 374 ? -16.841 3.758 30.693 1.00 94.19 374 VAL A N 1
ATOM 2897 C CA . VAL A 1 374 ? -18.109 4.015 31.401 1.00 94.19 374 VAL A CA 1
ATOM 2898 C C . VAL A 1 374 ? -17.997 3.480 32.825 1.00 94.19 374 VAL A C 1
ATOM 2900 O O . VAL A 1 374 ? -17.521 2.366 33.026 1.00 94.19 374 VAL A O 1
ATOM 2903 N N . GLN A 1 375 ? -18.447 4.222 33.838 1.00 94.50 375 GLN A N 1
ATOM 2904 C CA . GLN A 1 375 ? -18.484 3.694 35.206 1.00 94.50 375 GLN A CA 1
ATOM 2905 C C . GLN A 1 375 ? -19.561 2.602 35.334 1.00 94.50 375 GLN A C 1
ATOM 2907 O O . GLN A 1 375 ? -20.714 2.827 34.978 1.00 94.50 375 GLN A O 1
ATOM 2912 N N . LEU A 1 376 ? -19.197 1.439 35.886 1.00 92.31 376 LEU A N 1
ATOM 2913 C CA . LEU A 1 376 ? -20.148 0.368 36.190 1.00 92.31 376 LEU A CA 1
ATOM 2914 C C . LEU A 1 376 ? -20.982 0.739 37.425 1.00 92.31 376 LEU A C 1
ATOM 2916 O O . LEU A 1 376 ? -20.463 0.813 38.544 1.00 92.31 376 LEU A O 1
ATOM 2920 N N . GLU A 1 377 ? -22.281 0.936 37.227 1.00 93.88 377 GLU A N 1
ATOM 2921 C CA . GLU A 1 377 ? -23.258 1.079 38.302 1.00 93.88 377 GLU A CA 1
ATOM 2922 C C . GLU A 1 377 ? -23.529 -0.278 38.960 1.00 93.88 377 GLU A C 1
ATOM 2924 O O . GLU A 1 377 ? -23.739 -1.279 38.277 1.00 93.88 377 GLU A O 1
ATOM 2929 N N . VAL A 1 378 ? -23.552 -0.320 40.294 1.00 90.75 378 VAL A N 1
ATOM 2930 C CA . VAL A 1 378 ? -23.836 -1.542 41.058 1.00 90.75 378 VAL A CA 1
ATOM 2931 C C . VAL A 1 378 ? -25.096 -1.332 41.888 1.00 90.75 378 VAL A C 1
ATOM 2933 O O . VAL A 1 378 ? -25.074 -0.604 42.882 1.00 90.75 378 VAL A O 1
ATOM 2936 N N . GLU A 1 379 ? -26.185 -1.989 41.498 1.00 90.31 379 GLU A N 1
ATOM 2937 C CA . GLU A 1 379 ? -27.404 -2.078 42.300 1.00 90.31 379 GLU A CA 1
ATOM 2938 C C . GLU A 1 379 ? -27.364 -3.348 43.153 1.00 90.31 379 GLU A C 1
ATOM 2940 O O . GLU A 1 379 ? -27.020 -4.424 42.665 1.00 90.31 379 GLU A O 1
ATOM 2945 N N . VAL A 1 380 ? -27.707 -3.226 44.437 1.00 86.88 380 VAL A N 1
ATOM 2946 C CA . VAL A 1 380 ? -27.667 -4.340 45.391 1.00 86.88 380 VAL A CA 1
ATOM 2947 C C . VAL A 1 380 ? -29.001 -4.460 46.104 1.00 86.88 380 VAL A C 1
ATOM 2949 O O . VAL A 1 380 ? -29.442 -3.516 46.760 1.00 86.88 380 VAL A O 1
ATOM 2952 N N . ILE A 1 381 ? -29.606 -5.639 46.011 1.00 85.81 381 ILE A N 1
ATOM 2953 C CA . ILE A 1 381 ? -30.895 -5.961 46.611 1.00 85.81 381 ILE A CA 1
ATOM 2954 C C . ILE A 1 381 ? -30.662 -6.904 47.796 1.00 85.81 381 ILE A C 1
ATOM 2956 O O . ILE A 1 381 ? -30.002 -7.938 47.671 1.00 85.81 381 ILE A O 1
ATOM 2960 N N . PHE A 1 382 ? -31.207 -6.532 48.953 1.00 80.94 382 PHE A N 1
ATOM 2961 C CA . PHE A 1 382 ? -31.201 -7.316 50.188 1.00 80.94 382 PHE A CA 1
ATOM 2962 C C . PHE A 1 382 ? -32.639 -7.631 50.608 1.00 80.94 382 PHE A C 1
ATOM 2964 O O . PHE A 1 382 ? -33.569 -6.927 50.207 1.00 80.94 382 PHE A O 1
ATOM 2971 N N . ASP A 1 383 ? -32.819 -8.640 51.459 1.00 69.81 383 ASP A N 1
ATOM 2972 C CA . ASP A 1 383 ? -34.064 -8.784 52.210 1.00 69.81 383 ASP A CA 1
ATOM 2973 C C . ASP A 1 383 ? -34.169 -7.654 53.240 1.00 69.81 383 ASP A C 1
ATOM 2975 O O . ASP A 1 383 ? -33.227 -7.369 53.984 1.00 69.81 383 ASP A O 1
ATOM 2979 N N . SER A 1 384 ? -35.320 -6.986 53.267 1.00 55.88 384 SER A N 1
ATOM 2980 C CA . SER A 1 384 ? -35.636 -5.976 54.271 1.00 55.88 384 SER A CA 1
ATOM 2981 C C . SER A 1 384 ? -36.183 -6.654 55.529 1.00 55.88 384 SER A C 1
ATOM 2983 O O . SER A 1 384 ? -37.382 -6.933 55.601 1.00 55.88 384 SER A O 1
ATOM 2985 N N . GLU A 1 385 ? -35.330 -6.896 56.525 1.00 50.53 385 GLU A N 1
ATOM 2986 C CA . GLU A 1 385 ? -35.799 -7.232 57.873 1.00 50.53 385 GLU A CA 1
ATOM 2987 C C . GLU A 1 385 ? -36.337 -5.969 58.577 1.00 50.53 385 GLU A C 1
ATOM 2989 O O . GLU A 1 385 ? -35.589 -5.117 59.046 1.00 50.53 385 GLU A O 1
ATOM 2994 N N . GLU A 1 386 ? -37.670 -5.889 58.567 1.00 42.28 386 GLU A N 1
ATOM 2995 C CA . GLU A 1 386 ? -38.579 -5.351 59.593 1.00 42.28 386 GLU A CA 1
ATOM 2996 C C . GLU A 1 386 ? -38.429 -3.890 60.078 1.00 42.28 386 GLU A C 1
ATOM 2998 O O . GLU A 1 386 ? -37.578 -3.522 60.887 1.00 42.28 386 GLU A O 1
ATOM 3003 N N . GLU A 1 387 ? -39.424 -3.073 59.702 1.00 47.12 387 GLU A N 1
ATOM 3004 C CA . GLU A 1 387 ? -39.910 -1.986 60.557 1.00 47.12 387 GLU A CA 1
ATOM 3005 C C . GLU A 1 387 ? -40.601 -2.573 61.807 1.00 47.12 387 GLU A C 1
ATOM 3007 O O . GLU A 1 387 ? -41.802 -2.834 61.778 1.00 47.12 387 GLU A O 1
ATOM 3012 N N . GLU A 1 388 ? -39.901 -2.692 62.934 1.00 38.66 388 GLU A N 1
ATOM 3013 C CA . GLU A 1 388 ? -40.542 -2.585 64.253 1.00 38.66 388 GLU A CA 1
ATOM 3014 C C . GLU A 1 388 ? -39.749 -1.610 65.130 1.00 38.66 388 GLU A C 1
ATOM 3016 O O . GLU A 1 388 ? -38.545 -1.746 65.341 1.00 38.66 388 GLU A O 1
ATOM 3021 N N . GLY A 1 389 ? -40.425 -0.564 65.606 1.00 43.16 389 GLY A N 1
ATOM 3022 C CA . GLY A 1 389 ? -39.822 0.450 66.463 1.00 43.16 389 GLY A CA 1
ATOM 3023 C C . GLY A 1 389 ? -40.208 0.260 67.923 1.00 43.16 389 GLY A C 1
ATOM 3024 O O . GLY A 1 389 ? -41.348 -0.082 68.212 1.00 43.16 389 GLY A O 1
ATOM 3025 N N . GLU A 1 390 ? -39.307 0.617 68.837 1.00 31.52 390 GLU A N 1
ATOM 3026 C CA . GLU A 1 390 ? -39.680 1.119 70.163 1.00 31.52 390 GLU A CA 1
ATOM 3027 C C . GLU A 1 390 ? -38.572 2.034 70.719 1.00 31.52 390 GLU A C 1
ATOM 3029 O O . GLU A 1 390 ? -37.423 1.630 70.886 1.00 31.52 390 GLU A O 1
ATOM 3034 N N . ASP A 1 391 ? -38.926 3.291 71.005 1.00 41.03 391 ASP A N 1
ATOM 3035 C CA . ASP A 1 391 ? -38.155 4.184 71.881 1.00 41.03 391 ASP A CA 1
ATOM 3036 C C . ASP A 1 391 ? -38.491 3.833 73.334 1.00 41.03 391 ASP A C 1
ATOM 3038 O O . ASP A 1 391 ? -39.671 3.818 73.702 1.00 41.03 391 ASP A O 1
ATOM 3042 N N . PRO A 1 392 ? -37.477 3.578 74.178 1.00 39.91 392 PRO A N 1
ATOM 3043 C CA . PRO A 1 392 ? -37.483 4.279 75.456 1.00 39.91 392 PRO A CA 1
ATOM 3044 C C . PRO A 1 392 ? -36.086 4.722 75.938 1.00 39.91 392 PRO A C 1
ATOM 3046 O O . PRO A 1 392 ? -35.367 3.982 76.603 1.00 39.91 392 PRO A O 1
ATOM 3049 N N . GLY A 1 393 ? -35.781 6.003 75.737 1.00 31.19 393 GLY A N 1
ATOM 3050 C CA . GLY A 1 393 ? -35.620 6.944 76.854 1.00 31.19 393 GLY A CA 1
ATOM 3051 C C . GLY A 1 393 ? -34.385 6.882 77.783 1.00 31.19 393 GLY A C 1
ATOM 3052 O O . GLY A 1 393 ? -34.318 6.074 78.702 1.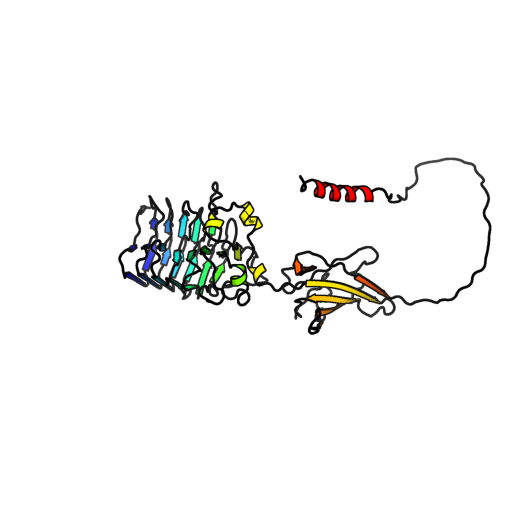00 31.19 393 GLY A O 1
ATOM 3053 N N . LYS A 1 394 ? -33.604 7.978 77.706 1.00 29.34 394 LYS A N 1
ATOM 3054 C CA . LYS A 1 394 ? -32.953 8.740 78.811 1.00 29.34 394 LYS A CA 1
ATOM 3055 C C . LYS A 1 394 ? -31.697 8.215 79.546 1.00 29.34 394 LYS A C 1
ATOM 3057 O O . LYS A 1 394 ? -31.783 7.271 80.313 1.00 29.34 394 LYS A O 1
ATOM 3062 N N . GLU A 1 395 ? -30.659 9.077 79.489 1.00 29.06 395 GLU A N 1
ATOM 3063 C CA . GLU A 1 395 ? -29.812 9.599 80.607 1.00 29.06 395 GLU A CA 1
ATOM 3064 C C . GLU A 1 395 ? -28.935 8.570 81.393 1.00 29.06 395 GLU A C 1
ATOM 3066 O O . GLU A 1 395 ? -29.332 7.435 81.599 1.00 29.06 395 GLU A O 1
ATOM 3071 N N . THR A 1 396 ? -27.704 8.830 81.869 1.00 25.64 396 THR A N 1
ATOM 3072 C CA . THR A 1 396 ? -26.929 10.055 82.209 1.00 25.64 396 THR A CA 1
ATOM 3073 C C . THR A 1 396 ? -25.405 9.875 81.998 1.00 25.64 396 THR A C 1
ATOM 3075 O O . THR A 1 396 ? -24.912 8.750 81.973 1.00 25.64 396 THR A O 1
ATOM 3078 N N . ASP A 1 397 ? -24.656 10.986 81.962 1.00 29.34 397 ASP A N 1
ATOM 3079 C CA . ASP A 1 397 ? -23.178 11.061 81.983 1.00 29.34 397 ASP A CA 1
ATOM 3080 C C . ASP A 1 397 ? -22.514 10.827 83.375 1.00 29.34 397 ASP A C 1
ATOM 3082 O O . ASP A 1 397 ? -23.205 10.806 84.394 1.00 29.34 397 ASP A O 1
ATOM 3086 N N . GLN A 1 398 ? -21.160 10.807 83.394 1.00 28.08 398 GLN A N 1
ATOM 3087 C CA . GLN A 1 398 ? -20.227 10.968 84.550 1.00 28.08 398 GLN A CA 1
ATOM 3088 C C . GLN A 1 398 ? -20.122 9.774 85.544 1.00 28.08 398 GLN A C 1
ATOM 3090 O O . GLN A 1 398 ? -21.054 8.993 85.659 1.00 28.08 398 GLN A O 1
ATOM 3095 N N . GLU A 1 399 ? -19.079 9.514 86.360 1.00 29.22 399 GLU A N 1
ATOM 3096 C CA . GLU A 1 399 ? -17.631 9.853 86.509 1.00 29.22 399 GLU A CA 1
ATOM 3097 C C . GLU A 1 399 ? -17.057 8.849 87.579 1.00 29.22 399 GLU A C 1
ATOM 3099 O O . GLU A 1 399 ? -17.850 8.269 88.319 1.00 29.22 399 GLU A O 1
ATOM 3104 N N . GLN A 1 400 ? -15.765 8.516 87.782 1.00 26.78 400 GLN A N 1
ATOM 3105 C CA . GLN A 1 400 ? -14.460 9.005 87.288 1.00 26.78 400 GLN A CA 1
ATOM 3106 C C . GLN A 1 400 ? -13.359 7.883 87.352 1.00 26.78 400 GLN A C 1
ATOM 3108 O O . GLN A 1 400 ? -13.634 6.721 87.070 1.00 26.78 400 GLN A O 1
ATOM 3113 N N . GLU A 1 401 ? -12.111 8.233 87.696 1.00 28.42 401 GLU A N 1
ATOM 3114 C CA . GLU A 1 401 ? -10.854 7.455 87.761 1.00 28.42 401 GLU A CA 1
ATOM 3115 C C . GLU A 1 401 ? -10.629 6.583 89.024 1.00 28.42 401 GLU A C 1
ATOM 3117 O O . GLU A 1 401 ? -11.099 6.910 90.113 1.00 28.42 401 GLU A O 1
ATOM 3122 N N . GLN A 1 402 ? -9.708 5.605 88.934 1.00 26.08 402 GLN A N 1
ATOM 3123 C CA . GLN A 1 402 ? -8.611 5.512 89.917 1.00 26.08 402 GLN A CA 1
ATOM 3124 C C . GLN A 1 402 ? -7.319 4.919 89.319 1.00 26.08 402 GLN A C 1
ATOM 3126 O O . GLN A 1 402 ? -7.355 4.073 88.428 1.00 26.08 402 GLN A O 1
ATOM 3131 N N . ILE A 1 403 ? -6.177 5.418 89.801 1.00 26.88 403 ILE A N 1
ATOM 3132 C CA . ILE A 1 403 ? -4.827 5.300 89.218 1.00 26.88 403 ILE A CA 1
ATOM 3133 C C . ILE A 1 403 ? -3.902 4.586 90.230 1.00 26.88 403 ILE A C 1
ATOM 3135 O O . ILE A 1 403 ? -4.093 4.773 91.432 1.00 26.88 403 ILE A O 1
ATOM 3139 N N . ILE A 1 404 ? -2.898 3.828 89.751 1.00 28.16 404 ILE A N 1
ATOM 3140 C CA . ILE A 1 404 ? -1.439 3.939 90.058 1.00 28.16 404 ILE A CA 1
ATOM 3141 C C . ILE A 1 404 ? -0.703 2.604 89.787 1.00 28.16 404 ILE A C 1
ATOM 3143 O O . ILE A 1 404 ? -0.954 1.621 90.474 1.00 28.16 404 ILE A O 1
ATOM 3147 N N . ASP A 1 405 ? 0.183 2.645 88.776 1.00 27.11 405 ASP A N 1
ATOM 3148 C CA . ASP A 1 405 ? 1.575 2.137 88.644 1.00 27.11 405 ASP A CA 1
ATOM 3149 C C . ASP A 1 405 ? 1.987 0.720 89.154 1.00 27.11 405 ASP A C 1
ATOM 3151 O O . ASP A 1 405 ? 1.392 0.150 90.057 1.00 27.11 405 ASP A O 1
ATOM 3155 N N . GLU A 1 406 ? 3.015 0.039 88.615 1.00 28.16 406 GLU A N 1
ATOM 3156 C CA . GLU A 1 406 ? 4.206 0.490 87.864 1.00 28.16 406 GLU A CA 1
ATOM 3157 C C . GLU A 1 406 ? 4.558 -0.384 86.629 1.00 28.16 406 GLU A C 1
ATOM 3159 O O . GLU A 1 406 ? 4.363 -1.593 86.643 1.00 28.16 406 GLU A O 1
ATOM 3164 N N . GLN A 1 407 ? 5.125 0.272 85.596 1.00 26.80 407 GLN A N 1
ATOM 3165 C CA . GLN A 1 407 ? 6.285 -0.101 84.737 1.00 26.80 407 GLN A CA 1
ATOM 3166 C C . GLN A 1 407 ? 6.522 -1.594 84.370 1.00 26.80 407 GLN A C 1
ATOM 3168 O O . GLN A 1 407 ? 6.564 -2.464 85.225 1.00 26.80 407 GLN A O 1
ATOM 3173 N N . GLN A 1 408 ? 6.852 -2.004 83.138 1.00 25.91 408 GLN A N 1
ATOM 3174 C CA . GLN A 1 408 ? 7.465 -1.374 81.944 1.00 25.91 408 GLN A CA 1
ATOM 3175 C C . GLN A 1 408 ? 7.275 -2.387 80.763 1.00 25.91 408 GLN A C 1
ATOM 3177 O O . GLN A 1 408 ? 6.905 -3.527 81.029 1.00 25.91 408 GLN A O 1
ATOM 3182 N N . HIS A 1 409 ? 7.495 -2.160 79.458 1.00 25.88 409 HIS A N 1
ATOM 3183 C CA . HIS A 1 409 ? 8.065 -1.091 78.613 1.00 25.88 409 HIS A CA 1
ATOM 3184 C C . HIS A 1 409 ? 7.485 -1.261 77.172 1.00 25.88 409 HIS A C 1
ATOM 3186 O O . HIS A 1 409 ? 6.879 -2.287 76.879 1.00 25.88 409 HIS A O 1
ATOM 3192 N N . SER A 1 410 ? 7.807 -0.353 76.240 1.00 26.02 410 SER A N 1
ATOM 3193 C CA . SER A 1 410 ? 7.816 -0.562 74.769 1.00 26.02 410 SER A CA 1
ATOM 3194 C C . SER A 1 410 ? 6.482 -0.491 74.001 1.00 26.02 410 SER A C 1
ATOM 3196 O O . SER A 1 410 ? 6.002 -1.493 73.482 1.00 26.02 410 SER A O 1
ATOM 3198 N N . ASP A 1 411 ? 5.996 0.743 73.852 1.00 26.66 411 ASP A N 1
ATOM 3199 C CA . ASP A 1 411 ? 5.351 1.371 72.682 1.00 26.66 411 ASP A CA 1
ATOM 3200 C C . ASP A 1 411 ? 4.242 0.651 71.882 1.00 26.66 411 ASP A C 1
ATOM 3202 O O . ASP A 1 411 ? 4.361 -0.452 71.356 1.00 26.66 411 ASP A O 1
ATOM 3206 N N . SER A 1 412 ? 3.129 1.379 71.754 1.00 29.31 412 SER A N 1
ATOM 3207 C CA . SER A 1 412 ? 1.800 0.930 71.316 1.00 29.31 412 SER A CA 1
ATOM 3208 C C . SER A 1 412 ? 1.408 1.473 69.918 1.00 29.31 412 SER A C 1
ATOM 3210 O O . SER A 1 412 ? 2.104 2.334 69.377 1.00 29.31 412 SER A O 1
ATOM 3212 N N . PRO A 1 413 ? 0.317 0.984 69.287 1.00 41.00 413 PRO A N 1
ATOM 3213 C CA . PRO A 1 413 ? 0.052 1.191 67.860 1.00 41.00 413 PRO A CA 1
ATOM 3214 C C . PRO A 1 413 ? -0.728 2.480 67.559 1.00 41.00 413 PRO A C 1
ATOM 3216 O O . PRO A 1 413 ? -1.443 3.005 68.411 1.00 41.00 413 PRO A O 1
ATOM 3219 N N . ILE A 1 414 ? -0.692 2.935 66.299 1.00 27.50 414 ILE A N 1
ATOM 3220 C CA . ILE A 1 414 ? -1.487 4.082 65.832 1.00 27.50 414 ILE A CA 1
ATOM 3221 C C . ILE A 1 414 ? -2.396 3.686 64.661 1.00 27.50 414 ILE A C 1
ATOM 3223 O O . ILE A 1 414 ? -1.947 3.471 63.536 1.00 27.50 414 ILE A O 1
ATOM 3227 N N . LYS A 1 415 ? -3.711 3.685 64.920 1.00 29.88 415 LYS A N 1
ATOM 3228 C CA . LYS A 1 415 ? -4.737 3.861 63.880 1.00 29.88 415 LYS A CA 1
ATOM 3229 C C . LYS A 1 415 ? -4.582 5.267 63.292 1.00 29.88 415 LYS A C 1
ATOM 3231 O O . LYS A 1 415 ? -4.924 6.242 63.959 1.00 29.88 415 LYS A O 1
ATOM 3236 N N . SER A 1 416 ? -4.103 5.380 62.056 1.00 28.41 416 SER A N 1
ATOM 3237 C CA . SER A 1 416 ? -4.053 6.670 61.359 1.00 28.41 416 SER A CA 1
ATOM 3238 C C . SER A 1 416 ? -5.420 7.017 60.764 1.00 28.41 416 SER A C 1
ATOM 3240 O O . SER A 1 416 ? -5.970 6.257 59.967 1.00 28.41 416 SER A O 1
ATOM 3242 N N . LYS A 1 417 ? -5.973 8.172 61.148 1.00 31.77 417 LYS A N 1
ATOM 3243 C CA . LYS A 1 417 ? -7.120 8.789 60.469 1.00 31.77 417 LYS A CA 1
ATOM 3244 C C . LYS A 1 417 ? -6.596 9.545 59.247 1.00 31.77 417 LYS A C 1
ATOM 3246 O O . LYS A 1 417 ? -5.765 10.435 59.412 1.00 31.77 417 LYS A O 1
ATOM 3251 N N . PHE A 1 418 ? -7.102 9.242 58.050 1.00 39.72 418 PHE A N 1
ATOM 3252 C CA . PHE A 1 418 ? -6.781 10.032 56.856 1.00 39.72 418 PHE A CA 1
ATOM 3253 C C . PHE A 1 418 ? -7.277 11.484 57.020 1.00 39.72 418 PHE A C 1
ATOM 3255 O O . PHE A 1 418 ? -8.453 11.684 57.336 1.00 39.72 418 PHE A O 1
ATOM 3262 N N . PRO A 1 419 ? -6.416 12.502 56.841 1.00 39.56 419 PRO A N 1
ATOM 3263 C CA . PRO A 1 419 ? -6.762 13.882 57.167 1.00 39.56 419 PRO A CA 1
ATOM 3264 C C . PRO A 1 419 ? -7.217 14.694 55.932 1.00 39.56 419 PRO A C 1
ATOM 3266 O O . PRO A 1 419 ? -6.618 14.630 54.861 1.00 39.56 419 PRO A O 1
ATOM 3269 N N . TRP A 1 420 ? -8.261 15.515 56.094 1.00 34.09 420 TRP A N 1
ATOM 3270 C CA . TRP A 1 420 ? -9.016 16.198 55.020 1.00 34.09 420 TRP A CA 1
ATOM 3271 C C . TRP A 1 420 ? -8.311 17.363 54.275 1.00 34.09 420 TRP A C 1
ATOM 3273 O O . TRP A 1 420 ? -8.979 18.221 53.707 1.00 34.09 420 TRP A O 1
ATOM 3283 N N . TRP A 1 421 ? -6.976 17.427 54.239 1.00 40.47 421 TRP A N 1
ATOM 3284 C CA . TRP A 1 421 ? -6.224 18.527 53.594 1.00 40.47 421 TRP A CA 1
ATOM 3285 C C . TRP A 1 421 ? -5.630 18.178 52.219 1.00 40.47 421 TRP A C 1
ATOM 3287 O O . TRP A 1 421 ? -5.148 19.066 51.521 1.00 40.47 421 TRP A O 1
ATOM 3297 N N . ILE A 1 422 ? -5.735 16.922 51.771 1.00 44.50 422 ILE A N 1
ATOM 3298 C CA . ILE A 1 422 ? -5.202 16.473 50.467 1.00 44.50 422 ILE A CA 1
ATOM 3299 C C . ILE A 1 422 ? -6.068 16.945 49.273 1.00 44.50 422 ILE A C 1
ATOM 3301 O O . ILE A 1 422 ? -5.570 17.066 48.157 1.00 44.50 422 ILE A O 1
ATOM 3305 N N . ILE A 1 423 ? -7.333 17.320 49.498 1.00 43.44 423 ILE A N 1
ATOM 3306 C CA . ILE A 1 423 ? -8.253 17.792 48.439 1.00 43.44 423 ILE A CA 1
ATOM 3307 C C . ILE A 1 423 ? -7.858 19.183 47.886 1.00 43.44 423 ILE A C 1
ATOM 3309 O O . ILE A 1 423 ? -8.246 19.546 46.778 1.00 43.44 423 ILE A O 1
ATOM 3313 N N . LEU A 1 424 ? -7.029 19.955 48.599 1.00 41.62 424 LEU A N 1
ATOM 3314 C CA . LEU A 1 424 ? -6.686 21.338 48.228 1.00 41.62 424 LEU A CA 1
ATOM 3315 C C . LEU A 1 424 ? -5.514 21.477 47.230 1.00 41.62 424 LEU A C 1
ATOM 3317 O O . LEU A 1 424 ? -5.198 22.591 46.826 1.00 41.62 424 LEU A O 1
ATOM 3321 N N . VAL A 1 425 ? -4.880 20.376 46.805 1.00 42.34 425 VAL A N 1
ATOM 3322 C CA . VAL A 1 425 ? -3.752 20.418 45.845 1.00 42.34 425 VAL A CA 1
ATOM 3323 C C . VAL A 1 425 ? -4.202 20.201 44.394 1.00 42.34 425 VAL A C 1
ATOM 3325 O O . VAL A 1 425 ? -3.637 20.805 43.487 1.00 42.34 425 VAL A O 1
ATOM 3328 N N . ILE A 1 426 ? -5.257 19.414 44.155 1.00 43.00 426 ILE A N 1
ATOM 3329 C CA . ILE A 1 426 ? -5.730 19.108 42.790 1.00 43.00 426 ILE A CA 1
ATOM 3330 C C . ILE A 1 426 ? -6.488 20.300 42.175 1.00 43.00 426 ILE A C 1
ATOM 3332 O O . ILE A 1 426 ? -6.341 20.585 40.988 1.00 43.00 426 ILE A O 1
ATOM 3336 N N . VAL A 1 427 ? -7.224 21.072 42.984 1.00 39.88 427 VAL A N 1
ATOM 3337 C CA . VAL A 1 427 ? -8.010 22.226 42.499 1.00 39.88 427 VAL A CA 1
ATOM 3338 C C . VAL A 1 427 ? -7.127 23.391 42.017 1.00 39.88 427 VAL A C 1
ATOM 3340 O O . VAL A 1 427 ? -7.538 24.154 41.146 1.00 39.88 427 VAL A O 1
ATOM 3343 N N . LEU A 1 428 ? -5.896 23.524 42.526 1.00 38.44 428 LEU A N 1
ATOM 3344 C CA . LEU A 1 428 ? -4.988 24.613 42.135 1.00 38.44 428 LEU A CA 1
ATOM 3345 C C . LEU A 1 428 ? -4.244 24.368 40.813 1.00 38.44 428 LEU A C 1
ATOM 3347 O O . LEU A 1 428 ? -3.781 25.332 40.207 1.00 38.44 428 LEU A O 1
ATOM 3351 N N . ILE A 1 429 ? -4.162 23.123 40.332 1.00 40.75 429 ILE A N 1
ATOM 3352 C CA . ILE A 1 429 ? -3.512 22.812 39.047 1.00 40.75 429 ILE A CA 1
ATOM 3353 C C . ILE A 1 429 ? -4.445 23.144 37.869 1.00 40.75 429 ILE A C 1
ATOM 3355 O O . ILE A 1 429 ? -3.997 23.701 36.871 1.00 40.75 429 ILE A O 1
ATOM 3359 N N . VAL A 1 430 ? -5.756 22.913 38.011 1.00 42.28 430 VAL A N 1
ATOM 3360 C CA . VAL A 1 430 ? -6.745 23.184 36.946 1.00 42.28 430 VAL A CA 1
ATOM 3361 C C . VAL A 1 430 ? -6.927 24.688 36.682 1.00 42.28 430 VAL A C 1
ATOM 3363 O O . VAL A 1 430 ? -7.103 25.100 35.539 1.00 42.28 430 VAL A O 1
ATOM 3366 N N . VAL A 1 431 ? -6.827 25.538 37.712 1.00 40.72 431 VAL A N 1
ATOM 3367 C CA . VAL A 1 431 ? -6.970 27.002 37.552 1.00 40.72 431 VAL A CA 1
ATOM 3368 C C . VAL A 1 431 ? -5.717 27.650 36.941 1.00 40.72 431 VAL A C 1
ATOM 3370 O O . VAL A 1 431 ? -5.824 28.686 36.288 1.00 40.72 431 VAL A O 1
ATOM 3373 N N . ALA A 1 432 ? -4.535 27.042 37.095 1.00 41.81 432 ALA A N 1
ATOM 3374 C CA . ALA A 1 432 ? -3.289 27.581 36.548 1.00 41.81 432 ALA A CA 1
ATOM 3375 C C . ALA A 1 432 ? -3.198 27.469 35.012 1.00 41.81 432 ALA A C 1
ATOM 3377 O O . ALA A 1 432 ? -2.637 28.359 34.379 1.00 41.81 432 ALA A O 1
ATOM 3378 N N . VAL A 1 433 ? -3.783 26.426 34.410 1.00 42.50 433 VAL A N 1
ATOM 3379 C CA . VAL A 1 433 ? -3.724 26.186 32.952 1.00 42.50 433 VAL A CA 1
ATOM 3380 C C . VAL A 1 433 ? -4.649 27.127 32.162 1.00 42.50 433 VAL A C 1
ATOM 3382 O O . VAL A 1 433 ? -4.337 27.499 31.034 1.00 42.50 433 VAL A O 1
ATOM 3385 N N . ILE A 1 434 ? -5.752 27.586 32.764 1.00 44.31 434 ILE A N 1
ATOM 3386 C CA . ILE A 1 434 ? -6.746 28.451 32.099 1.00 44.31 434 ILE A CA 1
ATOM 3387 C C . ILE A 1 434 ? -6.260 29.911 31.956 1.00 44.31 434 ILE A C 1
ATOM 3389 O O . ILE A 1 434 ? -6.759 30.647 31.108 1.00 44.31 434 ILE A O 1
ATOM 3393 N N . ILE A 1 435 ? -5.265 30.347 32.738 1.00 45.31 435 ILE A N 1
ATOM 3394 C CA . ILE A 1 435 ? -4.775 31.741 32.721 1.00 45.31 435 ILE A CA 1
ATOM 3395 C C . ILE A 1 435 ? -3.633 31.958 31.704 1.00 45.31 435 ILE A C 1
ATOM 3397 O O . ILE A 1 435 ? -3.375 33.092 31.308 1.00 45.31 435 ILE A O 1
ATOM 3401 N N . THR A 1 436 ? -2.986 30.897 31.210 1.00 46.19 436 THR A N 1
ATOM 3402 C CA . THR A 1 436 ? -1.867 30.985 30.245 1.00 46.19 436 THR A CA 1
ATOM 3403 C C . THR A 1 436 ? -2.260 30.955 28.762 1.00 46.19 436 THR A C 1
ATOM 3405 O O . THR A 1 436 ? -1.379 31.056 27.917 1.00 46.19 436 THR A O 1
ATOM 3408 N N . ILE A 1 437 ? -3.552 30.862 28.426 1.00 49.03 437 ILE A N 1
ATOM 3409 C CA . ILE A 1 437 ? -4.069 30.894 27.035 1.00 49.03 437 ILE A CA 1
ATOM 3410 C C . ILE A 1 437 ? -4.915 32.175 26.814 1.00 49.03 437 ILE A C 1
ATOM 3412 O O . ILE A 1 437 ? -5.867 32.205 26.042 1.00 49.03 437 ILE A O 1
ATOM 3416 N N . GLY A 1 438 ? -4.613 33.247 27.561 1.00 48.91 438 GLY A N 1
ATOM 3417 C CA . GLY A 1 438 ? -5.488 34.419 27.701 1.00 48.91 438 GLY A CA 1
ATOM 3418 C C . GLY A 1 438 ? -4.794 35.782 27.787 1.00 48.91 438 GLY A C 1
ATOM 3419 O O . GLY A 1 438 ? -5.353 36.682 28.416 1.00 48.91 438 GLY A O 1
ATOM 3420 N N . THR A 1 439 ? -3.611 35.946 27.182 1.00 43.75 439 THR A N 1
ATOM 3421 C CA . THR A 1 439 ? -2.938 37.248 26.964 1.00 43.75 439 THR A CA 1
ATOM 3422 C C . THR A 1 439 ? -2.117 37.243 25.686 1.00 43.75 439 THR A C 1
ATOM 3424 O O . THR A 1 439 ? -1.282 36.317 25.581 1.00 43.75 439 THR A O 1
#

Organism: NCBI:txid222440

Secondary structure (DSSP, 8-state):
-PPBSS-SEEE-STT-EEEEES-EEES-EE--SSS-EEEEEEE-SSEEEEEES-EEEEEEE-TT-EEEEEEE-TT---EEEEEES-EEEEEEEEPPTTS---SSEEEEE-TTEEEEEESSEEEES-EEESSS-SSEEEEEETTS-EEEEESSEEEES-EEE--TT--SS--SB-SSEEEEEES---TTS--EE-TTEEEES-EESSB-SSEEEE-TTHHHHHHGGGTTTT-TT--TTTS-TTSEEEESS-HHHHTT--HHHHHHH-EETHHHH----EEEEEEEEEESS-TTSPEEEEEEEES----SS--PSSP-TT-PPP-EEE--TTS-EEEEEEE--TTS--TTT---EE-B-SSSS--B-GGG-BT-PEEEEEEEE----------------------------------PPPPTTGGGTHHHHHHHHHSTT--

Foldseek 3Di:
DDEAQAACAEEDDAEEEDAAEQEEDDPYHYAHAPAAAEVHEYADHAYEAHAELYEYENYEYHHQKYANYEYDDPPLHEYEHEHANYEAEQFEIEAHPLQAHQHHYEHEWHANYEDEYDHAYEAYNQQYAQHEASHYEYEYAQVHDYAYEAQAYEYEQAWWHHDPPDQFLHTQYASHYEAAYDDAHDLVNLRQAHLNYHYYNAGTPQAARHYEYEAQCLLVNCQRVVNNRPQRVPDLAPDDLRNAKYFNHHSVVSNGDGSVRCVVGMGRSNVSRFQFKEWDAWEWEAEPVDLQFFIKIKTWTPSDDWDPDDADPPRDDRDFDTFDWADDPPGTIMTMGTHRDPPPDPVVPDWDWAFDDPRVPFTAYHVSDGPPTHTYHYHYDDDDPDDDDDDDDDDDDDDDDDDDDDDDDDDDDDDDDDDDPPVVPVVVVVVVVVVVVPD

pLDDT: mean 84.38, std 20.98, range [25.64, 98.94]